Protein 4JOS (pdb70)

B-factor: mean 16.27, std 7.92, range [7.77, 54.72]

CATH classification: 3.40.50.1580

Solvent-accessible surface area: 17574 Å² total

InterPro domains:
  IPR000845 Nucleoside phosphorylase domain [PF01048] (3-225)
  IPR010049 MTA/SAH nucleosidase [TIGR01704] (3-228)
  IPR035994 Nucleoside phosphorylase superfamily [G3DSA:3.40.50.1580] (1-228)
  IPR035994 Nucleoside phosphorylase superfamily [SSF53167] (3-227)

Secondary structure (DSSP, 8-state):
-EEEEEE--TTTHHHHHHH---EEEEETTEEEEEEEETTEEEEEEE--SSHHHHHHHHH--TTT--SEEEEEEEEEE-TT--TT--EEEEEEETT-B-GGGTPPTTPPTTS-S-EE--HHHHHHHHHHHHHTT----EEEEEE-SB----HHHHHHHHHHH--SEE--HHHHHHHHH----EEEEEEEEE-SSTTHHHHHHHH---HHHHHHH--HHHH-/---EEEEEE--TTTHHHHHHH---EEEEETTEEEEEEEETTEEEEEEE--SSHHHHHHHHH--TTT--SEEEEEEEEEE-TT--TT--EEEEEEETT-B-GGGTPPTTPPTTS-SSEE--HHHHHHHHHHHHHTT----EEEEEE-SB----HHHHHHHHHHH--SEE--HHHHHHHHH----EEEEEEEEE-SSTTHHHHHHHH---HHHHHHH--TGGG-

Nearest PDB structures (foldseek):
  4jos-assembly1_A  TM=1.005E+00  e=2.261E-44  Francisella philomiragia subsp. philomiragia ATCC 25017
  6dyu-assembly1_A  TM=9.892E-01  e=9.411E-32  Helicobacter pylori
  4p54-assembly1_A  TM=9.881E-01  e=1.364E-31  Helicobacter pylori J99
  4bmy-assembly1_B  TM=9.182E-01  e=3.452E-27  Helicobacter pylori 26695
  4bmy-assembly1_A  TM=9.273E-01  e=1.345E-26  Helicobacter pylori 26695

Radius of gyration: 21.78 Å; Cα contacts (8 Å, |Δi|>4): 1142; chains: 2; bounding box: 43×50×65 Å

Foldseek 3Di:
DEEEEEELCLLCVLVCVVQVDWDWDDDPNFIWTWDQDVHYIYTYGNQHFDQPSLLVVLLVVVVVVGQAYEYFFAWAFADPADAVAEKEQWEFAQCADPCVVPDARRDDPPDDRTGGADPVLVVLLVVLCVVVVHDYYYYYEYEYRDQAAAPVSSVSCCVRPVHGTYGNPNSSRVSCVVPHHYIYDHHYQHNRHNCRVVSNVVRRNSSNVRSVSVNSVVPD/DQAEEEEEELCLLCVLVCVVQVDWDWDDDPNFTWTWDADLNYIYTYGNQHFDQVSLLVVLLVVVVVVHQAYEYFFAWAFADPADAFAEKEQWEFAQCADPCVVPDARRDDPPDDRTGGAAPVLVVLLVVLCVVVVHDYYYYYEYEYRDQAAAPVSSVSCCVRPVHGTYGNPNSSRVSCVVPHHYMYDHGYQHNRHNCRVVSNVVRRNSSNVRSVSVNSVNVD

Sequence (442 aa):
KKKIAIILGAEIEIQQPILQQKKLEKKYETVEYANNKYYVANYNNGIEELVVAYSKIGKVFSSLTATIIEHFGVDALLFTGVAGGLQDLQVGDIAATATVQHDVDITAFGYPYGKIPISEVEIATSARRILEEQQAKVIIAKELNLNLHTGVIATGDQFVHSAEERKKDDFVVKKEFDAKKAIEEGASVNLICNENNIPSFILRSISDTADGDAPDNFDEFAKKAANNRSADFVVKLVDRIQSKKKKIAIILGAEEIEIQQPILQKKLEEKKYEETVEYANNKYYVANYNGIELVVAYSKIGKVFSSLTATIIEHFGVDALLFTGVAGGLQDLQVGDIAATATVQHDVDITAFGYPYGKIPISEEVEIATSARRILEQQAKVIAKEELNLNLHTGVIATGDQFVHSAERKDDFVVKKEFDAKAIEEGASVNLICNENNIPSSFILRSISDTADGDAPDNFDEEFAKKAANRSADFVVKKLVDRI

Structure (mmCIF, N/CA/C/O backbone):
data_4JOS
#
_entry.id   4JOS
#
_cell.length_a   55.747
_cell.length_b   74.937
_cell.length_c   114.542
_cell.angle_alpha   90.000
_cell.angle_beta   90.000
_cell.angle_gamma   90.000
#
_symmetry.space_group_name_H-M   'P 21 21 21'
#
loop_
_entity.id
_entity.type
_entity.pdbx_description
1 polymer 'Adenosylhomocysteine nucleosidase'
2 non-polymer ADENINE
3 non-polymer 1,2-ETHANEDIOL
4 non-polymer 'SODIUM ION'
5 water water
#
loop_
_atom_site.group_PDB
_atom_site.id
_atom_site.type_symbol
_atom_site.label_atom_id
_atom_site.label_alt_id
_atom_site.label_comp_id
_atom_site.label_asym_id
_atom_site.label_entity_id
_atom_site.label_seq_id
_atom_site.pdbx_PDB_ins_code
_atom_site.Cartn_x
_atom_site.Cartn_y
_atom_site.Cartn_z
_atom_site.occupancy
_atom_site.B_iso_or_equiv
_atom_site.auth_seq_id
_atom_site.auth_comp_id
_atom_site.auth_asym_id
_atom_site.auth_atom_id
_atom_site.pdbx_PDB_model_num
ATOM 9 N N . LYS A 1 24 ? 40.782 12.048 119.905 1.00 27.70 2 LYS A N 1
ATOM 10 C CA . LYS A 1 24 ? 40.496 13.182 120.759 1.00 26.81 2 LYS A CA 1
ATOM 11 C C . LYS A 1 24 ? 39.096 13.746 120.498 1.00 22.05 2 LYS A C 1
ATOM 12 O O . LYS A 1 24 ? 38.665 14.675 121.193 1.00 24.37 2 LYS A O 1
ATOM 18 N N . LYS A 1 25 ? 38.432 13.264 119.445 1.00 17.22 3 LYS A N 1
ATOM 19 C CA A LYS A 1 25 ? 37.077 13.712 119.119 0.50 16.01 3 LYS A CA 1
ATOM 20 C CA B LYS A 1 25 ? 37.080 13.699 119.155 0.50 15.87 3 LYS A CA 1
ATOM 21 C C . LYS A 1 25 ? 36.268 12.450 118.889 1.00 13.78 3 LYS A C 1
ATOM 22 O O . LYS A 1 25 ? 36.619 11.668 118.024 1.00 12.62 3 LYS A O 1
ATOM 33 N N . ILE A 1 26 ? 35.191 12.265 119.656 1.00 12.19 4 ILE A N 1
ATOM 34 C CA . ILE A 1 26 ? 34.394 11.025 119.588 1.00 11.99 4 ILE A CA 1
ATOM 35 C C . ILE A 1 26 ? 32.928 11.411 119.399 1.00 11.18 4 ILE A C 1
ATOM 36 O O . ILE A 1 26 ? 32.390 12.269 120.098 1.00 11.52 4 ILE A O 1
ATOM 41 N N . ALA A 1 27 ? 32.280 10.754 118.432 1.00 10.41 5 ALA A N 1
ATOM 42 C CA . ALA A 1 27 ? 30.822 10.863 118.244 1.00 10.31 5 ALA A CA 1
ATOM 43 C C . ALA A 1 27 ? 30.090 9.863 119.131 1.00 10.11 5 ALA A C 1
ATOM 44 O O . ALA A 1 27 ? 30.518 8.716 119.237 1.00 10.23 5 ALA A O 1
ATOM 46 N N . ILE A 1 28 ? 29.042 10.327 119.806 1.00 9.74 6 ILE A N 1
ATOM 47 C CA A ILE A 1 28 ? 28.091 9.458 120.490 0.50 9.63 6 ILE A CA 1
ATOM 48 C CA B ILE A 1 28 ? 28.090 9.451 120.484 0.50 9.82 6 ILE A CA 1
ATOM 49 C C . ILE A 1 28 ? 26.761 9.642 119.780 1.00 9.52 6 ILE A C 1
ATOM 50 O O . ILE A 1 28 ? 26.189 10.757 119.773 1.00 9.33 6 ILE A O 1
ATOM 59 N N . LEU A 1 29 ? 26.298 8.564 119.151 1.00 9.32 7 LEU A N 1
ATOM 60 C CA . LEU A 1 29 ? 25.118 8.627 118.290 1.00 9.21 7 LEU A CA 1
ATOM 61 C C . LEU A 1 29 ? 24.025 7.696 118.778 1.00 9.15 7 LEU A C 1
ATOM 62 O O . LEU A 1 29 ? 24.287 6.526 119.031 1.00 9.06 7 LEU A O 1
ATOM 67 N N . GLY A 1 30 ? 22.816 8.244 118.889 1.00 9.01 8 GLY A N 1
ATOM 68 C CA . GLY A 1 30 ? 21.620 7.399 119.016 1.00 9.90 8 GLY A CA 1
ATOM 69 C C . GLY A 1 30 ? 20.653 7.680 117.879 1.00 9.64 8 GLY A C 1
ATOM 70 O O . GLY A 1 30 ? 20.946 8.501 117.005 1.00 10.06 8 GLY A O 1
ATOM 71 N N . ALA A 1 31 ? 19.528 6.975 117.848 1.00 9.52 9 ALA A N 1
ATOM 72 C CA . ALA A 1 31 ? 18.507 7.234 116.843 1.00 9.53 9 ALA A CA 1
ATOM 73 C C . ALA A 1 31 ? 17.359 8.090 117.358 1.00 9.83 9 ALA A C 1
ATOM 74 O O . ALA A 1 31 ? 16.796 8.869 116.607 1.00 10.30 9 ALA A O 1
ATOM 84 N N . GLU A 1 33 ? 15.560 10.485 120.701 1.00 11.48 11 GLU A N 1
ATOM 85 C CA . GLU A 1 33 ? 15.895 11.394 121.771 1.00 13.10 11 GLU A CA 1
ATOM 86 C C . GLU A 1 33 ? 16.109 10.636 123.090 1.00 12.45 11 GLU A C 1
ATOM 87 O O . GLU A 1 33 ? 17.042 10.932 123.834 1.00 11.66 11 GLU A O 1
ATOM 93 N N . ILE A 1 34 ? 15.291 9.625 123.375 1.00 11.86 12 ILE A N 1
ATOM 94 C CA . ILE A 1 34 ? 15.492 8.893 124.630 1.00 12.78 12 ILE A CA 1
ATOM 95 C C . ILE A 1 34 ? 16.854 8.194 124.731 1.00 11.32 12 ILE A C 1
ATOM 96 O O . ILE A 1 34 ? 17.363 7.918 125.831 1.00 12.18 12 ILE A O 1
ATOM 101 N N . GLU A 1 35 ? 17.486 7.930 123.590 1.00 10.54 13 GLU A N 1
ATOM 102 C CA . GLU A 1 35 ? 18.789 7.227 123.584 1.00 10.18 13 GLU A CA 1
ATOM 103 C C . GLU A 1 35 ? 19.950 8.167 123.892 1.00 10.59 13 GLU A C 1
ATOM 104 O O . GLU A 1 35 ? 20.971 7.716 124.383 1.00 10.50 13 GLU A O 1
A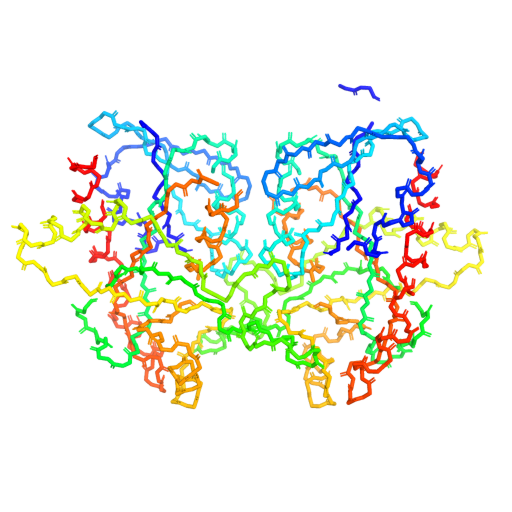TOM 110 N N . ILE A 1 36 ? 19.777 9.462 123.679 1.00 11.35 14 ILE A N 1
ATOM 111 C CA . ILE A 1 36 ? 20.861 10.401 124.017 1.00 12.47 14 ILE A CA 1
ATOM 112 C C . ILE A 1 36 ? 20.556 11.304 125.207 1.00 13.39 14 ILE A C 1
ATOM 113 O O . ILE A 1 36 ? 21.462 11.923 125.740 1.00 13.14 14 ILE A O 1
ATOM 118 N N . GLN A 1 37 ? 19.298 11.386 125.639 1.00 13.26 15 GLN A N 1
ATOM 119 C CA A GLN A 1 37 ? 18.976 12.204 126.810 0.50 13.97 15 GLN A CA 1
ATOM 120 C CA B GLN A 1 37 ? 18.988 12.211 126.806 0.50 14.87 15 GLN A CA 1
ATOM 121 C C . GLN A 1 37 ? 19.863 11.847 128.018 1.00 14.40 15 GLN A C 1
ATOM 122 O O . GLN A 1 37 ? 20.356 12.744 128.710 1.00 14.00 15 GLN A O 1
ATOM 133 N N . PRO A 1 38 ? 20.095 10.538 128.280 1.00 14.34 16 PRO A N 1
ATOM 134 C CA . PRO A 1 38 ? 20.963 10.258 129.435 1.00 14.78 16 PRO A CA 1
ATOM 135 C C . PRO A 1 38 ? 22.398 10.706 129.240 1.00 14.82 16 PRO A C 1
ATOM 136 O O . PRO A 1 38 ? 23.101 10.998 130.219 1.00 16.12 16 PRO A O 1
ATOM 140 N N . ILE A 1 39 ? 22.847 10.746 127.990 1.00 14.05 17 ILE A N 1
ATOM 141 C CA . ILE A 1 39 ? 24.189 11.231 127.719 1.00 13.89 17 ILE A CA 1
ATOM 142 C C . ILE A 1 39 ? 24.258 12.725 128.064 1.00 13.91 17 ILE A C 1
ATOM 143 O O . ILE A 1 39 ? 25.157 13.159 128.786 1.00 15.73 17 ILE A O 1
ATOM 148 N N . LEU A 1 40 ? 23.321 13.511 127.542 1.00 13.72 18 LEU A N 1
ATOM 149 C CA . LEU A 1 40 ? 23.305 14.941 127.803 1.00 14.01 18 LEU A CA 1
ATOM 150 C C . LEU A 1 40 ? 23.143 15.235 129.304 1.00 15.75 18 LEU A C 1
ATOM 151 O O . LEU A 1 40 ? 23.680 16.217 129.810 1.00 15.87 18 LEU A O 1
ATOM 156 N N . GLN A 1 41 ? 22.333 14.436 129.983 1.00 16.86 19 GLN A N 1
ATOM 157 C CA A GLN A 1 41 ? 22.131 14.616 131.426 0.50 18.71 19 GLN A CA 1
ATOM 158 C CA B GLN A 1 41 ? 22.134 14.621 131.422 0.50 18.40 19 GLN A CA 1
ATOM 159 C C . GLN A 1 41 ? 23.441 14.463 132.174 1.00 18.77 19 GLN A C 1
ATOM 160 O O . GLN A 1 41 ? 23.680 15.179 133.127 1.00 19.73 19 GLN A O 1
ATOM 171 N N . LYS A 1 42 ? 24.271 13.516 131.753 1.00 18.62 20 LYS A N 1
ATOM 172 C CA A LYS A 1 42 ? 25.564 13.304 132.385 0.50 19.32 20 LYS A CA 1
ATOM 173 C CA B LYS A 1 42 ? 25.576 13.285 132.369 0.50 19.68 20 LYS A CA 1
ATOM 174 C C . LYS A 1 42 ? 26.515 14.461 132.108 1.00 19.86 20 LYS A C 1
ATOM 175 O O . LYS A 1 42 ? 27.280 14.862 132.980 1.00 21.41 20 LYS A O 1
ATOM 186 N N . LEU A 1 43 ? 26.453 15.013 130.909 1.00 19.17 21 LEU A N 1
ATOM 187 C CA . LEU A 1 43 ? 27.318 16.133 130.552 1.00 20.23 21 LEU A CA 1
ATOM 188 C C . LEU A 1 43 ? 26.942 17.417 131.269 1.00 22.26 21 LEU A C 1
ATOM 189 O O . LEU A 1 43 ? 27.823 18.177 131.687 1.00 24.15 21 LEU A O 1
ATOM 194 N N . GLU A 1 44 ? 25.639 17.653 131.401 1.00 22.51 22 GLU A N 1
ATOM 195 C CA . GLU A 1 44 ? 25.056 18.776 132.119 1.00 24.43 22 GLU A CA 1
ATOM 196 C C . GLU A 1 44 ? 25.117 20.053 131.294 1.00 23.02 22 GLU A C 1
ATOM 197 O O . GLU A 1 44 ? 24.086 20.703 131.101 1.00 25.43 22 GLU A O 1
ATOM 203 N N . LYS A 1 45 ? 26.320 20.406 130.828 1.00 21.16 23 LYS A N 1
ATOM 204 C CA A LYS A 1 45 ? 26.478 21.587 129.989 0.50 20.99 23 LYS A CA 1
ATOM 205 C CA B LYS A 1 45 ? 26.590 21.606 130.036 0.50 20.83 23 LYS A CA 1
ATOM 206 C C . LYS A 1 45 ? 27.162 21.225 128.669 1.00 18.60 23 LYS A C 1
ATOM 207 O O . LYS A 1 45 ? 28.089 20.408 128.593 1.00 18.62 23 LYS A O 1
ATOM 218 N N . TYR A 1 46 ? 26.667 21.837 127.608 1.00 15.74 24 TYR A N 1
ATOM 219 C CA . TYR A 1 46 ? 27.153 21.538 126.270 1.00 14.39 24 TYR A CA 1
ATOM 220 C C . TYR A 1 46 ? 26.702 22.619 125.331 1.00 13.41 24 TYR A C 1
ATOM 221 O O . TYR A 1 46 ? 25.795 23.385 125.650 1.00 13.60 24 TYR A O 1
ATOM 230 N N . GLU A 1 47 ? 27.350 22.716 124.175 1.00 12.57 25 GLU A N 1
ATOM 231 C CA . GLU A 1 47 ? 26.948 23.669 123.150 1.00 12.66 25 GLU A CA 1
ATOM 232 C C . GLU A 1 47 ? 25.994 22.964 122.190 1.00 13.12 25 GLU A C 1
ATOM 233 O O . GLU A 1 47 ? 26.078 21.766 122.031 1.00 14.08 25 GLU A O 1
ATOM 239 N N . THR A 1 48 ? 25.081 23.701 121.567 1.00 12.98 26 THR A N 1
ATOM 240 C CA . THR A 1 48 ? 24.187 23.167 120.556 1.00 13.76 26 THR A CA 1
ATOM 241 C C . THR A 1 48 ? 24.476 23.799 119.196 1.00 14.14 26 THR A C 1
ATOM 242 O O . THR A 1 48 ? 24.508 25.042 119.057 1.00 14.66 26 THR A O 1
ATOM 246 N N . VAL A 1 49 ? 24.717 22.944 118.211 1.00 14.43 27 VAL A N 1
ATOM 247 C CA . VAL A 1 49 ? 25.022 23.327 116.822 1.00 15.63 27 VAL A CA 1
ATOM 248 C C . VAL A 1 49 ? 23.881 22.805 115.953 1.00 16.25 27 VAL A C 1
ATOM 249 O O . VAL A 1 49 ? 23.564 21.624 115.979 1.00 16.69 27 VAL A O 1
ATOM 253 N N . GLU A 1 50 ? 23.246 23.685 115.199 1.00 15.42 28 GLU A N 1
ATOM 254 C CA . GLU A 1 50 ? 22.207 23.288 114.254 1.00 16.97 28 GLU A CA 1
ATOM 255 C C . GLU A 1 50 ? 22.870 23.024 112.909 1.00 15.41 28 GLU A C 1
ATOM 256 O O . GLU A 1 50 ? 23.578 23.883 112.382 1.00 16.39 28 GLU A O 1
ATOM 262 N N . TYR A 1 51 ? 22.667 21.827 112.366 1.00 13.86 29 TYR A N 1
ATOM 263 C CA . TYR A 1 51 ? 23.204 21.473 111.071 1.00 13.04 29 TYR A CA 1
ATOM 264 C C . TYR A 1 51 ? 22.464 20.297 110.479 1.00 12.88 29 TYR A C 1
ATOM 265 O O . TYR A 1 51 ? 22.005 19.437 111.218 1.00 11.89 29 TYR A O 1
ATOM 274 N N . ALA A 1 52 ? 22.327 20.251 109.145 1.00 12.69 30 ALA A N 1
ATOM 275 C CA . ALA A 1 52 ? 21.727 19.087 108.479 1.00 12.64 30 ALA A CA 1
ATOM 276 C C . ALA A 1 52 ? 20.366 18.738 109.072 1.00 12.31 30 ALA A C 1
ATOM 277 O O . ALA A 1 52 ? 20.013 17.572 109.238 1.00 12.48 30 ALA A O 1
ATOM 279 N N . ASN A 1 53 ? 19.582 19.778 109.358 1.00 11.41 31 ASN A N 1
ATOM 280 C CA . ASN A 1 53 ? 18.229 19.674 109.897 1.00 11.65 31 ASN A CA 1
ATOM 281 C C . ASN A 1 53 ? 18.182 18.868 111.187 1.00 11.44 31 ASN A C 1
ATOM 282 O O . ASN A 1 53 ? 17.248 18.125 111.443 1.00 12.75 31 ASN A O 1
ATOM 287 N N . ASN A 1 54 ? 19.231 19.024 111.982 1.00 12.03 32 ASN A N 1
ATOM 288 C CA . ASN A 1 54 ? 19.368 18.291 113.240 1.00 11.94 32 ASN A CA 1
ATOM 289 C C . ASN A 1 54 ? 20.117 19.165 114.237 1.00 12.58 32 ASN A C 1
ATOM 290 O O . ASN A 1 54 ? 20.546 20.267 113.917 1.00 13.33 32 ASN A O 1
ATOM 295 N N . LYS A 1 55 ? 20.233 18.682 115.461 1.00 12.17 33 LYS A N 1
ATOM 296 C CA . LYS A 1 55 ? 21.064 19.336 116.476 1.00 12.62 33 LYS A CA 1
ATOM 297 C C . LYS A 1 55 ? 22.202 18.428 116.893 1.00 11.76 33 LYS A C 1
ATOM 298 O O . LYS A 1 55 ? 22.037 17.231 117.105 1.00 12.57 33 LYS A O 1
ATOM 304 N N . TYR A 1 56 ? 23.378 19.024 117.010 1.00 10.95 34 TYR A N 1
ATOM 305 C CA . TYR A 1 56 ? 24.574 18.314 117.430 1.00 11.27 34 TYR A CA 1
ATOM 306 C C . TYR A 1 56 ? 25.093 18.994 118.687 1.00 11.10 34 TYR A C 1
ATOM 307 O O . TYR A 1 56 ? 25.213 20.245 118.732 1.00 12.66 34 TYR A O 1
ATOM 316 N N . TYR A 1 57 ? 25.346 18.204 119.719 1.00 10.92 35 TYR A N 1
ATOM 317 C CA . TYR A 1 57 ? 25.709 18.746 121.012 1.00 10.72 35 TYR A CA 1
ATOM 318 C C . TYR A 1 57 ? 27.183 18.512 121.232 1.00 11.09 35 TYR A C 1
ATOM 319 O O . TYR A 1 57 ? 27.657 17.398 121.103 1.00 11.32 35 TYR A O 1
ATOM 328 N N . VAL A 1 58 ? 27.890 19.576 121.587 1.00 11.02 36 VAL A N 1
ATOM 329 C CA . VAL A 1 58 ? 29.337 19.529 121.683 1.00 12.15 36 VAL A CA 1
ATOM 330 C C . VAL A 1 58 ? 29.815 19.874 123.079 1.00 11.49 36 VAL A C 1
ATOM 331 O O . VAL A 1 58 ? 29.350 20.822 123.684 1.00 12.00 36 VAL A O 1
ATOM 335 N N . ALA A 1 59 ? 30.728 19.064 123.600 1.00 11.38 37 ALA A N 1
ATOM 336 C CA . ALA A 1 59 ? 31.272 19.294 124.933 1.00 11.39 37 ALA A CA 1
ATOM 337 C C . ALA A 1 59 ? 32.667 18.723 125.065 1.00 11.92 37 ALA A C 1
ATOM 338 O O . ALA A 1 59 ? 33.022 17.709 124.461 1.00 12.55 37 ALA A O 1
ATOM 340 N N . ASN A 1 60 ? 33.476 19.412 125.866 1.00 12.29 38 ASN A N 1
ATOM 341 C CA . ASN A 1 60 ? 34.724 18.878 126.330 1.00 11.77 38 ASN A CA 1
ATOM 342 C C . ASN A 1 60 ? 34.434 18.104 127.590 1.00 13.28 38 ASN A C 1
ATOM 343 O O . ASN A 1 60 ? 33.965 18.649 128.592 1.00 14.46 38 ASN A O 1
ATOM 348 N N . TYR A 1 61 ? 34.667 16.799 127.521 1.00 15.48 39 TYR A N 1
ATOM 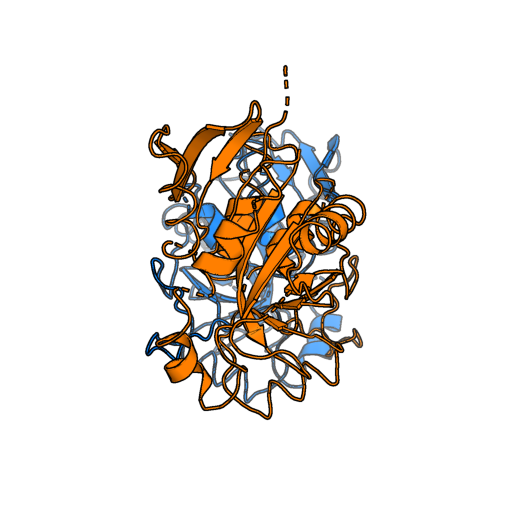349 C CA . TYR A 1 61 ? 34.269 15.909 128.597 1.00 17.89 39 TYR A CA 1
ATOM 350 C C . TYR A 1 61 ? 35.517 15.291 129.080 1.00 20.50 39 TYR A C 1
ATOM 351 O O . TYR A 1 61 ? 36.102 14.434 128.414 1.00 20.76 39 TYR A O 1
ATOM 360 N N . ASN A 1 62 ? 35.932 15.791 130.255 1.00 24.48 40 ASN A N 1
ATOM 361 C CA A ASN A 1 62 ? 37.158 15.336 130.876 0.50 26.54 40 ASN A CA 1
ATOM 362 C CA B ASN A 1 62 ? 37.170 15.376 130.895 0.50 23.40 40 ASN A CA 1
ATOM 363 C C . ASN A 1 62 ? 38.248 15.074 129.842 1.00 26.09 40 ASN A C 1
ATOM 364 O O . ASN A 1 62 ? 38.859 14.017 129.852 1.00 28.96 40 ASN A O 1
ATOM 373 N N . GLY A 1 63 ? 38.474 16.004 128.904 1.00 25.99 41 GLY A N 1
ATOM 374 C CA . GLY A 1 63 ? 39.582 15.818 127.913 1.00 25.39 41 GLY A CA 1
ATOM 375 C C . GLY A 1 63 ? 39.326 15.387 126.458 1.00 25.89 41 GLY A C 1
ATOM 376 O O . GLY A 1 63 ? 40.179 15.533 125.579 1.00 26.39 41 GLY A O 1
ATOM 377 N N . ILE A 1 64 ? 38.181 14.799 126.163 1.00 25.13 42 ILE A N 1
ATOM 378 C CA . ILE A 1 64 ? 37.925 14.539 124.750 1.00 24.73 42 ILE A CA 1
ATOM 379 C C . ILE A 1 64 ? 36.746 15.398 124.325 1.00 19.71 42 ILE A C 1
ATOM 380 O O . ILE A 1 64 ? 35.885 15.743 125.162 1.00 18.78 42 ILE A O 1
ATOM 385 N N . GLU A 1 65 ? 36.706 15.726 123.052 1.00 17.10 43 GLU A N 1
ATOM 386 C CA A GLU A 1 65 ? 35.563 16.491 122.530 0.50 16.10 43 GLU A CA 1
ATOM 387 C CA B GLU A 1 65 ? 35.632 16.481 122.496 0.50 17.00 43 GLU A CA 1
ATOM 388 C C . GLU A 1 65 ? 34.563 15.469 122.092 1.00 15.11 43 GLU A C 1
ATOM 389 O O . GLU A 1 65 ? 34.807 14.683 121.204 1.00 16.46 43 GLU A O 1
ATOM 400 N N . LEU A 1 66 ? 33.413 15.529 122.725 1.00 12.37 44 LEU A N 1
ATOM 401 C CA . LEU A 1 66 ? 32.271 14.699 122.353 1.00 12.13 44 LEU A CA 1
ATOM 402 C C . LEU A 1 66 ? 31.367 15.485 121.439 1.00 11.41 44 LEU A C 1
ATOM 403 O O . LEU A 1 66 ? 31.112 16.674 121.657 1.00 12.01 44 LEU A O 1
ATOM 408 N N . VAL A 1 67 ? 30.872 14.803 120.411 1.00 10.52 45 VAL A N 1
ATOM 409 C CA . VAL A 1 67 ? 29.818 15.302 119.518 1.00 10.07 45 VAL A CA 1
ATOM 410 C C . VAL A 1 67 ? 28.676 14.307 119.644 1.00 9.63 45 VAL A C 1
ATOM 411 O O . VAL A 1 67 ? 28.858 13.145 119.324 1.00 9.72 45 VAL A O 1
ATOM 415 N N . VAL A 1 68 ? 27.526 14.780 120.133 1.00 9.44 46 VAL A N 1
ATOM 416 C CA . VAL A 1 68 ? 26.387 13.914 120.486 1.00 9.22 46 VAL A CA 1
ATOM 417 C C . VAL A 1 68 ? 25.180 14.310 119.656 1.00 9.38 46 VAL A C 1
ATOM 418 O O . VAL A 1 68 ? 24.897 15.482 119.487 1.00 10.03 46 VAL A O 1
ATOM 422 N N . ALA A 1 69 ? 24.432 13.323 119.154 1.00 9.10 47 ALA A N 1
ATOM 423 C CA . ALA A 1 69 ? 23.217 13.623 118.403 1.00 8.97 47 ALA A CA 1
ATOM 424 C C . ALA A 1 69 ? 22.344 12.378 118.387 1.00 8.62 47 ALA A C 1
ATOM 425 O O . ALA A 1 69 ? 22.834 11.272 118.557 1.00 8.45 47 ALA A O 1
ATOM 427 N N . TYR A 1 70 ? 21.044 12.563 118.169 1.00 8.97 48 TYR A N 1
ATOM 428 C CA . TYR A 1 70 ? 20.209 11.463 117.699 1.00 9.54 48 TYR A CA 1
ATOM 429 C C . TYR A 1 70 ? 19.864 11.720 116.245 1.00 9.08 48 TYR A C 1
ATOM 430 O O . TYR A 1 70 ? 19.647 12.837 115.837 1.00 10.29 48 TYR A O 1
ATOM 439 N N . SER A 1 71 ? 19.904 10.671 115.444 1.00 9.39 49 SER A N 1
ATOM 440 C CA . SER A 1 71 ? 19.809 10.792 113.991 1.00 9.32 49 SER A CA 1
ATOM 441 C C . SER A 1 71 ? 18.401 11.006 113.446 1.00 9.29 49 SER A C 1
ATOM 442 O O . SER A 1 71 ? 18.249 11.549 112.348 1.00 9.66 49 SER A O 1
ATOM 445 N N . LYS A 1 72 ? 17.403 10.524 114.204 1.00 9.08 50 LYS A N 1
ATOM 446 C CA . LYS A 1 72 ? 16.053 10.136 113.724 1.00 9.81 50 LYS A CA 1
ATOM 447 C C . LYS A 1 72 ? 16.126 8.704 113.217 1.00 9.23 50 LYS A C 1
ATOM 448 O O . LYS A 1 72 ? 17.186 8.161 112.930 1.00 9.19 50 LYS A O 1
ATOM 454 N N . ILE A 1 73 ? 14.980 8.046 113.167 1.00 8.57 51 ILE A N 1
ATOM 455 C CA . ILE A 1 73 ? 14.931 6.615 112.979 1.00 8.74 51 ILE A CA 1
ATOM 456 C C . ILE A 1 73 ? 15.287 6.182 111.555 1.00 8.26 51 ILE A C 1
ATOM 457 O O . ILE A 1 73 ? 14.960 6.874 110.592 1.00 8.54 51 ILE A O 1
ATOM 462 N N . GLY A 1 74 ? 15.974 5.061 111.436 1.00 8.08 52 GLY A N 1
ATOM 463 C CA . GLY A 1 74 ? 16.106 4.365 110.155 1.00 7.79 52 GLY A CA 1
ATOM 464 C C . GLY A 1 74 ? 17.446 4.544 109.462 1.00 7.94 52 GLY A C 1
ATOM 465 O O . GLY A 1 74 ? 18.329 5.310 109.929 1.00 8.07 52 GLY A O 1
ATOM 466 N N . LYS A 1 75 ? 17.566 3.867 108.339 1.00 8.21 53 LYS A N 1
ATOM 467 C CA . LYS A 1 75 ? 18.853 3.739 107.645 1.00 8.80 53 LYS A CA 1
ATOM 468 C C . LYS A 1 75 ? 19.290 5.049 107.036 1.00 8.97 53 LYS A C 1
ATOM 469 O O . LYS A 1 75 ? 20.481 5.407 107.144 1.00 8.81 53 LYS A O 1
ATOM 475 N N . VAL A 1 76 ? 18.418 5.802 106.395 1.00 8.63 54 VAL A N 1
ATOM 476 C CA . VAL A 1 76 ? 18.815 7.040 105.725 1.00 8.26 54 VAL A CA 1
ATOM 477 C C . VAL A 1 76 ? 19.228 8.099 106.720 1.00 8.56 54 VAL A C 1
ATOM 478 O O . VAL A 1 76 ? 20.279 8.717 106.588 1.00 8.02 54 VAL A O 1
ATOM 482 N N . PHE A 1 77 ? 18.424 8.355 107.731 1.00 8.07 55 PHE A N 1
ATOM 483 C CA . PHE A 1 77 ? 18.767 9.393 108.703 1.00 8.56 55 PHE A CA 1
ATOM 484 C C . PHE A 1 77 ? 20.026 9.047 109.464 1.00 8.59 55 PHE A C 1
ATOM 485 O O . PHE A 1 77 ? 20.846 9.935 109.724 1.00 8.26 55 PHE A O 1
ATOM 493 N N . SER A 1 78 ? 20.191 7.784 109.845 1.00 7.92 56 SER A N 1
ATOM 494 C CA . SER A 1 78 ? 21.395 7.401 110.584 1.00 7.98 56 SER A CA 1
ATOM 495 C C . SER A 1 78 ? 22.628 7.472 109.681 1.00 8.40 56 SER A C 1
ATOM 496 O O . SER A 1 78 ? 23.707 7.851 110.165 1.00 9.00 56 SER A O 1
ATOM 499 N N . SER A 1 79 ? 22.476 7.171 108.397 1.00 8.32 57 SER A N 1
ATOM 500 C CA . SER A 1 79 ? 23.569 7.325 107.426 1.00 8.15 57 SER A CA 1
ATOM 501 C C . SER A 1 79 ? 23.991 8.766 107.326 1.00 8.60 57 SER A C 1
ATOM 502 O O . SER A 1 79 ? 25.177 9.106 107.395 1.00 8.04 57 SER A O 1
ATOM 505 N N . LEU A 1 80 ? 23.047 9.659 107.162 1.00 8.35 58 LEU A N 1
ATOM 506 C CA . LEU A 1 80 ? 23.295 11.104 107.102 1.00 8.67 58 LEU A CA 1
ATOM 507 C C . LEU A 1 80 ? 24.029 11.564 108.339 1.00 8.89 58 LEU A C 1
ATOM 508 O O . LEU A 1 80 ? 25.055 12.254 108.252 1.00 9.22 58 LEU A O 1
ATOM 513 N N . THR A 1 81 ? 23.473 11.260 109.501 1.00 8.44 59 THR A N 1
ATOM 514 C CA . THR A 1 81 ? 24.029 11.790 110.745 1.00 8.61 59 THR A CA 1
ATOM 515 C C . THR A 1 81 ? 25.432 11.274 110.993 1.00 8.68 59 THR A C 1
ATOM 516 O O . THR A 1 81 ? 26.337 12.067 111.341 1.00 8.81 59 THR A O 1
ATOM 520 N N . ALA A 1 82 ? 25.677 9.997 110.778 1.00 8.51 60 ALA A N 1
ATOM 521 C CA . ALA A 1 82 ? 27.024 9.465 110.920 1.00 8.71 60 ALA A CA 1
ATOM 522 C C . ALA A 1 82 ? 27.983 10.127 109.937 1.00 8.90 60 ALA A C 1
ATOM 523 O O . ALA A 1 82 ? 29.117 10.478 110.310 1.00 9.32 60 ALA A O 1
ATOM 525 N N . THR A 1 83 ? 27.555 10.327 108.706 1.00 8.65 61 THR A N 1
ATOM 526 C CA . THR A 1 83 ? 28.424 10.972 107.715 1.00 8.91 61 THR A CA 1
ATOM 527 C C . THR A 1 83 ? 28.774 12.394 108.121 1.00 9.61 61 THR A C 1
ATOM 528 O O . THR A 1 83 ? 29.923 12.830 107.996 1.00 9.72 61 THR A O 1
ATOM 532 N N . ILE A 1 84 ? 27.795 13.132 108.604 1.00 9.32 62 ILE A N 1
ATOM 533 C CA . ILE A 1 84 ? 28.025 14.493 109.060 1.00 9.61 62 ILE A CA 1
ATOM 534 C C . ILE A 1 84 ? 28.964 14.515 110.260 1.00 9.70 62 ILE A C 1
ATOM 535 O O . ILE A 1 84 ? 29.878 15.360 110.310 1.00 10.19 62 ILE A O 1
ATOM 553 N N . ILE A 1 86 ? 31.356 12.472 110.938 1.00 10.11 64 ILE A N 1
ATOM 554 C CA . ILE A 1 86 ? 32.706 12.208 110.438 1.00 10.25 64 ILE A CA 1
ATOM 555 C C . ILE A 1 86 ? 33.221 13.346 109.547 1.00 11.21 64 ILE A C 1
ATOM 556 O O . ILE A 1 86 ? 34.335 13.860 109.787 1.00 11.78 64 ILE A O 1
ATOM 561 N N . GLU A 1 87 ? 32.435 13.765 108.555 1.00 11.13 65 GLU A N 1
ATOM 562 C CA . GLU A 1 87 ? 32.949 14.727 107.545 1.00 11.53 65 GLU A CA 1
ATOM 563 C C . GLU A 1 87 ? 32.912 16.147 108.012 1.00 12.51 65 GLU A C 1
ATOM 564 O O . GLU A 1 87 ? 33.882 16.893 107.763 1.00 13.55 65 GLU A O 1
ATOM 570 N N . HIS A 1 88 ? 31.809 16.577 108.627 1.00 11.12 66 HIS A N 1
ATOM 571 C CA . HIS A 1 88 ? 31.673 17.958 109.080 1.00 11.50 66 HIS A CA 1
ATOM 572 C C . HIS A 1 88 ? 32.344 18.203 110.432 1.00 11.99 66 HIS A C 1
ATOM 573 O O . HIS A 1 88 ? 33.065 19.203 110.615 1.00 13.74 66 HIS A O 1
ATOM 580 N N . PHE A 1 89 ? 32.109 17.313 111.393 1.00 11.17 67 PHE A N 1
ATOM 581 C CA . PHE A 1 89 ? 32.629 17.486 112.749 1.00 11.79 67 PHE A CA 1
ATOM 582 C C . PHE A 1 89 ? 34.004 16.849 112.968 1.00 12.53 67 PHE A C 1
ATOM 583 O O . PHE A 1 89 ? 34.646 17.119 113.991 1.00 15.45 67 PHE A O 1
ATOM 591 N N . GLY A 1 90 ? 34.453 16.044 112.032 1.00 11.89 68 GLY A N 1
ATOM 592 C CA . GLY A 1 90 ? 35.804 15.466 112.123 1.00 12.12 68 GLY A CA 1
ATOM 593 C C . GLY A 1 90 ? 36.072 14.500 113.245 1.00 12.48 68 GLY A C 1
ATOM 594 O O . GLY A 1 90 ? 37.197 14.415 113.744 1.00 13.35 68 GLY A O 1
ATOM 595 N N . VAL A 1 91 ? 35.070 13.717 113.659 1.00 11.06 69 VAL A N 1
ATOM 596 C CA . VAL A 1 91 ? 35.285 12.762 114.729 1.00 11.15 69 VAL A CA 1
ATOM 597 C C . VAL A 1 91 ? 36.284 11.652 114.328 1.00 10.94 69 VAL A C 1
ATOM 598 O O . VAL A 1 91 ? 36.394 11.265 113.157 1.00 12.22 69 VAL A O 1
ATOM 602 N N . ASP A 1 92 ? 36.983 11.153 115.327 1.00 11.80 70 ASP A N 1
ATOM 603 C CA . ASP A 1 92 ? 37.964 10.098 115.169 1.00 12.63 70 ASP A CA 1
ATOM 604 C C . ASP A 1 92 ? 37.393 8.716 115.352 1.00 11.76 70 ASP A C 1
ATOM 605 O O . ASP A 1 92 ? 38.022 7.725 114.950 1.00 12.21 70 ASP A O 1
ATOM 610 N N . ALA A 1 93 ? 36.245 8.619 116.023 1.00 11.57 71 ALA A N 1
ATOM 611 C CA . ALA A 1 93 ? 35.605 7.318 116.285 1.00 11.01 71 ALA A CA 1
ATOM 612 C C . ALA A 1 93 ? 34.140 7.630 116.507 1.00 10.66 71 ALA A C 1
ATOM 613 O O . ALA A 1 93 ? 33.779 8.766 116.827 1.00 10.82 71 ALA A O 1
ATOM 615 N N . LEU A 1 94 ? 33.314 6.597 116.406 1.00 10.11 72 LEU A N 1
ATOM 616 C CA . LEU A 1 94 ? 31.853 6.739 116.611 1.00 9.56 72 LEU A CA 1
ATOM 617 C C . LEU A 1 94 ? 31.331 5.585 117.425 1.00 10.01 72 LEU A C 1
ATOM 618 O O . LEU A 1 94 ? 31.569 4.403 117.087 1.00 9.82 72 LEU A O 1
ATOM 623 N N . LEU A 1 95 ? 30.664 5.952 118.513 1.00 9.84 73 LEU A N 1
ATOM 624 C CA . LEU A 1 95 ? 30.038 5.023 119.427 1.00 9.57 73 LEU A CA 1
ATOM 625 C C . LEU A 1 95 ? 28.526 5.213 119.313 1.00 9.52 73 LEU A C 1
ATOM 626 O O . LEU A 1 95 ? 27.977 6.284 119.615 1.00 9.63 73 LEU A O 1
ATOM 631 N N . PHE A 1 96 ? 27.867 4.165 118.846 1.00 9.13 74 PHE A N 1
ATOM 632 C CA . PHE A 1 96 ? 26.410 4.159 118.738 1.00 9.48 74 PHE A CA 1
ATOM 633 C C . PHE A 1 96 ? 25.814 3.544 120.001 1.00 9.59 74 PHE A C 1
ATOM 634 O O . PHE A 1 96 ? 26.242 2.480 120.432 1.00 10.38 74 PHE A O 1
ATOM 642 N N . THR A 1 97 ? 24.834 4.234 120.575 1.00 9.08 75 THR A N 1
ATOM 643 C CA . THR A 1 97 ? 24.154 3.796 121.813 1.00 10.01 75 THR A CA 1
ATOM 644 C C . THR A 1 97 ? 22.641 3.773 121.624 1.00 9.87 75 THR A C 1
ATOM 645 O O . THR A 1 97 ? 22.056 4.756 121.196 1.00 11.01 75 THR A O 1
ATOM 649 N N . GLY A 1 98 ? 22.002 2.637 121.877 1.00 9.81 76 GLY A N 1
ATOM 650 C CA . GLY A 1 98 ? 20.555 2.566 121.725 1.00 9.59 76 GLY A CA 1
ATOM 651 C C . GLY A 1 98 ? 19.946 1.250 122.140 1.00 9.13 76 GLY A C 1
ATOM 652 O O . GLY A 1 98 ? 20.534 0.466 122.899 1.00 9.49 76 GLY A O 1
ATOM 653 N N . VAL A 1 99 ? 18.734 1.037 121.631 1.00 9.26 77 VAL A N 1
ATOM 654 C CA . VAL A 1 99 ? 17.913 -0.098 122.020 1.00 9.30 77 VAL A CA 1
ATOM 655 C C . VAL A 1 99 ? 17.651 -0.990 120.824 1.00 8.86 77 VAL A C 1
ATOM 656 O O . VAL A 1 99 ? 17.679 -0.538 119.673 1.00 9.23 77 VAL A O 1
ATOM 660 N N . ALA A 1 100 ? 17.338 -2.260 121.071 1.00 9.35 78 ALA A N 1
ATOM 661 C CA . ALA A 1 100 ? 17.084 -3.193 119.992 1.00 9.20 78 ALA A CA 1
ATOM 662 C C . ALA A 1 100 ? 16.200 -4.330 120.476 1.00 9.45 78 ALA A C 1
ATOM 663 O O . ALA A 1 100 ? 16.069 -4.574 121.674 1.00 9.86 78 ALA A O 1
ATOM 665 N N . GLY A 1 101 ? 15.691 -5.061 119.514 1.00 9.35 79 GLY A N 1
ATOM 666 C CA . GLY A 1 101 ? 14.982 -6.307 119.786 1.00 9.88 79 GLY A CA 1
ATOM 667 C C . GLY A 1 101 ? 15.977 -7.429 119.894 1.00 10.21 79 GLY A C 1
ATOM 668 O O . GLY A 1 101 ? 16.948 -7.518 119.123 1.00 10.33 79 GLY A O 1
ATOM 669 N N . GLY A 1 102 ? 15.766 -8.317 120.858 1.00 10.36 80 GLY A N 1
ATOM 670 C CA . GLY A 1 102 ? 16.617 -9.471 121.033 1.00 10.74 80 GLY A CA 1
ATOM 671 C C . GLY A 1 102 ? 16.207 -10.649 120.174 1.00 11.34 80 GLY A C 1
ATOM 672 O O . GLY A 1 102 ? 14.999 -10.919 120.021 1.00 12.24 80 GLY A O 1
ATOM 673 N N . LEU A 1 103 ? 17.222 -11.342 119.642 1.00 12.09 81 LEU A N 1
ATOM 674 C CA . LEU A 1 103 ? 17.081 -12.583 118.926 1.00 12.77 81 LEU A CA 1
ATOM 675 C C . LEU A 1 103 ? 17.817 -13.682 119.679 1.00 12.06 81 LEU A C 1
ATOM 676 O O . LEU A 1 103 ? 18.768 -13.442 120.410 1.00 11.83 81 LEU A O 1
ATOM 681 N N . GLN A 1 104 ? 17.423 -14.922 119.403 1.00 13.12 82 GLN A N 1
ATOM 682 C CA . GLN A 1 104 ? 18.067 -16.096 119.978 1.00 13.42 82 GLN A CA 1
ATOM 683 C C . GLN A 1 104 ? 18.088 -15.981 121.514 1.00 13.47 82 GLN A C 1
ATOM 684 O O . GLN A 1 104 ? 17.017 -15.843 122.090 1.00 15.15 82 GLN A O 1
ATOM 690 N N . ASP A 1 105 ? 19.243 -15.955 122.138 1.00 13.37 83 ASP A N 1
ATOM 691 C CA . ASP A 1 105 ? 19.308 -15.903 123.625 1.00 14.59 83 ASP A CA 1
ATOM 692 C C . ASP A 1 105 ? 19.294 -14.481 124.218 1.00 14.51 83 ASP A C 1
ATOM 693 O O . ASP A 1 105 ? 19.388 -14.292 125.444 1.00 14.51 83 ASP A O 1
ATOM 698 N N . LEU A 1 106 ? 19.156 -13.466 123.383 1.00 12.53 84 LEU A N 1
ATOM 699 C CA . LEU A 1 106 ? 19.095 -12.105 123.886 1.00 12.19 84 LEU A CA 1
ATOM 700 C C . LEU A 1 106 ? 17.685 -11.737 124.351 1.00 11.77 84 LEU A C 1
ATOM 701 O O . LEU A 1 106 ? 16.703 -11.811 123.607 1.00 13.04 84 LEU A O 1
ATOM 706 N N . GLN A 1 107 ? 17.631 -11.259 125.596 1.00 12.12 85 GLN A N 1
ATOM 707 C CA . GLN A 1 107 ? 16.361 -10.989 126.289 1.00 12.32 85 GLN A CA 1
ATOM 708 C C . GLN A 1 107 ? 16.397 -9.614 126.956 1.00 11.92 85 GLN A C 1
ATOM 709 O O . GLN A 1 107 ? 17.470 -9.055 127.183 1.00 11.68 85 GLN A O 1
ATOM 715 N N . VAL A 1 108 ? 15.230 -9.093 127.327 1.00 12.62 86 VAL A N 1
ATOM 716 C CA . VAL A 1 108 ? 15.163 -7.864 128.124 1.00 12.34 86 VAL A CA 1
ATOM 717 C C . VAL A 1 108 ? 16.081 -8.012 129.360 1.00 12.52 86 VAL A C 1
ATOM 718 O O . VAL A 1 108 ? 16.088 -9.060 130.007 1.00 12.30 86 VAL A O 1
ATOM 722 N N . GLY A 1 109 ? 16.878 -6.973 129.658 1.00 13.60 87 GLY A N 1
ATOM 723 C CA . GLY A 1 109 ? 17.891 -7.026 130.692 1.00 14.00 87 GLY A CA 1
ATOM 724 C C . GLY A 1 109 ? 19.293 -7.212 130.151 1.00 14.05 87 GLY A C 1
ATOM 725 O O . GLY A 1 109 ? 20.273 -7.004 130.884 1.00 15.56 87 GLY A O 1
ATOM 726 N N . ASP A 1 110 ? 19.406 -7.633 128.884 1.00 12.18 88 ASP A N 1
ATOM 727 C CA . ASP A 1 110 ? 20.718 -7.896 128.292 1.00 11.74 88 ASP A CA 1
ATOM 728 C C . ASP A 1 110 ? 21.193 -6.681 127.492 1.00 11.74 88 ASP A C 1
ATOM 729 O O . ASP A 1 110 ? 20.405 -5.801 127.155 1.00 11.28 88 ASP A O 1
ATOM 742 N N . ILE A 1 112 ? 24.214 -5.913 124.244 1.00 10.80 90 ILE A N 1
ATOM 743 C CA . ILE A 1 112 ? 25.042 -6.537 123.205 1.00 11.27 90 ILE A CA 1
ATOM 744 C C . ILE A 1 112 ? 25.827 -5.485 122.425 1.00 10.83 90 ILE A C 1
ATOM 745 O O . ILE A 1 112 ? 25.299 -4.433 122.071 1.00 10.79 90 ILE A O 1
ATOM 750 N N . ALA A 1 113 ? 27.109 -5.767 122.1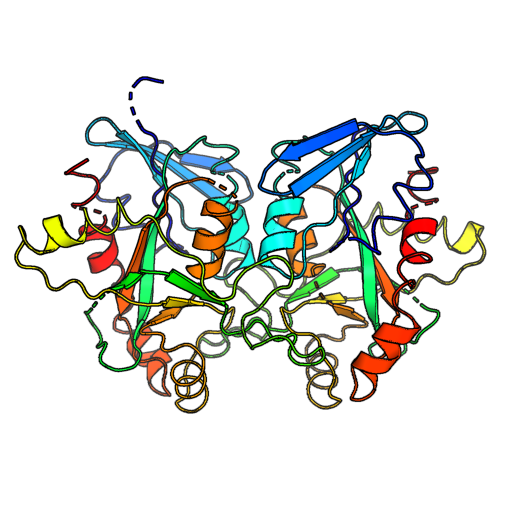84 1.00 10.42 91 ALA A N 1
ATOM 751 C CA . ALA A 1 113 ? 27.890 -4.989 121.230 1.00 10.77 91 ALA A CA 1
ATOM 752 C C . ALA A 1 113 ? 28.138 -5.806 119.978 1.00 10.86 91 ALA A C 1
ATOM 753 O O . ALA A 1 113 ? 28.465 -7.008 120.051 1.00 10.76 91 ALA A O 1
ATOM 755 N N . ALA A 1 114 ? 27.969 -5.195 118.810 1.00 10.22 92 ALA A N 1
ATOM 756 C CA . ALA A 1 114 ? 28.089 -5.920 117.573 1.00 10.21 92 ALA A CA 1
ATOM 757 C C . ALA A 1 114 ? 29.541 -6.295 117.257 1.00 10.59 92 ALA A C 1
ATOM 758 O O . ALA A 1 114 ? 30.429 -5.464 117.381 1.00 10.93 92 ALA A O 1
ATOM 760 N N . THR A 1 115 ? 29.733 -7.543 116.814 1.00 11.06 93 THR A N 1
ATOM 761 C CA . THR A 1 115 ? 30.990 -7.936 116.156 1.00 11.73 93 THR A CA 1
ATOM 762 C C . THR A 1 115 ? 30.966 -7.514 114.681 1.00 11.58 93 THR A C 1
ATOM 763 O O . THR A 1 115 ? 32.037 -7.286 114.078 1.00 11.96 93 THR A O 1
ATOM 767 N N . ALA A 1 116 ? 29.746 -7.432 114.128 1.00 11.18 94 ALA A N 1
ATOM 768 C CA . ALA A 1 116 ? 29.519 -7.120 112.727 1.00 10.70 94 ALA A CA 1
ATOM 769 C C . ALA A 1 116 ? 28.065 -6.811 112.574 1.00 10.16 94 ALA A C 1
ATOM 770 O O . ALA A 1 116 ? 27.278 -7.185 113.427 1.00 10.50 94 ALA A O 1
ATOM 772 N N . THR A 1 117 ? 27.736 -6.139 111.482 1.00 9.75 95 THR A N 1
ATOM 773 C CA . THR A 1 117 ? 26.373 -5.785 111.160 1.00 9.52 95 THR A CA 1
ATOM 774 C C . THR A 1 117 ? 25.953 -6.302 109.804 1.00 9.22 95 THR A C 1
ATOM 775 O O . THR A 1 117 ? 26.779 -6.462 108.914 1.00 9.86 95 THR A O 1
ATOM 779 N N . VAL A 1 118 ? 24.656 -6.539 109.641 1.00 8.73 96 VAL A N 1
ATOM 780 C CA . VAL A 1 118 ? 24.064 -6.886 108.368 1.00 9.11 96 VAL A CA 1
ATOM 781 C C . VAL A 1 118 ? 22.779 -6.085 108.175 1.00 8.62 96 VAL A C 1
ATOM 782 O O . VAL A 1 118 ? 22.155 -5.680 109.150 1.00 8.53 96 VAL A O 1
ATOM 786 N N . GLN A 1 119 ? 22.418 -5.854 106.918 1.00 8.70 97 GLN A N 1
ATOM 787 C CA . GLN A 1 119 ? 21.128 -5.277 106.560 1.00 8.64 97 GLN A CA 1
ATOM 788 C C . GLN A 1 119 ? 20.157 -6.365 106.151 1.00 9.27 97 GLN A C 1
ATOM 789 O O . GLN A 1 119 ? 20.233 -6.941 105.050 1.00 9.76 97 GLN A O 1
ATOM 795 N N . HIS A 1 120 ? 19.290 -6.717 107.085 1.00 9.56 98 HIS A N 1
ATOM 796 C CA . HIS A 1 120 ? 18.411 -7.868 106.878 1.00 9.85 98 HIS A CA 1
ATOM 797 C C . HIS A 1 120 ? 17.346 -7.681 105.831 1.00 10.03 98 HIS A C 1
ATOM 798 O O . HIS A 1 120 ? 16.794 -8.688 105.374 1.00 10.53 98 HIS A O 1
ATOM 805 N N . ASP A 1 121 ? 17.054 -6.429 105.442 1.00 9.04 99 ASP A N 1
ATOM 806 C CA . ASP A 1 121 ? 16.029 -6.148 104.466 1.00 9.17 99 ASP A CA 1
ATOM 807 C C . ASP A 1 121 ? 16.531 -5.936 103.036 1.00 9.45 99 ASP A C 1
ATOM 808 O O . ASP A 1 121 ? 15.739 -5.656 102.142 1.00 10.32 99 ASP A O 1
ATOM 813 N N . VAL A 1 122 ? 17.839 -6.063 102.841 1.00 9.35 100 VAL A N 1
ATOM 814 C CA . VAL A 1 122 ? 18.430 -5.936 101.485 1.00 9.40 100 VAL A CA 1
ATOM 815 C C . VAL A 1 122 ? 18.134 -7.212 100.694 1.00 9.60 100 VAL A C 1
ATOM 816 O O . VAL A 1 122 ? 18.472 -8.313 101.155 1.00 9.77 100 VAL A O 1
ATOM 820 N N . ASP A 1 123 ? 17.525 -7.069 99.524 1.00 9.77 101 ASP A N 1
ATOM 821 C CA . ASP A 1 123 ? 17.146 -8.230 98.722 1.00 10.39 101 ASP A CA 1
ATOM 822 C C . ASP A 1 123 ? 17.357 -7.949 97.225 1.00 10.18 101 ASP A C 1
ATOM 823 O O . ASP A 1 123 ? 16.521 -7.360 96.560 1.00 10.32 101 ASP A O 1
ATOM 828 N N . ILE A 1 124 ? 18.487 -8.434 96.716 1.00 10.66 102 ILE A N 1
ATOM 829 C CA . ILE A 1 124 ? 18.751 -8.460 95.275 1.00 11.43 102 ILE A CA 1
ATOM 830 C C . ILE A 1 124 ? 18.925 -9.928 94.878 1.00 11.52 102 ILE A C 1
ATOM 831 O O . ILE A 1 124 ? 19.718 -10.282 93.985 1.00 11.12 102 ILE A O 1
ATOM 836 N N . THR A 1 125 ? 18.165 -10.791 95.542 1.00 11.27 103 THR A N 1
ATOM 837 C CA . THR A 1 125 ? 18.245 -12.221 95.212 1.00 11.48 103 THR A CA 1
ATOM 838 C C . THR A 1 125 ? 17.769 -12.512 93.792 1.00 12.13 103 THR A C 1
ATOM 839 O O . THR A 1 125 ? 18.119 -13.560 93.228 1.00 12.23 103 THR A O 1
ATOM 843 N N . ALA A 1 126 ? 17.025 -11.607 93.179 1.00 11.68 104 ALA A N 1
ATOM 844 C CA . ALA A 1 126 ? 16.593 -11.806 91.785 1.00 12.05 104 ALA A CA 1
ATOM 845 C C . ALA A 1 126 ? 17.766 -11.988 90.849 1.00 12.58 104 ALA A C 1
ATOM 846 O O . ALA A 1 126 ? 17.623 -12.606 89.761 1.00 13.02 104 ALA A O 1
ATOM 848 N N . PHE A 1 127 ? 18.910 -11.415 91.207 1.00 11.34 105 PHE A N 1
ATOM 849 C CA . PHE A 1 127 ? 20.134 -11.514 90.388 1.00 11.47 105 PHE A CA 1
ATOM 850 C C . PHE A 1 127 ? 21.154 -12.461 90.999 1.00 11.77 105 PHE A C 1
ATOM 851 O O . PHE A 1 127 ? 22.323 -12.451 90.614 1.00 12.56 105 PHE A O 1
ATOM 859 N N . GLY A 1 128 ? 20.723 -13.291 91.933 1.00 12.15 106 GLY A N 1
ATOM 860 C CA . GLY A 1 128 ? 21.581 -14.345 92.477 1.00 12.93 106 GLY A CA 1
ATOM 861 C C . GLY A 1 128 ? 22.528 -13.888 93.548 1.00 13.53 106 GLY A C 1
ATOM 862 O O . GLY A 1 128 ? 23.502 -14.582 93.845 1.00 14.39 106 GLY A O 1
ATOM 863 N N . TYR A 1 129 ? 22.284 -12.721 94.145 1.00 12.76 107 TYR A N 1
ATOM 864 C CA . TYR A 1 129 ? 23.031 -12.322 95.321 1.00 12.70 107 TYR A CA 1
ATOM 865 C C . TYR A 1 129 ? 22.355 -12.898 96.561 1.00 12.35 107 TYR A C 1
ATOM 866 O O . TYR A 1 129 ? 21.151 -13.032 96.587 1.00 13.85 107 TYR A O 1
ATOM 875 N N . PRO A 1 130 ? 23.135 -13.219 97.596 1.00 12.56 108 PRO A N 1
ATOM 876 C CA . PRO A 1 130 ? 22.492 -13.642 98.842 1.00 12.53 108 PRO A CA 1
ATOM 877 C C . PRO A 1 130 ? 21.670 -12.511 99.477 1.00 12.51 108 PRO A C 1
ATOM 878 O O . PRO A 1 130 ? 21.970 -11.337 99.269 1.00 12.16 108 PRO A O 1
ATOM 882 N N . TYR A 1 131 ? 20.706 -12.863 100.309 1.00 12.14 109 TYR A N 1
ATOM 883 C CA . TYR A 1 131 ? 20.042 -11.866 101.142 1.00 12.22 109 TYR A CA 1
ATOM 884 C C . TYR A 1 131 ? 21.077 -11.059 101.905 1.00 11.51 109 TYR A C 1
ATOM 885 O O . TYR A 1 131 ? 22.090 -11.567 102.402 1.00 11.10 109 TYR A O 1
ATOM 894 N N . GLY A 1 132 ? 20.846 -9.756 101.984 1.00 10.79 110 GLY A N 1
ATOM 895 C CA . GLY A 1 132 ? 21.747 -8.853 102.646 1.00 10.63 110 GLY A CA 1
ATOM 896 C C . GLY A 1 132 ? 22.907 -8.280 101.866 1.00 10.65 110 GLY A C 1
ATOM 897 O O . GLY A 1 132 ? 23.592 -7.374 102.351 1.00 10.82 110 GLY A O 1
ATOM 898 N N . LYS A 1 133 ? 23.136 -8.795 100.666 1.00 11.21 111 LYS A N 1
ATOM 899 C CA . LYS A 1 133 ? 24.308 -8.421 99.890 1.00 12.30 111 LYS A CA 1
ATOM 900 C C . LYS A 1 133 ? 24.009 -7.323 98.882 1.00 11.57 111 LYS A C 1
ATOM 901 O O . LYS A 1 133 ? 23.099 -7.466 98.062 1.00 10.96 111 LYS A O 1
ATOM 907 N N . ILE A 1 134 ? 24.783 -6.241 98.974 1.00 11.86 112 ILE A N 1
ATOM 908 C CA . ILE A 1 134 ? 24.853 -5.222 97.943 1.00 11.62 112 ILE A CA 1
ATOM 909 C C . ILE A 1 134 ? 26.099 -5.504 97.111 1.00 11.88 112 ILE A C 1
ATOM 910 O O . ILE A 1 134 ? 27.192 -5.708 97.664 1.00 11.83 112 ILE A O 1
ATOM 915 N N . PRO A 1 135 ? 25.953 -5.505 95.769 1.00 12.19 113 PRO A N 1
ATOM 916 C CA . PRO A 1 135 ? 27.151 -5.731 94.952 1.00 12.66 113 PRO A CA 1
ATOM 917 C C . PRO A 1 135 ? 28.276 -4.735 95.282 1.00 13.25 113 PRO A C 1
ATOM 918 O O . PRO A 1 135 ? 27.996 -3.546 95.535 1.00 13.35 113 PRO A O 1
ATOM 922 N N . ILE A 1 136 ? 29.521 -5.192 95.275 1.00 13.52 114 ILE A N 1
ATOM 923 C CA . ILE A 1 136 ? 30.714 -4.395 95.593 1.00 13.98 114 ILE A CA 1
ATOM 924 C C . ILE A 1 136 ? 30.921 -4.235 97.117 1.00 13.36 114 ILE A C 1
ATOM 925 O O . ILE A 1 136 ? 31.920 -3.677 97.556 1.00 17.09 114 ILE A O 1
ATOM 930 N N . SER A 1 137 ? 30.007 -4.775 97.922 1.00 12.43 115 SER A N 1
ATOM 931 C CA . SER A 1 137 ? 30.147 -4.757 99.353 1.00 12.90 115 SER A CA 1
ATOM 932 C C . SER A 1 137 ? 30.051 -6.189 99.862 1.00 13.70 115 SER A C 1
ATOM 933 O O . SER A 1 137 ? 30.241 -7.130 99.079 1.00 15.05 115 SER A O 1
ATOM 936 N N . GLU A 1 138 ? 29.775 -6.366 101.147 1.00 14.99 116 GLU A N 1
ATOM 937 C CA . GLU A 1 138 ? 29.694 -7.690 101.762 1.00 16.04 116 GLU A CA 1
ATOM 938 C C . GLU A 1 138 ? 28.471 -7.769 102.651 1.00 14.78 116 GLU A C 1
ATOM 939 O O . GLU A 1 138 ? 27.934 -6.745 103.083 1.00 14.38 116 GLU A O 1
ATOM 945 N N . VAL A 1 139 ? 28.018 -8.979 102.928 1.00 13.22 117 VAL A N 1
ATOM 946 C CA . VAL A 1 139 ? 26.854 -9.159 103.772 1.00 12.79 117 VAL A CA 1
ATOM 947 C C . VAL A 1 139 ? 27.158 -8.662 105.195 1.00 12.66 117 VAL A C 1
ATOM 948 O O . VAL A 1 139 ? 26.400 -7.860 105.764 1.00 12.05 117 VAL A O 1
ATOM 952 N N . GLU A 1 140 ? 28.272 -9.096 105.769 1.00 12.44 118 GLU A N 1
ATOM 953 C CA . GLU A 1 140 ? 28.660 -8.686 107.117 1.00 12.85 118 GLU A CA 1
ATOM 954 C C . GLU A 1 140 ? 29.718 -7.615 107.058 1.00 12.88 118 GLU A C 1
ATOM 955 O O . GLU A 1 140 ? 30.711 -7.763 106.335 1.00 14.17 118 GLU A O 1
ATOM 961 N N . ILE A 1 141 ? 29.545 -6.540 107.831 1.00 11.23 119 ILE A N 1
ATOM 962 C CA . ILE A 1 141 ? 30.546 -5.486 107.936 1.00 10.78 119 ILE A CA 1
ATOM 963 C C . ILE A 1 141 ? 31.042 -5.439 109.376 1.00 11.10 119 ILE A C 1
ATOM 964 O O . ILE A 1 141 ? 30.255 -5.251 110.300 1.00 10.54 119 ILE A O 1
ATOM 969 N N . ALA A 1 142 ? 32.332 -5.672 109.598 1.00 11.32 120 ALA A N 1
ATOM 970 C CA . ALA A 1 142 ? 32.856 -5.697 110.945 1.00 11.16 120 ALA A CA 1
ATOM 971 C C . ALA A 1 142 ? 32.835 -4.342 111.633 1.00 11.16 120 ALA A C 1
ATOM 972 O O . ALA A 1 142 ? 32.952 -3.319 110.993 1.00 11.53 120 ALA A O 1
ATOM 974 N N . THR A 1 143 ? 32.649 -4.362 112.948 1.00 11.09 121 THR A N 1
ATOM 975 C CA . THR A 1 143 ? 32.901 -3.216 113.771 1.00 11.55 121 THR A CA 1
ATOM 976 C C . THR A 1 143 ? 34.396 -3.188 114.178 1.00 12.01 121 THR A C 1
ATOM 977 O O . THR A 1 143 ? 35.171 -4.119 113.832 1.00 13.51 121 THR A O 1
ATOM 981 N N . SER A 1 144 ? 34.817 -2.187 114.944 1.00 12.41 122 SER A N 1
ATOM 982 C CA . SER A 1 144 ? 36.214 -2.110 115.447 1.00 13.15 122 SER A CA 1
ATOM 983 C C . SER A 1 144 ? 36.503 -3.215 116.457 1.00 14.12 122 SER A C 1
ATOM 984 O O . SER A 1 144 ? 35.938 -3.240 117.532 1.00 13.89 122 SER A O 1
ATOM 987 N N . ALA A 1 145 ? 37.458 -4.093 116.129 1.00 14.40 123 ALA A N 1
ATOM 988 C CA . ALA A 1 145 ? 37.873 -5.134 117.048 1.00 15.88 123 ALA A CA 1
ATOM 989 C C . ALA A 1 145 ? 38.524 -4.557 118.297 1.00 16.23 123 ALA A C 1
ATOM 990 O O . ALA A 1 145 ? 38.318 -5.050 119.409 1.00 17.59 123 ALA A O 1
ATOM 992 N N . ARG A 1 146 ? 39.299 -3.503 118.096 1.00 17.15 124 ARG A N 1
ATOM 993 C CA A ARG A 1 146 ? 40.034 -2.869 119.181 0.50 18.50 124 ARG A CA 1
ATOM 994 C CA B ARG A 1 146 ? 40.038 -2.832 119.157 0.50 18.21 124 ARG A CA 1
ATOM 995 C C . ARG A 1 146 ? 39.082 -2.242 120.200 1.00 18.00 124 ARG A C 1
ATOM 996 O O . ARG A 1 146 ? 39.246 -2.452 121.403 1.00 18.13 124 ARG A O 1
ATOM 1011 N N . ILE A 1 147 ? 38.076 -1.492 119.741 1.00 16.02 125 ILE A N 1
ATOM 1012 C CA . ILE A 1 147 ? 37.129 -0.919 120.682 1.00 15.20 125 ILE A CA 1
ATOM 1013 C C . ILE A 1 147 ? 36.309 -2.013 121.369 1.00 13.93 125 ILE A C 1
ATOM 1014 O O . ILE A 1 147 ? 36.073 -1.955 122.573 1.00 13.70 125 ILE A O 1
ATOM 1019 N N . LEU A 1 148 ? 35.906 -3.012 120.592 1.00 13.87 126 LEU A N 1
ATOM 1020 C CA . LEU A 1 148 ? 35.111 -4.090 121.151 1.00 14.24 126 LEU A CA 1
ATOM 1021 C C . LEU A 1 148 ? 35.881 -4.806 122.261 1.00 15.26 126 LEU A C 1
ATOM 1022 O O . LEU A 1 148 ? 35.318 -5.098 123.307 1.00 14.93 126 LEU A O 1
ATOM 1027 N N . GLU A 1 149 ? 37.171 -5.082 122.030 1.00 17.04 127 GLU A N 1
ATOM 1028 C CA A GLU A 1 149 ? 37.929 -5.779 123.064 0.50 17.94 127 GLU A CA 1
ATOM 1029 C CA B GLU A 1 149 ? 38.010 -5.740 123.045 0.50 18.34 127 GLU A CA 1
ATOM 1030 C C . GLU A 1 149 ? 38.064 -4.929 124.328 1.00 18.65 127 GLU A C 1
ATOM 1031 O O . GLU A 1 149 ? 38.007 -5.472 125.437 1.00 18.45 127 GLU A O 1
ATOM 1042 N N . GLN A 1 150 ? 38.206 -3.612 124.192 1.00 18.56 128 GLN A N 1
ATOM 1043 C CA A GLN A 1 150 ? 38.264 -2.719 125.353 0.50 18.43 128 GLN A CA 1
ATOM 1044 C CA B GLN A 1 150 ? 38.271 -2.760 125.377 0.50 19.68 128 GLN A CA 1
ATOM 1045 C C . GLN A 1 150 ? 36.937 -2.755 126.107 1.00 18.40 128 GLN A C 1
ATOM 1046 O O . GLN A 1 150 ? 36.890 -2.738 127.339 1.00 19.14 128 GLN A O 1
ATOM 1057 N N . ALA A 1 151 ? 35.835 -2.779 125.358 1.00 16.21 129 ALA A N 1
ATOM 1058 C CA . ALA A 1 151 ? 34.527 -2.805 125.975 1.00 16.39 129 ALA A CA 1
ATOM 1059 C C . ALA A 1 151 ? 34.350 -4.100 126.771 1.00 15.94 129 ALA A C 1
ATOM 1060 O O . ALA A 1 151 ? 33.773 -4.090 127.850 1.00 15.19 129 ALA A O 1
ATOM 1062 N N . LYS A 1 152 ? 34.861 -5.213 126.249 1.00 16.16 130 LYS A N 1
ATOM 1063 C CA . LYS A 1 152 ? 34.761 -6.475 126.974 1.00 17.68 130 LYS A CA 1
ATOM 1064 C C . LYS A 1 152 ? 35.549 -6.426 128.284 1.00 18.40 130 LYS A C 1
ATOM 1065 O O . LYS A 1 152 ? 35.070 -6.922 129.319 1.00 17.90 130 LYS A O 1
ATOM 1071 N N . VAL A 1 153 ? 36.736 -5.813 128.257 1.00 19.40 131 VAL A N 1
ATOM 1072 C CA . VAL A 1 153 ? 37.542 -5.681 129.485 1.00 20.75 131 VAL A CA 1
ATOM 1073 C C . VAL A 1 153 ? 36.814 -4.864 130.540 1.00 20.67 131 VAL A C 1
ATOM 1074 O O . VAL A 1 153 ? 36.745 -5.235 131.716 1.00 21.71 131 VAL A O 1
ATOM 1078 N N . ILE A 1 154 ? 36.262 -3.736 130.114 1.00 19.43 132 ILE A N 1
ATOM 1079 C CA A ILE A 1 154 ? 35.524 -2.844 131.002 0.50 20.25 132 ILE A CA 1
ATOM 1080 C CA B ILE A 1 154 ? 35.529 -2.844 130.993 0.50 19.30 132 ILE A CA 1
ATOM 1081 C C . ILE A 1 154 ? 34.283 -3.531 131.572 1.00 19.51 132 ILE A C 1
ATOM 1082 O O . ILE A 1 154 ? 33.997 -3.420 132.770 1.00 18.89 132 ILE A O 1
ATOM 1091 N N . ALA A 1 155 ? 33.543 -4.246 130.729 1.00 18.42 133 ALA A N 1
ATOM 1092 C CA . ALA A 1 155 ? 32.369 -4.973 131.205 1.00 18.23 133 ALA A CA 1
ATOM 1093 C C . ALA A 1 155 ? 32.702 -5.959 132.343 1.00 19.65 133 ALA A C 1
ATOM 1094 O O . ALA A 1 155 ? 31.979 -6.062 133.339 1.00 19.38 133 ALA A O 1
ATOM 1096 N N . LYS A 1 156 ? 33.789 -6.686 132.161 1.00 22.19 134 LYS A N 1
ATOM 1097 C CA . LYS A 1 156 ? 34.253 -7.643 133.185 1.00 25.06 134 LYS A CA 1
ATOM 1098 C C . LYS A 1 156 ? 34.650 -6.899 134.474 1.00 25.49 134 LYS A C 1
ATOM 1099 O O . LYS A 1 156 ? 34.327 -7.340 135.584 1.00 24.62 134 LYS A O 1
ATOM 1105 N N . GLU A 1 157 ? 35.318 -5.760 134.330 1.00 24.98 135 GLU A N 1
ATOM 1106 C CA . GLU A 1 157 ? 35.679 -4.892 135.462 1.00 27.16 135 GLU A CA 1
ATOM 1107 C C . GLU A 1 157 ? 34.453 -4.431 136.263 1.00 27.11 135 GLU A C 1
ATOM 1108 O O . GLU A 1 157 ? 34.498 -4.340 137.505 1.00 26.64 135 GLU A O 1
ATOM 1114 N N . LEU A 1 158 ? 33.357 -4.158 135.555 1.00 23.37 136 LEU A N 1
ATOM 1115 C CA . LEU A 1 158 ? 32.128 -3.616 136.144 1.00 23.04 136 LEU A CA 1
ATOM 1116 C C . LEU A 1 158 ? 31.176 -4.722 136.570 1.00 21.87 136 LEU A C 1
ATOM 1117 O O . LEU A 1 158 ? 30.072 -4.453 137.052 1.00 21.98 136 LEU A O 1
ATOM 1122 N N . ASN A 1 159 ? 31.597 -5.963 136.368 1.00 21.77 137 ASN A N 1
ATOM 1123 C CA . ASN A 1 159 ? 30.783 -7.124 136.682 1.00 22.35 137 ASN A CA 1
ATOM 1124 C C . ASN A 1 159 ? 29.467 -7.134 135.911 1.00 22.31 137 ASN A C 1
ATOM 1125 O O . ASN A 1 159 ? 28.399 -7.471 136.430 1.00 23.13 137 ASN A O 1
ATOM 1130 N N . LEU A 1 160 ? 29.536 -6.751 134.644 1.00 21.56 138 LEU A N 1
ATOM 1131 C CA . LEU A 1 160 ? 28.347 -6.850 133.821 1.00 22.95 138 LEU A CA 1
ATOM 1132 C C . LEU A 1 160 ? 28.588 -7.758 132.640 1.00 21.41 138 LEU A C 1
ATOM 1133 O O . LEU A 1 160 ? 29.715 -7.943 132.173 1.00 22.18 138 LEU A O 1
ATOM 1138 N N . ASN A 1 161 ? 27.512 -8.375 132.198 1.00 19.83 139 ASN A N 1
ATOM 1139 C CA . ASN A 1 161 ? 27.551 -9.297 131.111 1.00 20.46 139 ASN A CA 1
ATOM 1140 C C . ASN A 1 161 ? 27.376 -8.465 129.836 1.00 18.10 139 ASN A C 1
ATOM 1141 O O . ASN A 1 161 ? 26.399 -7.725 129.698 1.00 17.99 139 ASN A O 1
ATOM 1146 N N . LEU A 1 162 ? 28.346 -8.560 128.945 1.00 15.83 140 LEU A N 1
ATOM 1147 C CA . LEU A 1 162 ? 28.276 -7.922 127.620 1.00 14.57 140 LEU A CA 1
ATOM 1148 C C . LEU A 1 162 ? 28.233 -9.023 126.609 1.00 14.66 140 LEU A C 1
ATOM 1149 O O . LEU A 1 162 ? 29.230 -9.739 126.408 1.00 16.15 140 LEU A O 1
ATOM 1154 N N . HIS A 1 163 ? 27.080 -9.209 125.982 1.00 13.80 141 HIS A N 1
ATOM 1155 C CA . HIS A 1 163 ? 26.969 -10.128 124.853 1.00 12.83 141 HIS A CA 1
ATOM 1156 C C . HIS A 1 163 ? 27.651 -9.514 123.634 1.00 12.40 141 HIS A C 1
ATOM 1157 O O . HIS A 1 163 ? 27.769 -8.290 123.520 1.00 12.15 141 HIS A O 1
ATOM 1164 N N . THR A 1 164 ? 28.064 -10.363 122.708 1.00 12.76 142 THR A N 1
ATOM 1165 C CA . THR A 1 164 ? 28.572 -9.876 121.418 1.00 12.67 142 THR A CA 1
ATOM 1166 C C . THR A 1 164 ? 28.079 -10.778 120.330 1.00 13.25 142 THR A C 1
ATOM 1167 O O . THR A 1 164 ? 27.813 -11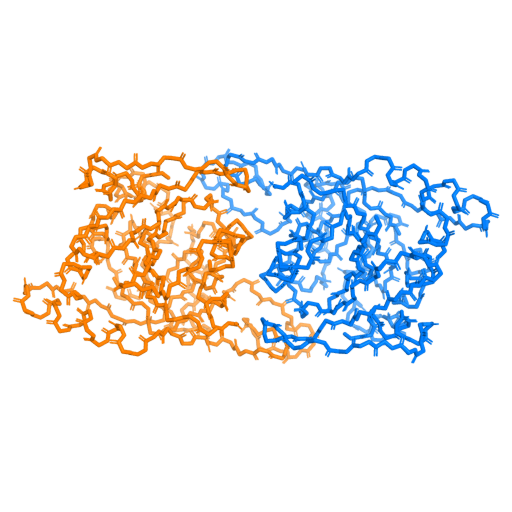.965 120.564 1.00 14.36 142 THR A O 1
ATOM 1171 N N . GLY A 1 165 ? 27.903 -10.226 119.138 1.00 12.01 143 GLY A N 1
ATOM 1172 C CA . GLY A 1 165 ? 27.402 -11.000 118.016 1.00 12.16 143 GLY A CA 1
ATOM 1173 C C . GLY A 1 165 ? 26.985 -10.098 116.886 1.00 11.36 143 GLY A C 1
ATOM 1174 O O . GLY A 1 165 ? 27.217 -8.888 116.926 1.00 11.88 143 GLY A O 1
ATOM 1175 N N . VAL A 1 166 ? 26.406 -10.708 115.869 1.00 11.12 144 VAL A N 1
ATOM 1176 C CA . VAL A 1 166 ? 25.921 -9.979 114.688 1.00 11.35 144 VAL A CA 1
ATOM 1177 C C . VAL A 1 166 ? 24.618 -9.249 115.038 1.00 10.88 144 VAL A C 1
ATOM 1178 O O . VAL A 1 166 ? 23.688 -9.824 115.620 1.00 10.63 144 VAL A O 1
ATOM 1182 N N . ILE A 1 167 ? 24.561 -7.960 114.705 1.00 9.91 145 ILE A N 1
ATOM 1183 C CA . ILE A 1 167 ? 23.324 -7.190 114.807 1.00 9.32 145 ILE A CA 1
ATOM 1184 C C . ILE A 1 167 ? 22.785 -6.926 113.413 1.00 9.36 145 ILE A C 1
ATOM 1185 O O . ILE A 1 167 ? 23.512 -6.526 112.510 1.00 9.60 145 ILE A O 1
ATOM 1190 N N . ALA A 1 168 ? 21.492 -7.170 113.253 1.00 8.82 146 ALA A N 1
ATOM 1191 C CA . ALA A 1 168 ? 20.817 -6.992 112.006 1.00 9.03 146 ALA A CA 1
ATOM 1192 C C . ALA A 1 168 ? 19.999 -5.732 112.009 1.00 9.17 146 ALA A C 1
ATOM 1193 O O . ALA A 1 168 ? 19.365 -5.421 113.003 1.00 9.58 146 ALA A O 1
ATOM 1195 N N . THR A 1 169 ? 19.938 -5.076 110.863 1.00 8.65 147 THR A N 1
ATOM 1196 C CA . THR A 1 169 ? 19.264 -3.789 110.705 1.00 8.54 147 THR A CA 1
ATOM 1197 C C . THR A 1 169 ? 18.364 -3.794 109.490 1.00 8.01 147 THR A C 1
ATOM 1198 O O . THR A 1 169 ? 18.734 -4.286 108.437 1.00 8.14 147 THR A O 1
ATOM 1202 N N . GLY A 1 170 ? 17.178 -3.209 109.637 1.00 8.46 148 GLY A N 1
ATOM 1203 C CA . GLY A 1 170 ? 16.274 -2.948 108.550 1.00 8.32 148 GLY A CA 1
ATOM 1204 C C . GLY A 1 170 ? 15.391 -1.771 108.879 1.00 8.35 148 GLY A C 1
ATOM 1205 O O . GLY A 1 170 ? 15.311 -1.360 110.039 1.00 8.61 148 GLY A O 1
ATOM 1206 N N . ASP A 1 171 ? 14.695 -1.253 107.866 1.00 8.48 149 ASP A N 1
ATOM 1207 C CA . ASP A 1 171 ? 13.813 -0.102 108.037 1.00 8.61 149 ASP A CA 1
ATOM 1208 C C . ASP A 1 171 ? 12.386 -0.490 108.455 1.00 8.95 149 ASP A C 1
ATOM 1209 O O . ASP A 1 171 ? 11.412 0.162 108.066 1.00 9.57 149 ASP A O 1
ATOM 1214 N N . GLN A 1 172 ? 12.291 -1.555 109.237 1.00 9.15 150 GLN A N 1
ATOM 1215 C CA . GLN A 1 172 ? 11.015 -2.021 109.807 1.00 9.42 150 GLN A CA 1
ATOM 1216 C C . GLN A 1 172 ? 11.201 -2.276 111.290 1.00 9.53 150 GLN A C 1
ATOM 1217 O O . GLN A 1 172 ? 12.226 -2.766 111.728 1.00 9.89 150 GLN A O 1
ATOM 1223 N N . PHE A 1 173 ? 10.161 -1.949 112.056 1.00 10.05 151 PHE A N 1
ATOM 1224 C CA . PHE A 1 173 ? 10.065 -2.399 113.426 1.00 10.56 151 PHE A CA 1
ATOM 1225 C C . PHE A 1 173 ? 9.512 -3.814 113.406 1.00 10.79 151 PHE A C 1
ATOM 1226 O O . PHE A 1 173 ? 8.387 -4.016 112.969 1.00 12.09 151 PHE A O 1
ATOM 1234 N N . VAL A 1 174 ? 10.316 -4.789 113.800 1.00 11.11 152 VAL A N 1
ATOM 1235 C CA . VAL A 1 174 ? 9.984 -6.222 113.651 1.00 11.78 152 VAL A CA 1
ATOM 1236 C C . VAL A 1 174 ? 9.211 -6.716 114.863 1.00 12.91 152 VAL A C 1
ATOM 1237 O O . VAL A 1 174 ? 9.620 -6.514 116.015 1.00 12.46 152 VAL A O 1
ATOM 1241 N N . HIS A 1 175 ? 8.070 -7.344 114.570 1.00 13.42 153 HIS A N 1
ATOM 1242 C CA . HIS A 1 175 ? 7.144 -7.808 115.604 1.00 14.38 153 HIS A CA 1
ATOM 1243 C C . HIS A 1 175 ? 6.415 -9.044 115.151 1.00 15.21 153 HIS A C 1
ATOM 1244 O O . HIS A 1 175 ? 5.196 -9.112 115.272 1.00 16.21 153 HIS A O 1
ATOM 1251 N N . SER A 1 176 ? 7.150 -10.029 114.676 1.00 14.78 154 SER A N 1
ATOM 1252 C CA . SER A 1 176 ? 6.521 -11.274 114.242 1.00 16.20 154 SER A CA 1
ATOM 1253 C C . SER A 1 176 ? 7.543 -12.375 114.328 1.00 15.28 154 SER A C 1
ATOM 1254 O O . SER A 1 176 ? 8.729 -12.203 114.018 1.00 15.38 154 SER A O 1
ATOM 1257 N N . ALA A 1 177 ? 7.122 -13.557 114.765 1.00 16.60 155 ALA A N 1
ATOM 1258 C CA . ALA A 1 177 ? 8.002 -14.695 114.837 1.00 16.67 155 ALA A CA 1
ATOM 1259 C C . ALA A 1 177 ? 8.549 -15.098 113.471 1.00 15.66 155 ALA A C 1
ATOM 1260 O O . ALA A 1 177 ? 9.688 -15.552 113.367 1.00 15.79 155 ALA A O 1
ATOM 1262 N N . GLU A 1 178 ? 7.712 -14.973 112.453 1.00 16.46 156 GLU A N 1
ATOM 1263 C CA A GLU A 1 178 ? 8.095 -15.332 111.090 0.50 17.46 156 GLU A CA 1
ATOM 1264 C CA B GLU A 1 178 ? 8.080 -15.329 111.093 0.50 17.21 156 GLU A CA 1
ATOM 1265 C C . GLU A 1 178 ? 9.295 -14.509 110.609 1.00 16.32 156 GLU A C 1
ATOM 1266 O O . GLU A 1 178 ? 10.288 -15.053 110.131 1.00 15.02 156 GLU A O 1
ATOM 1277 N N . ARG A 1 179 ? 9.214 -13.198 110.774 1.00 15.62 157 ARG A N 1
ATOM 1278 C CA . ARG A 1 179 ? 10.329 -12.356 110.349 1.00 14.42 157 ARG A CA 1
ATOM 1279 C C . ARG A 1 179 ? 11.560 -12.619 111.219 1.00 13.73 157 ARG A C 1
ATOM 1280 O O . ARG A 1 179 ? 12.688 -12.723 110.743 1.00 13.39 157 ARG A O 1
ATOM 1288 N N . LYS A 1 180 ? 11.372 -12.756 112.529 1.00 14.34 158 LYS A N 1
ATOM 1289 C CA A LYS A 1 180 ? 12.498 -13.063 113.430 0.50 14.74 158 LYS A CA 1
ATOM 1290 C CA B LYS A 1 180 ? 12.462 -13.024 113.422 0.50 14.55 158 LYS A CA 1
ATOM 1291 C C . LYS A 1 180 ? 13.197 -14.316 113.008 1.00 15.43 158 LYS A C 1
ATOM 1292 O O . LYS A 1 180 ? 14.434 -14.372 112.949 1.00 15.94 158 LYS A O 1
ATOM 1303 N N . ASP A 1 181 ? 12.415 -15.360 112.720 1.00 16.00 159 ASP A N 1
ATOM 1304 C CA A ASP A 1 181 ? 13.022 -16.622 112.359 0.50 16.10 159 ASP A CA 1
ATOM 1305 C CA B ASP A 1 181 ? 12.938 -16.653 112.305 0.50 16.69 159 ASP A CA 1
ATOM 1306 C C . ASP A 1 181 ? 13.818 -16.539 111.058 1.00 15.12 159 ASP A C 1
ATOM 1307 O O . ASP A 1 181 ? 14.865 -17.164 110.971 1.00 15.23 159 ASP A O 1
ATOM 1316 N N . PHE A 1 182 ? 13.335 -15.752 110.094 1.00 15.17 160 PHE A N 1
ATOM 1317 C CA . PHE A 1 182 ? 14.071 -15.525 108.854 1.00 15.01 160 PHE A CA 1
ATOM 1318 C C . PHE A 1 182 ? 15.452 -14.901 109.156 1.00 13.53 160 PHE A C 1
ATOM 1319 O O . PHE A 1 182 ? 16.502 -15.334 108.654 1.00 13.43 160 PHE A O 1
ATOM 1327 N N . VAL A 1 183 ? 15.446 -13.864 109.991 1.00 13.75 161 VAL A N 1
ATOM 1328 C CA . VAL A 1 183 ? 16.677 -13.136 110.250 1.00 13.08 161 VAL A CA 1
ATOM 1329 C C . VAL A 1 183 ? 17.659 -14.005 110.997 1.00 13.43 161 VAL A C 1
ATOM 1330 O O . VAL A 1 183 ? 18.830 -14.023 110.687 1.00 13.55 161 VAL A O 1
ATOM 1334 N N . VAL A 1 184 ? 17.171 -14.761 111.982 1.00 14.04 162 VAL A N 1
ATOM 1335 C CA . VAL A 1 184 ? 18.049 -15.683 112.676 1.00 15.15 162 VAL A CA 1
ATOM 1336 C C . VAL A 1 184 ? 18.616 -16.765 111.769 1.00 15.35 162 VAL A C 1
ATOM 1337 O O . VAL A 1 184 ? 19.824 -17.039 111.805 1.00 15.30 162 VAL A O 1
ATOM 1341 N N . LYS A 1 185 ? 17.755 -17.373 110.956 1.00 16.11 163 LYS A N 1
ATOM 1342 C CA A LYS A 1 185 ? 18.197 -18.453 110.085 0.50 17.38 163 LYS A CA 1
ATOM 1343 C CA B LYS A 1 185 ? 18.192 -18.458 110.080 0.50 17.78 163 LYS A CA 1
ATOM 1344 C C . LYS A 1 185 ? 19.162 -17.964 109.002 1.00 17.16 163 LYS A C 1
ATOM 1345 O O . LYS A 1 185 ? 20.177 -18.604 108.730 1.00 17.30 163 LYS A O 1
ATOM 1356 N N . GLU A 1 186 ? 18.873 -16.801 108.416 1.00 16.26 164 GLU A N 1
ATOM 1357 C CA . GLU A 1 186 ? 19.698 -16.284 107.333 1.00 15.21 164 GLU A CA 1
ATOM 1358 C C . GLU A 1 186 ? 21.018 -15.688 107.773 1.00 14.01 164 GLU A C 1
ATOM 1359 O O . GLU A 1 186 ? 22.048 -15.840 107.100 1.00 15.92 164 GLU A O 1
ATOM 1365 N N . PHE A 1 187 ? 20.994 -14.995 108.920 1.00 12.58 165 PHE A N 1
ATOM 1366 C CA . PHE A 1 187 ? 22.126 -14.183 109.333 1.00 12.31 165 PHE A CA 1
ATOM 1367 C C . PHE A 1 187 ? 22.774 -14.560 110.666 1.00 12.82 165 PHE A C 1
ATOM 1368 O O . PHE A 1 187 ? 23.817 -14.027 111.027 1.00 13.13 165 PHE A O 1
ATOM 1376 N N . ASP A 1 188 ? 22.132 -15.431 111.439 1.00 13.12 166 ASP A N 1
ATOM 1377 C CA . ASP A 1 188 ? 22.635 -15.798 112.779 1.00 14.19 166 ASP A CA 1
ATOM 1378 C C . ASP A 1 188 ? 22.776 -14.565 113.686 1.00 13.33 166 ASP A C 1
ATOM 1379 O O . ASP A 1 188 ? 23.665 -14.495 114.537 1.00 14.06 166 ASP A O 1
ATOM 1384 N N . ALA A 1 189 ? 21.873 -13.610 113.499 1.00 13.00 167 ALA A N 1
ATOM 1385 C CA . ALA A 1 189 ? 21.909 -12.376 114.247 1.00 11.76 167 ALA A CA 1
ATOM 1386 C C . ALA A 1 189 ? 21.403 -12.595 115.671 1.00 11.63 167 ALA A C 1
ATOM 1387 O O . ALA A 1 189 ? 20.563 -13.494 115.913 1.00 11.53 167 ALA A O 1
ATOM 1389 N N . LYS A 1 190 ? 21.884 -11.740 116.572 1.00 11.17 168 LYS A N 1
ATOM 1390 C CA A LYS A 1 190 ? 21.511 -11.773 117.982 0.50 11.16 168 LYS A CA 1
ATOM 1391 C CA B LYS A 1 190 ? 21.543 -11.764 117.992 0.50 11.70 168 LYS A CA 1
ATOM 1392 C C . LYS A 1 190 ? 20.660 -10.574 118.403 1.00 11.24 168 LYS A C 1
ATOM 1393 O O . LYS A 1 190 ? 20.120 -10.532 119.516 1.00 11.07 168 LYS A O 1
ATOM 1404 N N . ALA A 1 191 ? 20.539 -9.578 117.544 1.00 10.31 169 ALA A N 1
ATOM 1405 C CA . ALA A 1 191 ? 19.656 -8.449 117.813 1.00 10.37 169 ALA A CA 1
ATOM 1406 C C . ALA A 1 191 ? 19.183 -7.839 116.515 1.00 10.00 169 ALA A C 1
ATOM 1407 O O . ALA A 1 191 ? 19.801 -8.054 115.483 1.00 9.96 169 ALA A O 1
ATOM 1409 N N . ILE A 1 192 ? 18.110 -7.065 116.589 1.00 9.57 170 ILE A N 1
ATOM 1410 C CA . ILE A 1 192 ? 17.450 -6.499 115.422 1.00 10.13 170 ILE A CA 1
ATOM 1411 C C . ILE A 1 192 ? 17.045 -5.043 115.715 1.00 9.51 170 ILE A C 1
ATOM 1412 O O . ILE A 1 192 ? 16.519 -4.721 116.773 1.00 9.37 170 ILE A O 1
ATOM 1417 N N . GLU A 1 193 ? 17.354 -4.166 114.788 1.00 8.56 171 GLU A N 1
ATOM 1418 C CA . GLU A 1 193 ? 17.169 -2.737 114.998 1.00 8.43 171 GLU A CA 1
ATOM 1419 C C . GLU A 1 193 ? 17.163 -2.003 113.659 1.00 8.18 171 GLU A C 1
ATOM 1420 O O . GLU A 1 193 ? 17.077 -2.647 112.601 1.00 8.45 171 GLU A O 1
ATOM 1434 N N . GLU A 1 195 ? 19.174 1.021 112.716 1.00 8.12 173 GLU A N 1
ATOM 1435 C CA . GLU A 1 195 ? 20.300 1.950 112.406 1.00 8.32 173 GLU A CA 1
ATOM 1436 C C . GLU A 1 195 ? 21.703 1.365 112.471 1.00 8.72 173 GLU A C 1
ATOM 1437 O O . GLU A 1 195 ? 22.620 1.995 111.987 1.00 9.11 173 GLU A O 1
ATOM 1443 N N . GLY A 1 196 ? 21.942 0.255 113.143 1.00 8.78 174 GLY A N 1
ATOM 1444 C CA . GLY A 1 196 ? 23.332 -0.181 113.383 1.00 8.73 174 GLY A CA 1
ATOM 1445 C C . GLY A 1 196 ? 24.148 -0.422 112.145 1.00 9.10 174 GLY A C 1
ATOM 1446 O O . GLY A 1 196 ? 25.288 0.017 112.030 1.00 8.95 174 GLY A O 1
ATOM 1447 N N . ALA A 1 197 ? 23.576 -1.163 111.211 1.00 9.01 175 ALA A N 1
ATOM 1448 C CA . ALA A 1 197 ? 24.305 -1.528 109.992 1.00 8.94 175 ALA A CA 1
ATOM 1449 C C . ALA A 1 197 ? 24.582 -0.359 109.098 1.00 9.17 175 ALA A C 1
ATOM 1450 O O . ALA A 1 197 ? 25.588 -0.361 108.363 1.00 9.12 175 ALA A O 1
ATOM 1452 N N . SER A 1 198 ? 23.654 0.600 109.057 1.00 8.92 176 SER A N 1
ATOM 1453 C CA . SER A 1 198 ? 23.856 1.798 108.237 1.00 8.44 176 SER A CA 1
ATOM 1454 C C . SER A 1 198 ? 24.987 2.626 108.838 1.00 8.66 176 SER A C 1
ATOM 1455 O O . SER A 1 198 ? 25.930 3.007 108.144 1.00 8.96 176 SER A O 1
ATOM 1458 N N . VAL A 1 199 ? 24.918 2.875 110.135 1.00 8.43 177 VAL A N 1
ATOM 1459 C CA . VAL A 1 199 ? 25.968 3.626 110.815 1.00 8.78 177 VAL A CA 1
ATOM 1460 C C . VAL A 1 199 ? 27.303 2.921 110.663 1.00 8.69 177 VAL A C 1
ATOM 1461 O O . VAL A 1 199 ? 28.325 3.553 110.343 1.00 8.29 177 VAL A O 1
ATOM 1465 N N . ASN A 1 200 ? 27.322 1.624 110.888 1.00 8.63 178 ASN A N 1
ATOM 1466 C CA . ASN A 1 200 ? 28.591 0.895 110.838 1.00 8.81 178 ASN A CA 1
ATOM 1467 C C . ASN A 1 200 ? 29.171 0.883 109.438 1.00 9.27 178 ASN A C 1
ATOM 1468 O O . ASN A 1 200 ? 30.383 0.952 109.251 1.00 9.50 178 ASN A O 1
ATOM 1473 N N . LEU A 1 201 ? 28.332 0.799 108.432 1.00 8.91 179 LEU A N 1
ATOM 1474 C CA . LEU A 1 201 ? 28.819 0.811 107.044 1.00 9.06 179 LEU A CA 1
ATOM 1475 C C . LEU A 1 201 ? 29.413 2.180 106.691 1.00 9.36 179 LEU A C 1
ATOM 1476 O O . LEU A 1 201 ? 30.488 2.249 106.079 1.00 9.06 179 LEU A O 1
ATOM 1481 N N . ILE A 1 202 ? 28.756 3.272 107.089 1.00 8.93 180 ILE A N 1
ATOM 1482 C CA . ILE A 1 202 ? 29.343 4.605 106.885 1.00 9.15 180 ILE A CA 1
ATOM 1483 C C . ILE A 1 202 ? 30.736 4.634 107.518 1.00 8.92 180 ILE A C 1
ATOM 1484 O O . ILE A 1 202 ? 31.711 5.089 106.887 1.00 10.05 180 ILE A O 1
ATOM 1489 N N . CYS A 1 203 ? 30.858 4.156 108.745 1.00 9.30 181 CYS A N 1
ATOM 1490 C CA . CYS A 1 203 ? 32.163 4.182 109.399 1.00 9.66 181 CYS A CA 1
ATOM 1491 C C . CYS A 1 203 ? 33.184 3.349 108.621 1.00 9.90 181 CYS A C 1
ATOM 1492 O O . CYS A 1 203 ? 34.336 3.784 108.443 1.00 10.33 181 CYS A O 1
ATOM 1495 N N . ASN A 1 204 ? 32.781 2.203 108.119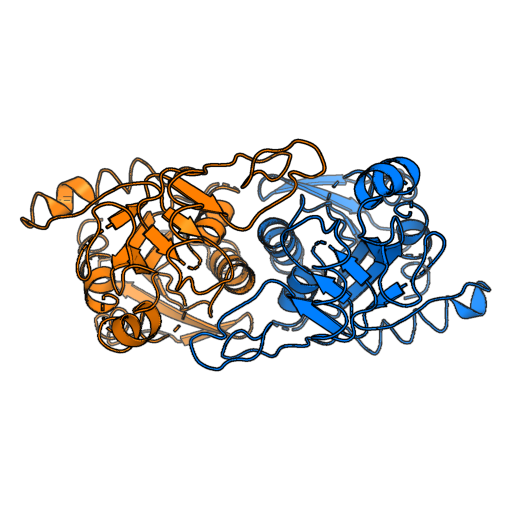 1.00 9.87 182 ASN A N 1
ATOM 1496 C CA . ASN A 1 204 ? 33.676 1.346 107.364 1.00 10.82 182 ASN A CA 1
ATOM 1497 C C . ASN A 1 204 ? 34.168 2.082 106.127 1.00 10.64 182 ASN A C 1
ATOM 1498 O O . ASN A 1 204 ? 35.381 2.074 105.829 1.00 11.62 182 ASN A O 1
ATOM 1503 N N . GLU A 1 205 ? 33.263 2.724 105.397 1.00 10.60 183 GLU A N 1
ATOM 1504 C CA . GLU A 1 205 ? 33.632 3.342 104.132 1.00 10.50 183 GLU A CA 1
ATOM 1505 C C . GLU A 1 205 ? 34.541 4.551 104.361 1.00 10.63 183 GLU A C 1
ATOM 1506 O O . GLU A 1 205 ? 35.354 4.897 103.472 1.00 11.40 183 GLU A O 1
ATOM 1525 N N . ASN A 1 207 ? 36.686 4.740 106.962 1.00 11.96 185 ASN A N 1
ATOM 1526 C CA A ASN A 1 207 ? 37.798 4.257 107.761 0.50 12.76 185 ASN A CA 1
ATOM 1527 C CA B ASN A 1 207 ? 37.823 4.277 107.768 0.50 13.15 185 ASN A CA 1
ATOM 1528 C C . ASN A 1 207 ? 37.829 4.874 109.167 1.00 13.02 185 ASN A C 1
ATOM 1529 O O . ASN A 1 207 ? 38.863 5.310 109.681 1.00 14.91 185 ASN A O 1
ATOM 1538 N N . ILE A 1 208 ? 36.671 4.894 109.807 1.00 11.94 186 ILE A N 1
ATOM 1539 C CA . ILE A 1 208 ? 36.484 5.386 111.164 1.00 11.62 186 ILE A CA 1
ATOM 1540 C C . ILE A 1 208 ? 36.117 4.232 112.097 1.00 11.46 186 ILE A C 1
ATOM 1541 O O . ILE A 1 208 ? 35.138 3.497 111.850 1.00 12.00 186 ILE A O 1
ATOM 1546 N N . PRO A 1 209 ? 36.872 4.039 113.178 1.00 11.03 187 PRO A N 1
ATOM 1547 C CA . PRO A 1 209 ? 36.505 2.975 114.126 1.00 11.14 187 PRO A CA 1
ATOM 1548 C C . PRO A 1 209 ? 35.092 3.148 114.709 1.00 10.87 187 PRO A C 1
ATOM 1549 O O . PRO A 1 209 ? 34.724 4.259 115.148 1.00 11.45 187 PRO A O 1
ATOM 1553 N N . SER A 1 210 ? 34.346 2.056 114.718 1.00 10.97 188 SER A N 1
ATOM 1554 C CA . SER A 1 210 ? 32.941 2.054 115.164 1.00 11.34 188 SER A CA 1
ATOM 1555 C C . SER A 1 210 ? 32.711 1.093 116.324 1.00 11.12 188 SER A C 1
ATOM 1556 O O . SER A 1 210 ? 33.395 0.098 116.478 1.00 11.13 188 SER A O 1
ATOM 1559 N N . PHE A 1 211 ? 31.700 1.400 117.118 1.00 10.51 189 PHE A N 1
ATOM 1560 C CA . PHE A 1 211 ? 31.207 0.569 118.227 1.00 9.99 189 PHE A CA 1
ATOM 1561 C C . PHE A 1 211 ? 29.709 0.707 118.203 1.00 9.82 189 PHE A C 1
ATOM 1562 O O . PHE A 1 211 ? 29.203 1.806 118.219 1.00 9.94 189 PHE A O 1
ATOM 1570 N N . ILE A 1 212 ? 29.025 -0.430 118.129 1.00 9.54 190 ILE A N 1
ATOM 1571 C CA . ILE A 1 212 ? 27.570 -0.462 118.035 1.00 9.90 190 ILE A CA 1
ATOM 1572 C C . ILE A 1 212 ? 27.007 -1.191 119.248 1.00 9.57 190 ILE A C 1
ATOM 1573 O O . ILE A 1 212 ? 27.112 -2.426 119.350 1.00 9.73 190 ILE A O 1
ATOM 1578 N N . LEU A 1 213 ? 26.402 -0.423 120.153 1.00 9.61 191 LEU A N 1
ATOM 1579 C CA . LEU A 1 213 ? 25.915 -0.967 121.413 1.00 9.92 191 LEU A CA 1
ATOM 1580 C C . LEU A 1 213 ? 24.393 -0.885 121.458 1.00 10.18 191 LEU A C 1
ATOM 1581 O O . LEU A 1 213 ? 23.789 0.184 121.245 1.00 10.62 191 LEU A O 1
ATOM 1586 N N . ARG A 1 214 ? 23.780 -2.016 121.796 1.00 9.90 192 ARG A N 1
ATOM 1587 C CA . ARG A 1 214 ? 22.332 -2.065 121.922 1.00 9.68 192 ARG A CA 1
ATOM 1588 C C . ARG A 1 214 ? 21.922 -2.783 123.214 1.00 9.60 192 ARG A C 1
ATOM 1589 O O . ARG A 1 214 ? 22.472 -3.826 123.540 1.00 10.39 192 ARG A O 1
ATOM 1597 N N . SER A 1 215 ? 20.958 -2.227 123.923 1.00 9.46 193 SER A N 1
ATOM 1598 C CA . SER A 1 215 ? 20.339 -2.890 125.068 1.00 9.18 193 SER A CA 1
ATOM 1599 C C . SER A 1 215 ? 18.952 -3.334 124.641 1.00 8.91 193 SER A C 1
ATOM 1600 O O . SER A 1 215 ? 18.263 -2.671 123.859 1.00 9.19 193 SER A O 1
ATOM 1603 N N . ILE A 1 216 ? 18.570 -4.510 125.134 1.00 8.89 194 ILE A N 1
ATOM 1604 C CA . ILE A 1 216 ? 17.388 -5.182 124.643 1.00 9.51 194 ILE A CA 1
ATOM 1605 C C . ILE A 1 216 ? 16.115 -4.659 125.313 1.00 9.56 194 ILE A C 1
ATOM 1606 O O . ILE A 1 216 ? 16.006 -4.621 126.538 1.00 10.12 194 ILE A O 1
ATOM 1611 N N . SER A 1 217 ? 15.171 -4.228 124.487 1.00 9.65 195 SER A N 1
ATOM 1612 C CA . SER A 1 217 ? 13.878 -3.673 124.899 1.00 9.91 195 SER A CA 1
ATOM 1613 C C . SER A 1 217 ? 12.664 -4.582 124.678 1.00 10.37 195 SER A C 1
ATOM 1614 O O . SER A 1 217 ? 11.597 -4.244 125.164 1.00 10.21 195 SER A O 1
ATOM 1617 N N . ASP A 1 218 ? 12.832 -5.659 123.926 1.00 10.25 196 ASP A N 1
ATOM 1618 C CA . ASP A 1 218 ? 11.760 -6.557 123.467 1.00 10.17 196 ASP A CA 1
ATOM 1619 C C . ASP A 1 218 ? 12.408 -7.701 122.737 1.00 10.88 196 ASP A C 1
ATOM 1620 O O . ASP A 1 218 ? 13.632 -7.707 122.539 1.00 11.02 196 ASP A O 1
ATOM 1625 N N . THR A 1 219 ? 11.621 -8.694 122.315 1.00 11.76 197 THR A N 1
ATOM 1626 C CA . THR A 1 219 ? 12.176 -9.846 121.615 1.00 11.89 197 THR A CA 1
ATOM 1627 C C . THR A 1 219 ? 11.554 -9.971 120.222 1.00 11.53 197 THR A C 1
ATOM 1628 O O . THR A 1 219 ? 11.537 -11.072 119.661 1.00 12.31 197 THR A O 1
ATOM 1632 N N . ALA A 1 220 ? 11.143 -8.834 119.642 1.00 11.36 198 ALA A N 1
ATOM 1633 C CA . ALA A 1 220 ? 10.844 -8.718 118.203 1.00 11.65 198 ALA A CA 1
ATOM 1634 C C . ALA A 1 220 ? 9.764 -9.668 117.710 1.00 13.59 198 ALA A C 1
ATOM 1635 O O . ALA A 1 220 ? 9.734 -10.046 116.535 1.00 14.21 198 ALA A O 1
ATOM 1637 N N . ASP A 1 221 ? 8.884 -10.042 118.623 1.00 13.98 199 ASP A N 1
ATOM 1638 C CA . ASP A 1 221 ? 7.730 -10.913 118.328 1.00 15.83 199 ASP A CA 1
ATOM 1639 C C . ASP A 1 221 ? 6.435 -10.113 118.428 1.00 16.28 199 ASP A C 1
ATOM 1640 O O . ASP A 1 221 ? 6.417 -8.891 118.398 1.00 16.47 199 ASP A O 1
ATOM 1645 N N . GLY A 1 222 ? 5.288 -10.785 118.556 1.00 16.73 200 GLY A N 1
ATOM 1646 C CA . GLY A 1 222 ? 4.028 -10.060 118.556 1.00 16.86 200 GLY A CA 1
ATOM 1647 C C . GLY A 1 222 ? 3.817 -9.147 119.763 1.00 16.48 200 GLY A C 1
ATOM 1648 O O . GLY A 1 222 ? 2.997 -8.215 119.697 1.00 18.57 200 GLY A O 1
ATOM 1649 N N . ASP A 1 223 ? 4.568 -9.409 120.840 1.00 17.05 201 ASP A N 1
ATOM 1650 C CA . ASP A 1 223 ? 4.561 -8.577 122.034 1.00 17.87 201 ASP A CA 1
ATOM 1651 C C . ASP A 1 223 ? 5.556 -7.402 121.975 1.00 16.27 201 ASP A C 1
ATOM 1652 O O . ASP A 1 223 ? 5.636 -6.592 122.905 1.00 16.19 201 ASP A O 1
ATOM 1657 N N . ALA A 1 224 ? 6.308 -7.305 120.884 1.00 14.54 202 ALA A N 1
ATOM 1658 C CA . ALA A 1 224 ? 7.383 -6.312 120.849 1.00 13.95 202 ALA A CA 1
ATOM 1659 C C . ALA A 1 224 ? 6.912 -4.848 121.011 1.00 14.20 202 ALA A C 1
ATOM 1660 O O . ALA A 1 224 ? 7.560 -4.058 121.699 1.00 12.82 202 ALA A O 1
ATOM 1662 N N . PRO A 1 225 ? 5.782 -4.462 120.420 1.00 14.01 203 PRO A N 1
ATOM 1663 C CA . PRO A 1 225 ? 5.427 -3.055 120.592 1.00 14.75 203 PRO A CA 1
ATOM 1664 C C . PRO A 1 225 ? 5.137 -2.695 122.055 1.00 15.39 203 PRO A C 1
ATOM 1665 O O . PRO A 1 225 ? 5.611 -1.665 122.565 1.00 14.80 203 PRO A O 1
ATOM 1669 N N . ASP A 1 226 ? 4.373 -3.530 122.747 1.00 16.63 204 ASP A N 1
ATOM 1670 C CA . ASP A 1 226 ? 4.112 -3.267 124.173 1.00 16.97 204 ASP A CA 1
ATOM 1671 C C . ASP A 1 226 ? 5.380 -3.380 125.021 1.00 14.99 204 ASP A C 1
ATOM 1672 O O . ASP A 1 226 ? 5.577 -2.575 125.945 1.00 14.22 204 ASP A O 1
ATOM 1677 N N . ASN A 1 227 ? 6.224 -4.372 124.736 1.00 14.15 205 ASN A N 1
ATOM 1678 C CA . ASN A 1 227 ? 7.438 -4.541 125.500 1.00 13.69 205 ASN A CA 1
ATOM 1679 C C . ASN A 1 227 ? 8.345 -3.324 125.271 1.00 13.21 205 ASN A C 1
ATOM 1680 O O . ASN A 1 227 ? 8.928 -2.798 126.211 1.00 11.68 205 ASN A O 1
ATOM 1685 N N . PHE A 1 228 ? 8.432 -2.853 124.026 1.00 12.38 206 PHE A N 1
ATOM 1686 C CA . PHE A 1 228 ? 9.201 -1.651 123.740 1.00 11.85 206 PHE A CA 1
ATOM 1687 C C . PHE A 1 228 ? 8.705 -0.473 124.559 1.00 12.87 206 PHE A C 1
ATOM 1688 O O . PHE A 1 228 ? 9.462 0.277 125.148 1.00 12.02 206 PHE A O 1
ATOM 1696 N N . ASP A 1 229 ? 7.395 -0.282 124.617 1.00 13.56 207 ASP A N 1
ATOM 1697 C CA . ASP A 1 229 ? 6.871 0.818 125.373 1.00 15.70 207 ASP A CA 1
ATOM 1698 C C . ASP A 1 229 ? 7.259 0.706 126.845 1.00 15.97 207 ASP A C 1
ATOM 1699 O O . ASP A 1 229 ? 7.530 1.722 127.488 1.00 16.41 207 ASP A O 1
ATOM 1704 N N . GLU A 1 230 ? 7.284 -0.514 127.363 1.00 14.64 208 GLU A N 1
ATOM 1705 C CA . GLU A 1 230 ? 7.608 -0.741 128.776 1.00 16.03 208 GLU A CA 1
ATOM 1706 C C . GLU A 1 230 ? 9.116 -0.551 129.061 1.00 14.19 208 GLU A C 1
ATOM 1707 O O . GLU A 1 230 ? 9.493 -0.008 130.098 1.00 13.50 208 GLU A O 1
ATOM 1713 N N . PHE A 1 231 ? 9.965 -1.025 128.152 1.00 12.73 209 PHE A N 1
ATOM 1714 C CA . PHE A 1 231 ? 11.379 -1.237 128.454 1.00 11.79 209 PHE A CA 1
ATOM 1715 C C . PHE A 1 231 ? 12.340 -0.315 127.697 1.00 11.44 209 PHE A C 1
ATOM 1716 O O . PHE A 1 231 ? 13.518 -0.320 128.006 1.00 10.82 209 PHE A O 1
ATOM 1724 N N . ALA A 1 232 ? 11.876 0.432 126.712 1.00 11.13 210 ALA A N 1
ATOM 1725 C CA . ALA A 1 232 ? 12.827 1.195 125.884 1.00 11.53 210 ALA A CA 1
ATOM 1726 C C . ALA A 1 232 ? 13.627 2.209 126.677 1.00 11.25 210 ALA A C 1
ATOM 1727 O O . ALA A 1 232 ? 14.826 2.372 126.440 1.00 10.29 210 ALA A O 1
ATOM 1729 N N . LYS A 1 233 ? 13.019 2.944 127.606 1.00 11.10 211 LYS A N 1
ATOM 1730 C CA A LYS A 1 233 ? 13.795 3.931 128.358 0.50 11.54 211 LYS A CA 1
ATOM 1731 C CA B LYS A 1 233 ? 13.775 3.931 128.382 0.50 11.32 211 LYS A CA 1
ATOM 1732 C C . LYS A 1 233 ? 14.816 3.261 129.267 1.00 10.74 211 LYS A C 1
ATOM 1733 O O . LYS A 1 233 ? 15.959 3.723 129.372 1.00 10.50 211 LYS A O 1
ATOM 1752 N N . ALA A 1 235 ? 16.287 0.450 128.655 1.00 9.52 213 ALA A N 1
ATOM 1753 C CA . ALA A 1 235 ? 17.328 -0.047 127.780 1.00 9.61 213 ALA A CA 1
ATOM 1754 C C . ALA A 1 235 ? 18.205 1.115 127.288 1.00 9.22 213 ALA A C 1
ATOM 1755 O O . ALA A 1 235 ? 19.440 0.969 127.189 1.00 9.44 213 ALA A O 1
ATOM 1757 N N . ALA A 1 236 ? 17.595 2.252 126.958 1.00 8.95 214 ALA A N 1
ATOM 1758 C CA . ALA A 1 236 ? 18.335 3.438 126.521 1.00 9.49 214 ALA A CA 1
ATOM 1759 C C . ALA A 1 236 ? 19.312 3.862 127.621 1.00 10.15 214 ALA A C 1
ATOM 1760 O O . ALA A 1 236 ? 20.469 4.216 127.343 1.00 10.35 214 ALA A O 1
ATOM 1762 N N . ASN A 1 237 ? 18.859 3.858 128.869 1.00 10.73 215 ASN A N 1
ATOM 1763 C CA A ASN A 1 237 ? 19.719 4.298 129.948 0.50 11.27 215 ASN A CA 1
ATOM 1764 C CA B ASN A 1 237 ? 19.670 4.226 130.037 0.50 11.71 215 ASN A CA 1
ATOM 1765 C C . ASN A 1 237 ? 20.854 3.282 130.178 1.00 10.96 215 ASN A C 1
ATOM 1766 O O . ASN A 1 237 ? 21.984 3.680 130.481 1.00 10.95 215 ASN A O 1
ATOM 1775 N N . ARG A 1 238 ? 20.569 1.993 130.022 1.00 10.37 216 ARG A N 1
ATOM 1776 C CA . ARG A 1 238 ? 21.580 0.945 130.180 1.00 10.43 216 ARG A CA 1
ATOM 1777 C C . ARG A 1 238 ? 22.713 1.141 129.174 1.00 10.49 216 ARG A C 1
ATOM 1778 O O . ARG A 1 238 ? 23.899 1.110 129.513 1.00 10.87 216 ARG A O 1
ATOM 1786 N N . SER A 1 239 ? 22.354 1.346 127.912 1.00 9.99 217 SER A N 1
ATOM 1787 C CA . SER A 1 239 ? 23.370 1.568 126.912 1.00 10.18 217 SER A CA 1
ATOM 1788 C C . SER A 1 239 ? 24.170 2.845 127.143 1.00 10.39 217 SER A C 1
ATOM 1789 O O . SER A 1 239 ? 25.409 2.850 127.049 1.00 10.10 217 SER A O 1
ATOM 1792 N N . ALA A 1 240 ? 23.481 3.914 127.460 1.00 10.40 218 ALA A N 1
ATOM 1793 C CA . ALA A 1 240 ? 24.132 5.221 127.629 1.00 10.99 218 ALA A CA 1
ATOM 1794 C C . ALA A 1 240 ? 25.086 5.152 128.801 1.00 12.19 218 ALA A C 1
ATOM 1795 O O . ALA A 1 240 ? 26.159 5.773 128.767 1.00 11.86 218 ALA A O 1
ATOM 1797 N N . ASP A 1 241 ? 24.701 4.463 129.858 1.00 12.13 219 ASP A N 1
ATOM 1798 C CA . ASP A 1 241 ? 25.572 4.325 131.033 1.00 13.23 219 ASP A CA 1
ATOM 1799 C C . ASP A 1 241 ? 26.870 3.623 130.649 1.00 13.13 219 ASP A C 1
ATOM 1800 O O . ASP A 1 241 ? 27.961 4.097 130.971 1.00 12.93 219 ASP A O 1
ATOM 1805 N N . PHE A 1 242 ? 26.779 2.518 129.928 1.00 11.99 220 PHE A N 1
ATOM 1806 C CA . PHE A 1 242 ? 27.974 1.785 129.553 1.00 11.96 220 PHE A CA 1
ATOM 1807 C C . PHE A 1 242 ? 28.829 2.575 128.570 1.00 12.53 220 PHE A C 1
ATOM 1808 O O . PHE A 1 242 ? 30.053 2.585 128.685 1.00 12.18 220 PHE A O 1
ATOM 1816 N N . VAL A 1 243 ? 28.221 3.277 127.621 1.00 12.02 221 VAL A N 1
ATOM 1817 C CA A VAL A 1 243 ? 29.011 4.017 126.633 0.50 12.57 221 VAL A CA 1
ATOM 1818 C CA B VAL A 1 243 ? 29.018 3.977 126.625 0.50 12.60 221 VAL A CA 1
ATOM 1819 C C . VAL A 1 243 ? 29.831 5.075 127.326 1.00 12.98 221 VAL A C 1
ATOM 1820 O O . VAL A 1 243 ? 30.975 5.340 126.948 1.00 13.49 221 VAL A O 1
ATOM 1835 N N . LYS A 1 245 ? 30.923 4.920 130.460 1.00 14.72 223 LYS A N 1
ATOM 1836 C CA . LYS A 1 245 ? 32.029 4.192 131.141 1.00 16.49 223 LYS A CA 1
ATOM 1837 C C . LYS A 1 245 ? 33.146 3.904 130.147 1.00 16.91 223 LYS A C 1
ATOM 1838 O O . LYS A 1 245 ? 34.327 3.942 130.503 1.00 17.42 223 LYS A O 1
ATOM 1844 N N . LEU A 1 246 ? 32.800 3.593 128.901 1.00 15.15 224 LEU A N 1
ATOM 1845 C CA . LEU A 1 246 ? 33.784 3.312 127.853 1.00 16.12 224 LEU A CA 1
ATOM 1846 C C . LEU A 1 246 ? 34.561 4.579 127.485 1.00 17.52 224 LEU A C 1
ATOM 1847 O O . LEU A 1 246 ? 35.788 4.552 127.397 1.00 19.14 224 LEU A O 1
ATOM 1852 N N . VAL A 1 247 ? 33.874 5.693 127.310 1.00 17.17 225 VAL A N 1
ATOM 1853 C CA . VAL A 1 247 ? 34.508 7.011 127.106 1.00 17.91 225 VAL A CA 1
ATOM 1854 C C . VAL A 1 247 ? 35.466 7.373 128.256 1.00 19.11 225 VAL A C 1
ATOM 1855 O O . VAL A 1 247 ? 36.558 7.925 128.003 1.00 20.93 225 VAL A O 1
ATOM 1859 N N . ASP A 1 248 ? 35.063 7.107 129.502 1.00 19.37 226 ASP A N 1
ATOM 1860 C CA . ASP A 1 248 ? 35.894 7.384 130.686 1.00 21.94 226 ASP A CA 1
ATOM 1861 C C . ASP A 1 248 ? 37.224 6.607 130.635 1.00 25.43 226 ASP A C 1
ATOM 1862 O O . ASP A 1 248 ? 38.198 7.020 131.273 1.00 26.27 226 ASP A O 1
ATOM 1867 N N . ARG A 1 249 ? 37.278 5.507 129.890 1.00 27.76 227 ARG A N 1
ATOM 1868 C CA . ARG A 1 249 ? 38.489 4.671 129.840 1.00 32.39 227 ARG A CA 1
ATOM 1869 C C . ARG A 1 249 ? 39.144 4.526 128.454 1.00 33.75 227 ARG A C 1
ATOM 1870 O O . ARG A 1 249 ? 40.251 3.999 128.353 1.00 34.35 227 ARG A O 1
ATOM 1878 N N . ILE A 1 250 ? 38.486 4.995 127.397 1.00 36.03 228 ILE A N 1
ATOM 1879 C CA . ILE A 1 250 ? 38.906 4.690 126.022 1.00 38.09 228 ILE A CA 1
ATOM 1880 C C . ILE A 1 250 ? 40.218 5.392 125.647 1.00 42.67 228 ILE A C 1
ATOM 1881 O O . ILE A 1 250 ? 41.047 4.825 124.920 1.00 49.92 228 ILE A O 1
ATOM 1886 N N . GLN B 1 21 ? 32.471 31.743 94.797 1.00 44.86 -1 GLN B N 1
ATOM 1887 C CA . GLN B 1 21 ? 32.818 30.784 93.690 1.00 43.69 -1 GLN B CA 1
ATOM 1888 C C . GLN B 1 21 ? 32.089 31.190 92.399 1.00 39.11 -1 GLN B C 1
ATOM 1889 O O . GLN B 1 21 ? 30.905 31.544 92.448 1.00 38.57 -1 GLN B O 1
ATOM 1895 N N . SER B 1 22 ? 32.784 31.149 91.258 1.00 32.67 0 SER B N 1
ATOM 1896 C CA . SER B 1 22 ? 32.244 31.698 89.998 1.00 32.23 0 SER B CA 1
ATOM 1897 C C . SER B 1 22 ? 31.329 30.718 89.254 1.00 29.98 0 SER B C 1
ATOM 1898 O O . SER B 1 22 ? 30.382 31.135 88.572 1.00 32.32 0 SER B O 1
ATOM 1909 N N . LYS B 1 24 ? 28.719 27.423 89.201 1.00 22.04 2 LYS B N 1
ATOM 1910 C CA A LYS B 1 24 ? 27.865 26.502 89.915 0.50 21.35 2 LYS B CA 1
ATOM 1911 C CA B LYS B 1 24 ? 27.839 26.489 89.861 0.50 21.09 2 LYS B CA 1
ATOM 1912 C C . LYS B 1 24 ? 28.582 25.154 89.912 1.00 19.02 2 LYS B C 1
ATOM 1913 O O . LYS B 1 24 ? 29.315 24.819 88.982 1.00 18.80 2 LYS B O 1
ATOM 1924 N N . LYS B 1 25 ? 28.400 24.419 90.995 1.00 15.95 3 LYS B N 1
ATOM 1925 C CA A LYS B 1 25 ? 28.877 23.046 91.116 0.50 14.97 3 LYS B CA 1
ATOM 1926 C CA B LYS B 1 25 ? 28.881 23.049 91.111 0.50 14.63 3 LYS B CA 1
ATOM 1927 C C . LYS B 1 25 ? 27.644 22.169 91.166 1.00 13.45 3 LYS B C 1
ATOM 1928 O O . LYS B 1 25 ? 26.752 22.412 91.983 1.00 12.25 3 LYS B O 1
ATOM 1939 N N . ILE B 1 26 ? 27.572 21.184 90.284 1.00 11.35 4 ILE B N 1
ATOM 1940 C CA . ILE B 1 26 ? 26.408 20.284 90.221 1.00 11.75 4 ILE B CA 1
ATOM 1941 C C . ILE B 1 26 ? 26.896 18.855 90.305 1.00 11.14 4 ILE B C 1
ATOM 1942 O O . ILE B 1 26 ? 27.807 18.426 89.581 1.00 11.34 4 ILE B O 1
ATOM 1947 N N . ALA B 1 27 ? 26.263 18.101 91.213 1.00 9.81 5 ALA B N 1
ATOM 1948 C CA . ALA B 1 27 ? 26.475 16.662 91.277 1.00 9.68 5 ALA B CA 1
ATOM 1949 C C . ALA B 1 27 ? 25.615 15.920 90.243 1.00 9.62 5 ALA B C 1
ATOM 1950 O O . ALA B 1 27 ? 24.433 16.232 90.076 1.00 10.13 5 ALA B O 1
ATOM 1952 N N . ILE B 1 28 ? 26.226 14.939 89.566 1.00 9.71 6 ILE B N 1
ATOM 1953 C CA A ILE B 1 28 ? 25.498 14.002 88.741 0.50 9.77 6 ILE B CA 1
ATOM 1954 C CA B ILE B 1 28 ? 25.499 13.999 88.731 0.50 9.70 6 ILE B CA 1
ATOM 1955 C C . ILE B 1 28 ? 25.740 12.630 89.348 1.00 9.52 6 ILE B C 1
ATOM 1956 O O . ILE B 1 28 ? 26.865 12.150 89.401 1.00 10.05 6 ILE B O 1
ATOM 1965 N N . LEU B 1 29 ? 24.676 12.014 89.839 1.00 9.44 7 LEU B N 1
ATOM 1966 C CA . LEU B 1 29 ? 24.778 10.797 90.630 1.00 9.20 7 LEU B CA 1
ATOM 1967 C C . LEU B 1 29 ? 23.980 9.672 90.013 1.00 8.74 7 LEU B C 1
ATOM 1968 O O . LEU B 1 29 ? 22.785 9.846 89.697 1.00 9.24 7 LEU B O 1
ATOM 1973 N N . GLY B 1 30 ? 24.623 8.517 89.830 1.00 8.70 8 GLY B N 1
ATOM 1974 C CA . GLY B 1 30 ? 23.904 7.271 89.582 1.00 8.92 8 GLY B CA 1
ATOM 1975 C C . GLY B 1 30 ? 24.221 6.281 90.681 1.00 8.97 8 GLY B C 1
ATOM 1976 O O . GLY B 1 30 ? 24.945 6.589 91.635 1.00 8.89 8 GLY B O 1
ATOM 1977 N N . ALA B 1 31 ? 23.629 5.092 90.557 1.00 9.61 9 ALA B N 1
ATOM 1978 C CA . ALA B 1 31 ? 23.846 4.030 91.530 1.00 9.81 9 ALA B CA 1
ATOM 1979 C C . ALA B 1 31 ? 24.872 3.027 91.028 1.00 10.18 9 ALA B C 1
ATOM 1980 O O . ALA B 1 31 ? 25.635 2.472 91.819 1.00 10.53 9 ALA B O 1
ATOM 1990 N N . GLU B 1 33 ? 27.705 1.742 87.764 1.00 11.83 11 GLU B N 1
ATOM 1991 C CA A GLU B 1 33 ? 28.656 2.211 86.757 0.50 13.12 11 GLU B CA 1
ATOM 1992 C CA B GLU B 1 33 ? 28.647 2.263 86.763 0.50 12.68 11 GLU B CA 1
ATOM 1993 C C . GLU B 1 33 ? 27.976 2.487 85.411 1.00 13.07 11 GLU B C 1
ATOM 1994 O O . GLU B 1 33 ? 28.243 3.499 84.770 1.00 13.13 11 GLU B O 1
ATOM 2005 N N . ILE B 1 34 ? 27.080 1.599 84.983 1.00 12.89 12 ILE B N 1
ATOM 2006 C CA . ILE B 1 34 ? 26.423 1.814 83.685 1.00 13.55 12 ILE B CA 1
ATOM 2007 C C . ILE B 1 34 ? 25.616 3.114 83.645 1.00 12.42 12 ILE B C 1
ATOM 2008 O O . ILE B 1 34 ? 25.329 3.657 82.564 1.00 13.38 12 ILE B O 1
ATOM 2013 N N . GLU B 1 35 ? 25.187 3.601 84.812 1.00 11.43 13 GLU B N 1
ATOM 2014 C CA . GLU B 1 35 ? 24.362 4.800 84.828 1.00 11.53 13 GLU B CA 1
ATOM 2015 C C . GLU B 1 35 ? 25.189 6.060 84.633 1.00 12.00 13 GLU B C 1
ATOM 2016 O O . GLU B 1 35 ? 24.665 7.104 84.209 1.00 11.66 13 GLU B O 1
ATOM 2022 N N . ILE B 1 36 ? 26.482 6.007 84.942 1.00 12.50 14 ILE B N 1
ATOM 2023 C CA . ILE B 1 36 ? 27.320 7.203 84.776 1.00 13.79 14 ILE B CA 1
ATOM 2024 C C . ILE B 1 36 ? 28.346 7.097 83.656 1.00 14.49 14 ILE B C 1
ATOM 2025 O O . ILE B 1 36 ? 28.885 8.110 83.248 1.00 13.95 14 ILE B O 1
ATOM 2030 N N . GLN B 1 37 ? 28.582 5.909 83.137 1.00 14.83 15 GLN B N 1
ATOM 2031 C CA A GLN B 1 37 ? 29.464 5.712 81.975 0.50 15.70 15 GLN B CA 1
ATOM 2032 C CA B GLN B 1 37 ? 29.537 5.792 82.038 0.50 16.85 15 GLN B CA 1
ATOM 2033 C C . GLN B 1 37 ? 29.156 6.700 80.845 1.00 16.20 15 GLN B C 1
ATOM 2034 O O . GLN B 1 37 ? 30.053 7.319 80.281 1.00 16.06 15 GLN B O 1
ATOM 2045 N N . PRO B 1 38 ? 27.865 6.851 80.492 1.00 15.19 16 PRO B N 1
ATOM 2046 C CA . PRO B 1 38 ? 27.567 7.789 79.394 1.00 16.60 16 PRO B CA 1
ATOM 2047 C C . PRO B 1 38 ? 27.878 9.234 79.737 1.00 17.23 16 PRO B C 1
ATOM 2048 O O . PRO B 1 38 ? 28.194 10.020 78.843 1.00 18.04 16 PRO B O 1
ATOM 2052 N N . ILE B 1 39 ? 27.768 9.598 81.016 1.00 15.42 17 ILE B N 1
ATOM 2053 C CA . ILE B 1 39 ? 28.131 10.938 81.459 1.00 14.92 17 ILE B CA 1
ATOM 2054 C C . ILE B 1 39 ? 29.632 11.154 81.248 1.00 15.77 17 ILE B C 1
ATOM 2055 O O . ILE B 1 39 ? 30.061 12.146 80.648 1.00 16.35 17 ILE B O 1
ATOM 2060 N N . LEU B 1 40 ? 30.456 10.219 81.709 1.00 16.11 18 LEU B N 1
ATOM 2061 C CA . LEU B 1 40 ? 31.902 10.326 81.590 1.00 17.16 18 LEU B CA 1
ATOM 2062 C C . LEU B 1 40 ? 32.341 10.336 80.124 1.00 19.06 18 LEU B C 1
ATOM 2063 O O . LEU B 1 40 ? 33.301 11.023 79.774 1.00 19.93 18 LEU B O 1
ATOM 2068 N N . GLN B 1 41 ? 31.627 9.597 79.293 1.00 20.93 19 GLN B N 1
ATOM 2069 C CA . GLN B 1 41 ? 31.930 9.531 77.863 1.00 24.98 19 GLN B CA 1
ATOM 2070 C C . GLN B 1 41 ? 31.740 10.894 77.202 1.00 26.40 19 GLN B C 1
ATOM 2071 O O . GLN B 1 41 ? 32.494 11.248 76.278 1.00 26.66 19 GLN B O 1
ATOM 2077 N N . LYS B 1 42 ? 30.773 11.668 77.691 1.00 24.47 20 LYS B N 1
ATOM 2078 C CA A LYS B 1 42 ? 30.505 13.010 77.152 0.50 25.29 20 LYS B CA 1
ATOM 2079 C CA B LYS B 1 42 ? 30.487 13.011 77.177 0.50 25.75 20 LYS B CA 1
ATOM 2080 C C . LYS B 1 42 ? 31.534 14.034 77.633 1.00 26.36 20 LYS B C 1
ATOM 2081 O O . LYS B 1 42 ? 31.753 15.065 76.997 1.00 27.75 20 LYS B O 1
ATOM 2092 N N . LEU B 1 43 ? 32.191 13.766 78.746 1.00 24.59 21 LEU B N 1
ATOM 2093 C CA . LEU B 1 43 ? 33.202 14.686 79.235 1.00 25.27 21 LEU B CA 1
ATOM 2094 C C . LEU B 1 43 ? 34.538 14.421 78.574 1.00 28.77 21 LEU B C 1
ATOM 2095 O O . LEU B 1 43 ? 35.276 15.359 78.272 1.00 31.78 21 LEU B O 1
ATOM 2100 N N . GLU B 1 44 ? 34.821 13.130 78.377 1.00 32.17 22 GLU B N 1
ATOM 2101 C CA A GLU B 1 44 ? 36.099 12.651 77.837 0.50 33.88 22 GLU B CA 1
ATOM 2102 C CA B GLU B 1 44 ? 36.086 12.611 77.864 0.50 34.25 22 GLU B CA 1
ATOM 2103 C C . GLU B 1 44 ? 37.246 12.887 78.819 1.00 34.20 22 GLU B C 1
ATOM 2104 O O . GLU B 1 44 ? 38.031 11.969 79.105 1.00 34.87 22 GLU B O 1
ATOM 2115 N N . LYS B 1 45 ? 37.328 14.125 79.322 1.00 32.61 23 LYS B N 1
ATOM 2116 C CA A LYS B 1 45 ? 38.408 14.560 80.205 0.50 30.89 23 LYS B CA 1
ATOM 2117 C CA B LYS B 1 45 ? 38.405 14.555 80.213 0.50 30.51 23 LYS B CA 1
ATOM 2118 C C . LYS B 1 45 ? 37.909 14.979 81.607 1.00 27.04 23 LYS B C 1
ATOM 2119 O O . LYS B 1 45 ? 37.053 15.847 81.744 1.00 25.94 23 LYS B O 1
ATOM 2130 N N . TYR B 1 46 ? 38.487 14.389 82.647 1.00 21.80 24 TYR B N 1
ATOM 2131 C CA . TYR B 1 46 ? 38.087 14.674 84.018 1.00 20.32 24 TYR B CA 1
ATOM 2132 C C . TYR B 1 46 ? 39.144 14.204 85.016 1.00 18.87 24 TYR B C 1
ATOM 2133 O O . TYR B 1 46 ? 39.982 13.356 84.667 1.00 20.17 24 TYR B O 1
ATOM 2142 N N . GLU B 1 47 ? 39.112 14.782 86.223 1.00 19.53 25 GLU B N 1
ATOM 2143 C CA A GLU B 1 47 ? 39.973 14.362 87.315 0.50 20.16 25 GLU B CA 1
ATOM 2144 C CA B GLU B 1 47 ? 39.967 14.382 87.345 0.50 19.85 25 GLU B CA 1
ATOM 2145 C C . GLU B 1 47 ? 39.253 13.280 88.125 1.00 19.19 25 GLU B C 1
ATOM 2146 O O . GLU B 1 47 ? 38.043 13.345 88.308 1.00 18.14 25 GLU B O 1
ATOM 2157 N N . THR B 1 48 ? 40.004 12.287 88.587 1.00 17.64 26 THR B N 1
ATOM 2158 C CA . THR B 1 48 ? 39.458 11.230 89.454 1.00 17.25 26 THR B CA 1
ATOM 2159 C C . THR B 1 48 ? 39.929 11.482 90.890 1.00 16.85 26 THR B C 1
ATOM 2160 O O . THR B 1 48 ? 41.144 11.553 91.177 1.00 18.60 26 THR B O 1
ATOM 2164 N N . VAL B 1 49 ? 38.965 11.657 91.796 1.00 15.72 27 VAL B N 1
ATOM 2165 C CA . VAL B 1 49 ? 39.227 11.878 93.209 1.00 15.48 27 VAL B CA 1
ATOM 2166 C C . VAL B 1 49 ? 38.770 10.638 94.015 1.00 16.03 27 VAL B C 1
ATOM 2167 O O . VAL B 1 49 ? 37.592 10.260 93.971 1.00 15.63 27 VAL B O 1
ATOM 2171 N N . GLU B 1 50 ? 39.700 10.005 94.734 1.00 16.15 28 GLU B N 1
ATOM 2172 C CA . GLU B 1 50 ? 39.365 8.863 95.605 1.00 16.49 28 GLU B CA 1
ATOM 2173 C C . GLU B 1 50 ? 38.951 9.403 96.966 1.00 15.16 28 GLU B C 1
ATOM 2174 O O . GLU B 1 50 ? 39.695 10.118 97.631 1.00 15.87 28 GLU B O 1
ATOM 2180 N N . TYR B 1 51 ? 37.741 9.050 97.395 1.00 14.21 29 TYR B N 1
ATOM 2181 C CA . TYR B 1 51 ? 37.229 9.507 98.692 1.00 13.41 29 TYR B CA 1
ATOM 2182 C C . TYR B 1 51 ? 36.075 8.618 99.123 1.00 12.93 29 TYR B C 1
ATOM 2183 O O . TYR B 1 51 ? 35.333 8.141 98.280 1.00 12.76 29 TYR B O 1
ATOM 2192 N N . ALA B 1 52 ? 35.957 8.367 100.430 1.00 12.67 30 ALA B N 1
ATOM 2193 C CA . ALA B 1 52 ? 34.803 7.635 100.963 1.00 12.82 30 ALA B CA 1
ATOM 2194 C C . ALA B 1 52 ? 34.623 6.297 100.266 1.00 12.27 30 ALA B C 1
ATOM 2195 O O . ALA B 1 52 ? 33.487 5.854 99.996 1.00 12.17 30 ALA B O 1
ATOM 2197 N N . ASN B 1 53 ? 35.750 5.620 100.013 1.00 11.82 31 ASN B N 1
ATOM 2198 C CA . ASN B 1 53 ? 35.776 4.313 99.376 1.00 11.84 31 ASN B CA 1
ATOM 2199 C C . ASN B 1 53 ? 35.074 4.275 98.023 1.00 11.18 31 ASN B C 1
ATOM 2200 O O . ASN B 1 53 ? 34.471 3.276 97.632 1.00 12.58 31 ASN B O 1
ATOM 2205 N N . ASN B 1 54 ? 35.179 5.386 97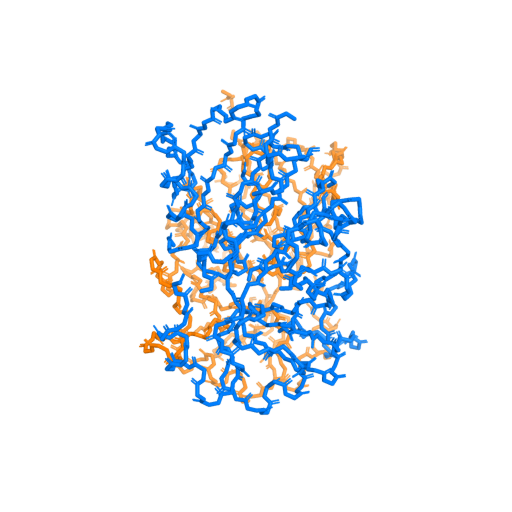.311 1.00 11.66 32 ASN B N 1
ATOM 2206 C CA . ASN B 1 54 ? 34.566 5.535 96.004 1.00 10.75 32 ASN B CA 1
ATOM 2207 C C . ASN B 1 54 ? 35.431 6.466 95.149 1.00 11.47 32 ASN B C 1
ATOM 2208 O O . ASN B 1 54 ? 36.487 6.906 95.587 1.00 12.18 32 ASN B O 1
ATOM 2213 N N . LYS B 1 55 ? 34.980 6.723 93.940 1.00 11.60 33 LYS B N 1
ATOM 2214 C CA . LYS B 1 55 ? 35.656 7.614 92.996 1.00 12.52 33 LYS B CA 1
ATOM 2215 C C . LYS B 1 55 ? 34.681 8.693 92.590 1.00 11.84 33 LYS B C 1
ATOM 2216 O O . LYS B 1 55 ? 33.552 8.411 92.232 1.00 11.91 33 LYS B O 1
ATOM 2222 N N . TYR B 1 56 ? 35.143 9.917 92.637 1.00 11.15 34 TYR B N 1
ATOM 2223 C CA . TYR B 1 56 ? 34.370 11.070 92.240 1.00 11.35 34 TYR B CA 1
ATOM 2224 C C . TYR B 1 56 ? 35.105 11.744 91.075 1.00 12.33 34 TYR B C 1
ATOM 2225 O O . TYR B 1 56 ? 36.302 12.035 91.171 1.00 13.66 34 TYR B O 1
ATOM 2234 N N . TYR B 1 57 ? 34.386 11.950 89.993 1.00 12.05 35 TYR B N 1
ATOM 2235 C CA . TYR B 1 57 ? 34.950 12.480 88.755 1.00 12.57 35 TYR B CA 1
ATOM 2236 C C . TYR B 1 57 ? 34.573 13.942 88.601 1.00 12.99 35 TYR B C 1
ATOM 2237 O O . TYR B 1 57 ? 33.410 14.304 88.599 1.00 13.60 35 TYR B O 1
ATOM 2246 N N . VAL B 1 58 ? 35.575 14.789 88.421 1.00 13.56 36 VAL B N 1
ATOM 2247 C CA . VAL B 1 58 ? 35.363 16.226 88.455 1.00 13.60 36 VAL B CA 1
ATOM 2248 C C . VAL B 1 58 ? 35.833 16.855 87.146 1.00 13.59 36 VAL B C 1
ATOM 2249 O O . VAL B 1 58 ? 36.967 16.596 86.712 1.00 15.40 36 VAL B O 1
ATOM 2253 N N . ALA B 1 59 ? 34.950 17.649 86.532 1.00 13.71 37 ALA B N 1
ATOM 2254 C CA . ALA B 1 59 ? 35.242 18.269 85.242 1.00 13.68 37 ALA B CA 1
ATOM 2255 C C . ALA B 1 59 ? 34.464 19.525 85.090 1.00 13.51 37 ALA B C 1
ATOM 2256 O O . ALA B 1 59 ? 33.403 19.656 85.669 1.00 13.45 37 ALA B O 1
ATOM 2258 N N . ASN B 1 60 ? 34.966 20.447 84.268 1.00 12.50 38 ASN B N 1
ATOM 2259 C CA . ASN B 1 60 ? 34.186 21.590 83.867 1.00 13.05 38 ASN B CA 1
ATOM 2260 C C . ASN B 1 60 ? 33.425 21.258 82.614 1.00 12.70 38 ASN B C 1
ATOM 2261 O O . ASN B 1 60 ? 33.975 20.660 81.688 1.00 13.94 38 ASN B O 1
ATOM 2266 N N . TYR B 1 61 ? 32.169 21.657 82.563 1.00 12.40 39 TYR B N 1
ATOM 2267 C CA . TYR B 1 61 ? 31.311 21.358 81.429 1.00 12.64 39 TYR B CA 1
ATOM 2268 C C . TYR B 1 61 ? 30.313 22.483 81.294 1.00 13.10 39 TYR B C 1
ATOM 2269 O O . TYR B 1 61 ? 29.586 22.747 82.231 1.00 13.60 39 TYR B O 1
ATOM 2278 N N . ASN B 1 62 ? 30.247 23.149 80.130 1.00 13.15 40 ASN B N 1
ATOM 2279 C CA . ASN B 1 62 ? 29.280 24.261 79.934 1.00 14.78 40 ASN B CA 1
ATOM 2280 C C . ASN B 1 62 ? 29.375 25.337 81.033 1.00 13.74 40 ASN B C 1
ATOM 2281 O O . ASN B 1 62 ? 28.383 25.896 81.452 1.00 14.54 40 ASN B O 1
ATOM 2286 N N . GLY B 1 63 ? 30.592 25.615 81.498 1.00 12.26 41 GLY B N 1
ATOM 2287 C CA . GLY B 1 63 ? 30.817 26.609 82.539 1.00 13.37 41 GLY B CA 1
ATOM 2288 C C . GLY B 1 63 ? 30.379 26.230 83.936 1.00 14.56 41 GLY B C 1
ATOM 2289 O O . GLY B 1 63 ? 30.251 27.097 84.784 1.00 16.49 41 GLY B O 1
ATOM 2290 N N . ILE B 1 64 ? 30.119 24.938 84.150 1.00 14.24 42 ILE B N 1
ATOM 2291 C CA . ILE B 1 64 ? 29.654 24.409 85.446 1.00 14.28 42 ILE B CA 1
ATOM 2292 C C . ILE B 1 64 ? 30.703 23.379 85.888 1.00 12.86 42 ILE B C 1
ATOM 2293 O O . ILE B 1 64 ? 31.200 22.631 85.061 1.00 12.87 42 ILE B O 1
ATOM 2298 N N . GLU B 1 65 ? 31.035 23.310 87.168 1.00 13.14 43 GLU B N 1
ATOM 2299 C CA . GLU B 1 65 ? 31.865 22.214 87.650 1.00 13.73 43 GLU B CA 1
ATOM 2300 C C . GLU B 1 65 ? 30.948 21.026 87.987 1.00 12.95 43 GLU B C 1
ATOM 2301 O O . GLU B 1 65 ? 30.060 21.167 88.839 1.00 13.47 43 GLU B O 1
ATOM 2307 N N . LEU B 1 66 ? 31.138 19.926 87.281 1.00 12.07 44 LEU B N 1
ATOM 2308 C CA . LEU B 1 66 ? 30.383 18.685 87.539 1.00 11.69 44 LEU B CA 1
ATOM 2309 C C . LEU B 1 66 ? 31.195 17.772 88.429 1.00 11.68 44 LEU B C 1
ATOM 2310 O O . LEU B 1 66 ? 32.415 17.644 88.299 1.00 12.53 44 LEU B O 1
ATOM 2315 N N . VAL B 1 67 ? 30.504 17.149 89.393 1.00 11.37 45 VAL B N 1
ATOM 2316 C CA . VAL B 1 67 ? 31.061 16.104 90.261 1.00 10.76 45 VAL B CA 1
ATOM 2317 C C . VAL B 1 67 ? 30.204 14.887 90.015 1.00 10.33 45 VAL B C 1
ATOM 2318 O O . VAL B 1 67 ? 29.006 14.919 90.273 1.00 10.22 45 VAL B O 1
ATOM 2322 N N . VAL B 1 68 ? 30.805 13.831 89.474 1.00 10.33 46 VAL B N 1
ATOM 2323 C CA . VAL B 1 68 ? 30.059 12.683 88.968 1.00 10.59 46 VAL B CA 1
ATOM 2324 C C . VAL B 1 68 ? 30.497 11.463 89.752 1.00 9.74 46 VAL B C 1
ATOM 2325 O O . VAL B 1 68 ? 31.729 11.264 89.990 1.00 9.96 46 VAL B O 1
ATOM 2329 N N . ALA B 1 69 ? 29.546 10.612 90.143 1.00 9.51 47 ALA B N 1
ATOM 2330 C CA . ALA B 1 69 ? 29.890 9.365 90.815 1.00 9.56 47 ALA B CA 1
ATOM 2331 C C . ALA B 1 69 ? 28.763 8.381 90.641 1.00 9.34 47 ALA B C 1
ATOM 2332 O O . ALA B 1 69 ? 27.616 8.783 90.416 1.00 9.02 47 ALA B O 1
ATOM 2334 N N . TYR B 1 70 ? 29.078 7.106 90.814 1.00 9.40 48 TYR B N 1
ATOM 2335 C CA . TYR B 1 70 ? 28.031 6.124 91.136 1.00 9.52 48 TYR B CA 1
ATOM 2336 C C . TYR B 1 70 ? 28.185 5.706 92.580 1.00 9.39 48 TYR B C 1
ATOM 2337 O O . TYR B 1 70 ? 29.288 5.551 93.091 1.00 10.15 48 TYR B O 1
ATOM 2346 N N . SER B 1 71 ? 27.061 5.581 93.281 1.00 9.21 49 SER B N 1
ATOM 2347 C CA . SER B 1 71 ? 27.099 5.415 94.731 1.00 8.79 49 SER B CA 1
ATOM 2348 C C . SER B 1 71 ? 27.391 4.003 95.214 1.00 9.37 49 SER B C 1
ATOM 2349 O O . SER B 1 71 ? 27.902 3.812 96.327 1.00 9.56 49 SER B O 1
ATOM 2352 N N . LYS B 1 72 ? 27.043 3.044 94.359 1.00 8.94 50 LYS B N 1
ATOM 2353 C CA . LYS B 1 72 ? 26.740 1.629 94.699 1.00 9.83 50 LYS B CA 1
ATOM 2354 C C . LYS B 1 72 ? 25.271 1.554 95.081 1.00 9.22 50 LYS B C 1
ATOM 2355 O O . LYS B 1 72 ? 24.638 2.556 95.425 1.00 9.07 50 LYS B O 1
ATOM 2361 N N . ILE B 1 73 ? 24.687 0.372 94.980 1.00 8.91 51 ILE B N 1
ATOM 2362 C CA . ILE B 1 73 ? 23.251 0.232 95.050 1.00 9.27 51 ILE B CA 1
ATOM 2363 C C . ILE B 1 73 ? 22.710 0.419 96.477 1.00 8.63 51 ILE B C 1
ATOM 2364 O O . ILE B 1 73 ? 23.332 0.050 97.460 1.00 8.76 51 ILE B O 1
ATOM 2369 N N . GLY B 1 74 ? 21.525 1.008 96.549 1.00 8.45 52 GLY B N 1
ATOM 2370 C CA . GLY B 1 74 ? 20.719 1.017 97.756 1.00 8.34 52 GLY B CA 1
ATOM 2371 C C . GLY B 1 74 ? 20.758 2.276 98.560 1.00 8.43 52 GLY B C 1
ATOM 2372 O O . GLY B 1 74 ? 21.469 3.247 98.238 1.00 8.40 52 GLY B O 1
ATOM 2373 N N . LYS B 1 75 ? 19.994 2.248 99.637 1.00 8.61 53 LYS B N 1
ATOM 2374 C CA . LYS B 1 75 ? 19.716 3.463 100.391 1.00 8.49 53 LYS B CA 1
ATOM 2375 C C . LYS B 1 75 ? 20.904 3.965 101.159 1.00 8.42 53 LYS B C 1
ATOM 2376 O O . LYS B 1 75 ? 21.141 5.168 101.192 1.00 8.54 53 LYS B O 1
ATOM 2382 N N . VAL B 1 76 ? 21.677 3.087 101.772 1.00 8.15 54 VAL B N 1
ATOM 2383 C CA . VAL B 1 76 ? 22.822 3.536 102.573 1.00 8.14 54 VAL B CA 1
ATOM 2384 C C . VAL B 1 76 ? 23.946 4.098 101.714 1.00 8.30 54 VAL B C 1
ATOM 2385 O O . VAL B 1 76 ? 24.439 5.198 101.985 1.00 8.44 54 VAL B O 1
ATOM 2389 N N . PHE B 1 77 ? 24.323 3.382 100.664 1.00 8.02 55 PHE B N 1
ATOM 2390 C CA . PHE B 1 77 ? 25.432 3.889 99.830 1.00 8.01 55 PHE B CA 1
ATOM 2391 C C . PHE B 1 77 ? 25.038 5.174 99.131 1.00 8.38 55 PHE B C 1
ATOM 2392 O O . PHE B 1 77 ? 25.855 6.085 98.993 1.00 8.67 55 PHE B O 1
ATOM 2400 N N . SER B 1 78 ? 23.779 5.264 98.667 1.00 7.93 56 SER B N 1
ATOM 2401 C CA . SER B 1 78 ? 23.326 6.484 97.983 1.00 7.90 56 SER B CA 1
ATOM 2402 C C . SER B 1 78 ? 23.236 7.662 98.938 1.00 7.97 56 SER B C 1
ATOM 2403 O O . SER B 1 78 ? 23.581 8.795 98.564 1.00 7.97 56 SER B O 1
ATOM 2406 N N . SER B 1 79 ? 22.839 7.397 100.189 1.00 7.77 57 SER B N 1
ATOM 2407 C CA . SER B 1 79 ? 22.828 8.427 101.225 1.00 7.93 57 SER B CA 1
ATOM 2408 C C . SER B 1 79 ? 24.253 8.925 101.495 1.00 7.83 57 SER B C 1
ATOM 2409 O O . SER B 1 79 ? 24.476 10.139 101.569 1.00 8.50 57 SER B O 1
ATOM 2412 N N . LEU B 1 80 ? 25.222 8.025 101.663 1.00 7.97 58 LEU B N 1
ATOM 2413 C CA . LEU B 1 80 ? 26.625 8.399 101.859 1.00 8.28 58 LEU B CA 1
ATOM 2414 C C . LEU B 1 80 ? 27.123 9.243 100.714 1.00 8.34 58 LEU B C 1
ATOM 2415 O O . LEU B 1 80 ? 27.690 10.315 100.935 1.00 8.62 58 LEU B O 1
ATOM 2420 N N . THR B 1 81 ? 26.910 8.795 99.494 1.00 8.04 59 THR B N 1
ATOM 2421 C CA . THR B 1 81 ? 27.496 9.468 98.332 1.00 8.53 59 THR B CA 1
ATOM 2422 C C . THR B 1 81 ? 26.888 10.850 98.157 1.00 8.66 59 THR B C 1
ATOM 2423 O O . THR B 1 81 ? 27.590 11.819 97.931 1.00 8.91 59 THR B O 1
ATOM 2427 N N . ALA B 1 82 ? 25.575 10.969 98.271 1.00 8.68 60 ALA B N 1
ATOM 2428 C CA . ALA B 1 82 ? 24.933 12.295 98.196 1.00 8.63 60 ALA B CA 1
ATOM 2429 C C . ALA B 1 82 ? 25.440 13.212 99.284 1.00 8.26 60 ALA B C 1
ATOM 2430 O O . ALA B 1 82 ? 25.747 14.396 99.019 1.00 9.04 60 ALA B O 1
ATOM 2432 N N . THR B 1 83 ? 25.588 12.706 100.501 1.00 7.93 61 THR B N 1
ATOM 2433 C CA . THR B 1 83 ? 26.044 13.555 101.597 1.00 8.05 61 THR B CA 1
ATOM 2434 C C . THR B 1 83 ? 27.473 14.052 101.327 1.00 8.92 61 THR B C 1
ATOM 2435 O O . THR B 1 83 ? 27.796 15.216 101.571 1.00 8.97 61 THR B O 1
ATOM 2439 N N . ILE B 1 84 ? 28.327 13.153 100.832 1.00 9.15 62 ILE B N 1
ATOM 2440 C CA . ILE B 1 84 ? 29.721 13.502 100.482 1.00 9.36 62 ILE B CA 1
ATOM 2441 C C . ILE B 1 84 ? 29.745 14.528 99.366 1.00 9.37 62 ILE B C 1
ATOM 2442 O O . ILE B 1 84 ? 30.515 15.502 99.429 1.00 10.05 62 ILE B O 1
ATOM 2460 N N . ILE B 1 86 ? 27.530 16.819 98.733 1.00 9.56 64 ILE B N 1
ATOM 2461 C CA . ILE B 1 86 ? 27.105 18.083 99.335 1.00 9.84 64 ILE B CA 1
ATOM 2462 C C . ILE B 1 86 ? 28.127 18.633 100.318 1.00 10.77 64 ILE B C 1
ATOM 2463 O O . ILE B 1 86 ? 28.594 19.788 100.203 1.00 11.37 64 ILE B O 1
ATOM 2468 N N . GLU B 1 87 ? 28.506 17.822 101.291 1.00 10.69 65 GLU B N 1
ATOM 2469 C CA . GLU B 1 87 ? 29.372 18.284 102.380 1.00 11.14 65 GLU B CA 1
ATOM 2470 C C . GLU B 1 87 ? 30.851 18.407 102.015 1.00 11.99 65 GLU B C 1
ATOM 2471 O O . GLU B 1 87 ? 31.511 19.393 102.401 1.00 13.65 65 GLU B O 1
ATOM 2477 N N . HIS B 1 88 ? 31.401 17.414 101.334 1.00 11.66 66 HIS B N 1
ATOM 2478 C CA . HIS B 1 88 ? 32.819 17.411 100.983 1.00 12.31 66 HIS B CA 1
ATOM 2479 C C . HIS B 1 88 ? 33.078 18.176 99.718 1.00 12.73 66 HIS B C 1
ATOM 2480 O O . HIS B 1 88 ? 33.994 19.016 99.675 1.00 14.21 66 HIS B O 1
ATOM 2487 N N . PHE B 1 89 ? 32.308 17.920 98.673 1.00 11.43 67 PHE B N 1
ATOM 2488 C CA . PHE B 1 89 ? 32.552 18.561 97.36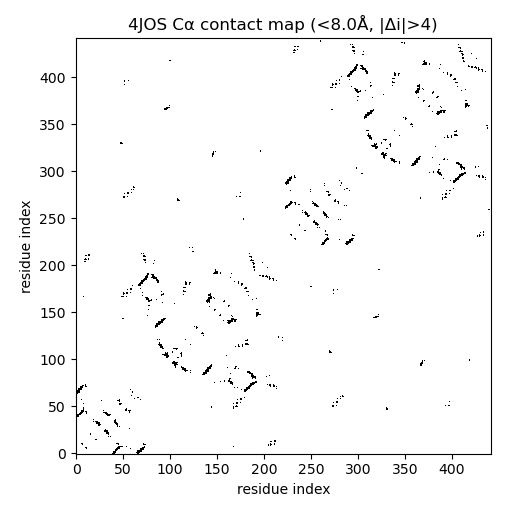5 1.00 11.98 67 PHE B CA 1
ATOM 2489 C C . PHE B 1 89 ? 31.823 19.896 97.174 1.00 12.72 67 PHE B C 1
ATOM 2490 O O . PHE B 1 89 ? 32.093 20.626 96.196 1.00 15.40 67 PHE B O 1
ATOM 2498 N N . GLY B 1 90 ? 30.871 20.223 98.044 1.00 11.99 68 GLY B N 1
ATOM 2499 C CA . GLY B 1 90 ? 30.248 21.540 98.008 1.00 12.49 68 GLY B CA 1
ATOM 2500 C C . GLY B 1 90 ? 29.275 21.780 96.880 1.00 12.44 68 GLY B C 1
ATOM 2501 O O . GLY B 1 90 ? 29.107 22.923 96.440 1.00 13.78 68 GLY B O 1
ATOM 2502 N N . VAL B 1 91 ? 28.555 20.750 96.401 1.00 11.68 69 VAL B N 1
ATOM 2503 C CA . VAL B 1 91 ? 27.670 20.962 95.254 1.00 11.65 69 VAL B CA 1
ATOM 2504 C C . VAL B 1 91 ? 26.463 21.829 95.614 1.00 12.10 69 VAL B C 1
ATOM 2505 O O . VAL B 1 91 ? 26.023 21.876 96.781 1.00 12.94 69 VAL B O 1
ATOM 2509 N N . ASP B 1 92 ? 25.988 22.549 94.619 1.00 11.92 70 ASP B N 1
ATOM 2510 C CA . ASP B 1 92 ? 24.861 23.476 94.765 1.00 12.99 70 ASP B CA 1
ATOM 2511 C C . ASP B 1 92 ? 23.547 22.814 94.428 1.00 12.20 70 ASP B C 1
ATOM 2512 O O . ASP B 1 92 ? 22.469 23.345 94.720 1.00 13.09 70 ASP B O 1
ATOM 2517 N N . ALA B 1 93 ? 23.618 21.711 93.678 1.00 11.70 71 ALA B N 1
ATOM 2518 C CA . ALA B 1 93 ? 22.401 21.005 93.250 1.00 11.07 71 ALA B CA 1
ATOM 2519 C C . ALA B 1 93 ? 22.799 19.604 92.935 1.00 10.54 71 ALA B C 1
ATOM 2520 O O . ALA B 1 93 ? 23.977 19.338 92.702 1.00 10.75 71 ALA B O 1
ATOM 2522 N N . LEU B 1 94 ? 21.834 18.691 92.910 1.00 10.11 72 LEU B N 1
ATOM 2523 C CA . LEU B 1 94 ? 22.144 17.286 92.639 1.00 9.92 72 LEU B CA 1
ATOM 2524 C C . LEU B 1 94 ? 21.127 16.711 91.659 1.00 9.65 72 LEU B C 1
ATOM 2525 O O . LEU B 1 94 ? 19.895 16.852 91.852 1.00 10.02 72 LEU B O 1
ATOM 2530 N N . LEU B 1 95 ? 21.647 16.149 90.563 1.00 9.15 73 LEU B N 1
ATOM 2531 C CA . LEU B 1 95 ? 20.830 15.529 89.530 1.00 9.56 73 LEU B CA 1
ATOM 2532 C C . LEU B 1 95 ? 21.137 14.022 89.579 1.00 9.35 73 LEU B C 1
ATOM 2533 O O . LEU B 1 95 ? 22.262 13.610 89.352 1.00 10.11 73 LEU B O 1
ATOM 2538 N N . PHE B 1 96 ? 20.119 13.212 89.849 1.00 9.37 74 PHE B N 1
ATOM 2539 C CA . PHE B 1 96 ? 20.246 11.764 89.879 1.00 9.63 74 PHE B CA 1
ATOM 2540 C C . PHE B 1 96 ? 19.776 11.217 88.547 1.00 9.25 74 PHE B C 1
ATOM 2541 O O . PHE B 1 96 ? 18.715 11.617 88.045 1.00 9.77 74 PHE B O 1
ATOM 2549 N N . THR B 1 97 ? 20.576 10.309 87.983 1.00 9.57 75 THR B N 1
ATOM 2550 C CA . THR B 1 97 ? 20.306 9.697 86.680 1.00 10.50 75 THR B CA 1
ATOM 2551 C C . THR B 1 97 ? 20.377 8.186 86.798 1.00 9.99 75 THR B C 1
ATOM 2552 O O . THR B 1 97 ? 21.388 7.649 87.261 1.00 10.99 75 THR B O 1
ATOM 2556 N N . GLY B 1 98 ? 19.311 7.476 86.422 1.00 10.17 76 GLY B N 1
ATOM 2557 C CA . GLY B 1 98 ? 19.347 6.036 86.512 1.00 9.80 76 GLY B CA 1
ATOM 2558 C C . GLY B 1 98 ? 18.142 5.328 85.974 1.00 9.03 76 GLY B C 1
ATOM 2559 O O . GLY B 1 98 ? 17.334 5.891 85.211 1.00 9.31 76 GLY B O 1
ATOM 2560 N N . VAL B 1 99 ? 18.015 4.062 86.364 1.00 9.55 77 VAL B N 1
ATOM 2561 C CA . VAL B 1 99 ? 16.987 3.172 85.830 1.00 9.88 77 VAL B CA 1
ATOM 2562 C C . VAL B 1 99 ? 16.046 2.740 86.937 1.00 9.87 77 VAL B C 1
ATOM 2563 O O . VAL B 1 99 ? 16.385 2.726 88.125 1.00 10.08 77 VAL B O 1
ATOM 2567 N N . ALA B 1 100 ? 14.848 2.364 86.544 1.00 9.96 78 ALA B N 1
ATOM 2568 C CA . ALA B 1 100 ? 13.812 1.988 87.509 1.00 10.00 78 ALA B CA 1
ATOM 2569 C C . ALA B 1 100 ? 12.804 1.014 86.895 1.00 9.82 78 ALA B C 1
ATOM 2570 O O . ALA B 1 100 ? 12.690 0.901 85.669 1.00 9.95 78 ALA B O 1
ATOM 2572 N N . GLY B 1 101 ? 12.040 0.386 87.765 1.00 9.79 79 GLY B N 1
ATOM 2573 C CA . GLY B 1 101 ? 10.882 -0.378 87.354 1.00 9.55 79 GLY B CA 1
ATOM 2574 C C . GLY B 1 101 ? 9.674 0.515 87.203 1.00 10.25 79 GLY B C 1
ATOM 2575 O O . GLY B 1 101 ? 9.456 1.430 88.021 1.00 10.36 79 GLY B O 1
ATOM 2576 N N . GLY B 1 102 ? 8.894 0.311 86.137 1.00 10.52 80 GLY B N 1
ATOM 2577 C CA . GLY B 1 102 ? 7.694 1.103 85.906 1.00 10.71 80 GLY B CA 1
ATOM 2578 C C . GLY B 1 102 ? 6.465 0.526 86.543 1.00 11.45 80 GLY B C 1
ATOM 2579 O O . GLY B 1 102 ? 6.240 -0.702 86.520 1.00 13.49 80 GLY B O 1
ATOM 2580 N N . LEU B 1 103 ? 5.664 1.412 87.121 1.00 12.15 81 LEU B N 1
ATOM 2581 C CA . LEU B 1 103 ? 4.394 1.050 87.710 1.00 12.77 81 LEU B CA 1
ATOM 2582 C C . LEU B 1 103 ? 3.268 1.761 86.971 1.00 12.88 81 LEU B C 1
ATOM 2583 O O . LEU B 1 103 ? 3.484 2.728 86.239 1.00 13.22 81 LEU B O 1
ATOM 2588 N N . GLN B 1 104 ? 2.047 1.265 87.168 1.00 14.37 82 GLN B N 1
ATOM 2589 C CA . GLN B 1 104 ? 0.873 1.849 86.565 1.00 14.88 82 GLN B CA 1
ATOM 2590 C C . GLN B 1 104 ? 1.010 1.911 85.021 1.00 15.60 82 GLN B C 1
ATOM 2591 O O . GLN B 1 104 ? 1.178 0.859 84.373 1.00 16.89 82 GLN B O 1
ATOM 2597 N N . ASP B 1 105 ? 0.984 3.106 84.471 1.00 15.92 83 ASP B N 1
ATOM 2598 C CA . ASP B 1 105 ? 1.024 3.280 83.009 1.00 17.37 83 ASP B CA 1
ATOM 2599 C C . ASP B 1 105 ? 2.444 3.324 82.413 1.00 17.28 83 ASP B C 1
ATOM 2600 O O . ASP B 1 105 ? 2.611 3.385 81.181 1.00 17.19 83 ASP B O 1
ATOM 2605 N N . LEU B 1 106 ? 3.474 3.324 83.248 1.00 15.57 84 LEU B N 1
ATOM 2606 C CA . LEU B 1 106 ? 4.840 3.474 82.749 1.00 15.17 84 LEU B CA 1
ATOM 2607 C C . LEU B 1 106 ? 5.323 2.197 82.106 1.00 15.55 84 LEU B C 1
ATOM 2608 O O . LEU B 1 106 ? 5.117 1.104 82.646 1.00 18.29 84 LEU B O 1
ATOM 2613 N N . GLN B 1 107 ? 6.009 2.342 80.973 1.00 14.12 85 GLN B N 1
ATOM 2614 C CA . GLN B 1 107 ? 6.510 1.248 80.167 1.00 14.05 85 GLN B CA 1
ATOM 2615 C C . GLN B 1 107 ? 8.006 1.317 79.990 1.00 13.05 85 GLN B C 1
ATOM 2616 O O . GLN B 1 107 ? 8.619 2.376 80.079 1.00 11.86 85 GLN B O 1
ATOM 2622 N N . VAL B 1 108 ? 8.580 0.165 79.653 1.00 12.85 86 VAL B N 1
ATOM 2623 C CA . VAL B 1 108 ? 9.986 0.077 79.283 1.00 12.81 86 VAL B CA 1
ATOM 2624 C C . VAL B 1 108 ? 10.348 1.112 78.223 1.00 12.31 86 VAL B C 1
ATOM 2625 O O . VAL B 1 108 ? 9.662 1.227 77.176 1.00 13.14 86 VAL B O 1
ATOM 2629 N N . GLY B 1 109 ? 11.388 1.903 78.518 1.00 11.96 87 GLY B N 1
ATOM 2630 C CA . GLY B 1 109 ? 11.799 2.965 77.637 1.00 11.58 87 GLY B CA 1
ATOM 2631 C C . GLY B 1 109 ? 11.296 4.343 78.001 1.00 11.90 87 GLY B C 1
ATOM 2632 O O . GLY B 1 109 ? 11.850 5.334 77.520 1.00 12.27 87 GLY B O 1
ATOM 2633 N N . ASP B 1 110 ? 10.255 4.417 78.821 1.00 11.40 88 ASP B N 1
ATOM 2634 C CA . ASP B 1 110 ? 9.742 5.716 79.281 1.00 11.63 88 ASP B CA 1
ATOM 2635 C C . ASP B 1 110 ? 10.752 6.382 80.216 1.00 12.15 88 ASP B C 1
ATOM 2636 O O . ASP B 1 110 ? 11.612 5.733 80.824 1.00 11.55 88 ASP B O 1
ATOM 2654 N N . ILE B 1 112 ? 10.861 9.221 83.478 1.00 11.40 90 ILE B N 1
ATOM 2655 C CA . ILE B 1 112 ? 10.060 9.830 84.520 1.00 10.75 90 ILE B CA 1
ATOM 2656 C C . ILE B 1 112 ? 10.956 10.629 85.464 1.00 10.60 90 ILE B C 1
ATOM 2657 O O . ILE B 1 112 ? 11.944 10.117 85.988 1.00 10.73 90 ILE B O 1
ATOM 2662 N N . ALA B 1 113 ? 10.602 11.887 85.688 1.00 10.34 91 ALA B N 1
ATOM 2663 C CA . ALA B 1 113 ? 11.221 12.693 86.738 1.00 10.40 91 ALA B CA 1
ATOM 2664 C C . ALA B 1 113 ? 10.305 12.711 87.955 1.00 10.50 91 ALA B C 1
ATOM 2665 O O . ALA B 1 113 ? 9.082 12.889 87.823 1.00 10.91 91 ALA B O 1
ATOM 2667 N N . ALA B 1 114 ? 10.849 12.577 89.158 1.00 10.02 92 ALA B N 1
ATOM 2668 C CA . ALA B 1 114 ? 10.009 12.550 90.353 1.00 10.04 92 ALA B CA 1
ATOM 2669 C C . ALA B 1 114 ? 9.493 13.919 90.752 1.00 10.04 92 ALA B C 1
ATOM 2670 O O . ALA B 1 114 ? 10.244 14.898 90.761 1.00 9.99 92 ALA B O 1
ATOM 2672 N N . THR B 1 115 ? 8.217 13.972 91.081 1.00 10.34 93 THR B N 1
ATOM 2673 C CA . THR B 1 115 ? 7.651 15.092 91.798 1.00 10.73 93 THR B CA 1
ATOM 2674 C C . THR B 1 115 ? 7.948 15.008 93.292 1.00 10.34 93 THR B C 1
ATOM 2675 O O . THR B 1 115 ? 8.055 16.020 93.969 1.00 10.57 93 THR B O 1
ATOM 2679 N N . ALA B 1 116 ? 8.059 13.785 93.806 1.00 10.12 94 ALA B N 1
ATOM 2680 C CA . ALA B 1 116 ? 8.310 13.534 95.189 1.00 9.98 94 ALA B CA 1
ATOM 2681 C C . ALA B 1 116 ? 8.746 12.079 95.278 1.00 9.49 94 ALA B C 1
ATOM 2682 O O . ALA B 1 116 ? 8.507 11.295 94.343 1.00 9.70 94 ALA B O 1
ATOM 2684 N N . THR B 1 117 ? 9.330 11.724 96.411 1.00 9.03 95 THR B N 1
ATOM 2685 C CA . THR B 1 117 ? 9.774 10.373 96.646 1.00 9.19 95 THR B CA 1
ATOM 2686 C C . THR B 1 117 ? 9.216 9.819 97.949 1.00 8.68 95 THR B C 1
ATOM 2687 O O . THR B 1 117 ? 8.948 10.575 98.879 1.00 9.00 95 THR B O 1
ATOM 2691 N N . VAL B 1 118 ? 9.117 8.489 98.019 1.00 8.43 96 VAL B N 1
ATOM 2692 C CA . VAL B 1 118 ? 8.719 7.760 99.214 1.00 8.67 96 VAL B CA 1
ATOM 2693 C C . VAL B 1 118 ? 9.653 6.551 99.399 1.00 8.48 96 VAL B C 1
ATOM 2694 O O . VAL B 1 118 ? 10.147 6.008 98.432 1.00 8.36 96 VAL B O 1
ATOM 2698 N N . GLN B 1 119 ? 9.831 6.137 100.646 1.00 8.34 97 GLN B N 1
ATOM 2699 C CA . GLN B 1 119 ? 10.488 4.891 100.992 1.00 8.30 97 GLN B CA 1
ATOM 2700 C C . GLN B 1 119 ? 9.433 3.828 101.228 1.00 8.44 97 GLN B C 1
ATOM 2701 O O . GLN B 1 119 ? 8.836 3.726 102.315 1.00 9.05 97 GLN B O 1
ATOM 2707 N N . HIS B 1 120 ? 9.223 2.999 100.213 1.00 8.95 98 HIS B N 1
ATOM 2708 C CA . HIS B 1 120 ? 8.130 2.016 100.275 1.00 9.18 98 HIS B CA 1
ATOM 2709 C C . HIS B 1 120 ? 8.350 0.879 101.253 1.00 9.89 98 HIS B C 1
ATOM 2710 O O . HIS B 1 120 ? 7.366 0.187 101.625 1.00 11.03 98 HIS B O 1
ATOM 2717 N N . ASP B 1 121 ? 9.592 0.671 101.704 1.00 9.14 99 ASP B N 1
ATOM 2718 C CA . ASP B 1 121 ? 9.909 -0.409 102.614 1.00 9.24 99 ASP B CA 1
ATOM 2719 C C . ASP B 1 121 ? 9.991 -0.007 104.077 1.00 9.68 99 ASP B C 1
ATOM 2720 O O . ASP B 1 121 ? 10.240 -0.851 104.946 1.00 10.41 99 ASP B O 1
ATOM 2725 N N . VAL B 1 122 ? 9.742 1.264 104.369 1.00 9.61 100 VAL B N 1
ATOM 2726 C CA . VAL B 1 122 ? 9.707 1.740 105.777 1.00 10.21 100 VAL B CA 1
ATOM 2727 C C . VAL B 1 122 ? 8.412 1.302 106.430 1.00 10.65 100 VAL B C 1
ATOM 2728 O O . VAL B 1 122 ? 7.326 1.591 105.911 1.00 11.07 100 VAL B O 1
ATOM 2732 N N . ASP B 1 123 ? 8.514 0.615 107.565 1.00 11.13 101 ASP B N 1
ATOM 2733 C CA . ASP B 1 123 ? 7.334 0.056 108.236 1.00 12.32 101 ASP B CA 1
ATOM 2734 C C . ASP B 1 123 ? 7.470 0.162 109.742 1.00 11.78 101 ASP B C 1
ATOM 2735 O O . ASP B 1 123 ? 8.100 -0.691 110.372 1.00 12.24 101 ASP B O 1
ATOM 2740 N N . ILE B 1 124 ? 6.857 1.214 110.280 1.00 11.27 102 ILE B N 1
ATOM 2741 C CA . ILE B 1 124 ? 6.698 1.341 111.735 1.00 12.88 102 ILE B CA 1
ATOM 2742 C C . ILE B 1 124 ? 5.197 1.347 112.050 1.00 13.69 102 ILE B C 1
ATOM 2743 O O . ILE B 1 124 ? 4.732 2.018 112.993 1.00 13.66 102 ILE B O 1
ATOM 2748 N N . THR B 1 125 ? 4.469 0.552 111.288 1.00 14.58 103 THR B N 1
ATOM 2749 C CA . THR B 1 125 ? 3.026 0.469 111.479 1.00 15.37 103 THR B CA 1
ATOM 2750 C C . THR B 1 125 ? 2.692 -0.153 112.835 1.00 16.93 103 THR B C 1
ATOM 2751 O O . THR B 1 125 ? 1.550 0.003 113.316 1.00 16.45 103 THR B O 1
ATOM 2755 N N . ALA B 1 126 ? 3.629 -0.871 113.449 1.00 15.57 104 ALA B N 1
ATOM 2756 C CA . ALA B 1 126 ? 3.428 -1.419 114.808 1.00 16.10 104 ALA B CA 1
ATOM 2757 C C . ALA B 1 126 ? 3.044 -0.343 115.820 1.00 16.80 104 ALA B C 1
ATOM 2758 O O . ALA B 1 126 ? 2.400 -0.680 116.827 1.00 19.77 104 ALA B O 1
ATOM 2760 N N . PHE B 1 127 ? 3.430 0.909 115.597 1.00 15.63 105 PHE B N 1
ATOM 2761 C CA . PHE B 1 127 ? 3.128 2.029 116.491 1.00 16.41 105 PHE B CA 1
ATOM 2762 C C . PHE B 1 127 ? 2.136 3.023 115.882 1.00 17.69 105 PHE B C 1
ATOM 2763 O O . PHE B 1 127 ? 2.021 4.162 116.334 1.00 19.07 105 PHE B O 1
ATOM 2771 N N . GLY B 1 128 ? 1.452 2.597 114.824 1.00 18.18 106 GLY B N 1
ATOM 2772 C CA . GLY B 1 128 ? 0.338 3.367 114.269 1.00 20.01 106 GLY B CA 1
ATOM 2773 C C . GLY B 1 128 ? 0.690 4.330 113.154 1.00 20.62 106 GLY B C 1
ATOM 2774 O O . GLY B 1 128 ? -0.192 5.021 112.639 1.00 21.27 106 GLY B O 1
ATOM 2775 N N . TYR B 1 129 ? 1.975 4.386 112.782 1.00 17.33 107 TYR B N 1
ATOM 2776 C CA . TYR B 1 129 ? 2.431 5.248 111.702 1.00 17.87 107 TYR B CA 1
ATOM 2777 C C . TYR B 1 129 ? 2.031 4.641 110.359 1.00 17.12 107 TYR B C 1
ATOM 2778 O O . TYR B 1 129 ? 2.043 3.443 110.220 1.00 19.01 107 TYR B O 1
ATOM 2787 N N . PRO B 1 130 ? 1.695 5.496 109.372 1.00 17.70 108 PRO B N 1
ATOM 2788 C CA . PRO B 1 130 ? 1.493 4.942 108.028 1.00 18.28 108 PRO B CA 1
ATOM 2789 C C . PRO B 1 130 ? 2.749 4.260 107.461 1.00 17.33 108 PRO B C 1
ATOM 2790 O O . PRO B 1 130 ? 3.885 4.666 107.801 1.00 16.00 108 PRO B O 1
ATOM 2794 N N . TYR B 1 131 ? 2.552 3.296 106.573 1.00 16.41 109 TYR B N 1
ATOM 2795 C CA . TYR B 1 131 ? 3.652 2.790 105.757 1.00 15.75 109 TYR B CA 1
ATOM 2796 C C . TYR B 1 131 ? 4.378 3.974 105.130 1.00 14.24 109 TYR B C 1
ATOM 2797 O O . TYR B 1 131 ? 3.769 4.950 104.680 1.00 14.34 109 TYR B O 1
ATOM 2806 N N . GLY B 1 132 ? 5.722 3.893 105.127 1.00 13.06 110 GLY B N 1
ATOM 2807 C CA . GLY B 1 132 ? 6.564 4.940 104.576 1.00 13.23 110 GLY B CA 1
ATOM 2808 C C . GLY B 1 132 ? 6.965 6.049 105.512 1.00 12.34 110 GLY B C 1
ATOM 2809 O O . GLY B 1 132 ? 7.822 6.882 105.188 1.00 12.23 110 GLY B O 1
ATOM 2810 N N . LYS B 1 133 ? 6.314 6.125 106.683 1.00 13.16 111 LYS B N 1
ATOM 2811 C CA . LYS B 1 133 ? 6.509 7.235 107.611 1.00 12.90 111 LYS B CA 1
ATOM 2812 C C . LYS B 1 133 ? 7.612 6.944 108.640 1.00 12.32 111 LYS B C 1
ATOM 2813 O O . LYS B 1 133 ? 7.549 5.943 109.333 1.00 12.43 111 LYS B O 1
ATOM 2819 N N . ILE B 1 134 ? 8.569 7.857 108.705 1.00 12.48 112 ILE B N 1
ATOM 2820 C CA . ILE B 1 134 ? 9.515 7.939 109.786 1.00 12.63 112 ILE B CA 1
ATOM 2821 C C . ILE B 1 134 ? 9.063 9.116 110.672 1.00 13.25 112 ILE B C 1
ATOM 2822 O O . ILE B 1 134 ? 8.785 10.223 110.183 1.00 12.71 112 ILE B O 1
ATOM 2827 N N . PRO B 1 135 ? 8.988 8.919 111.998 1.00 13.68 113 PRO B N 1
ATOM 2828 C CA . PRO B 1 135 ? 8.553 10.027 112.845 1.00 14.44 113 PRO B CA 1
ATOM 2829 C C . PRO B 1 135 ? 9.463 11.237 112.713 1.00 14.83 113 PRO B C 1
ATOM 2830 O O . PRO B 1 135 ? 10.679 11.082 112.579 1.00 16.21 113 PRO B O 1
ATOM 2834 N N . ILE B 1 136 ? 8.886 12.432 112.729 1.00 15.90 114 ILE B N 1
ATOM 2835 C CA . ILE B 1 136 ? 9.618 13.688 112.609 1.00 17.23 114 ILE B CA 1
ATOM 2836 C C . ILE B 1 136 ? 9.907 14.014 111.132 1.00 15.67 114 ILE B C 1
ATOM 2837 O O . ILE B 1 136 ? 10.413 15.088 110.825 1.00 18.88 114 ILE B O 1
ATOM 2842 N N . SER B 1 137 ? 9.543 13.118 110.225 1.00 14.03 115 SER B N 1
ATOM 2843 C CA . SER B 1 137 ? 9.679 13.397 108.786 1.00 13.11 115 SER B CA 1
ATOM 2844 C C . SER B 1 137 ? 8.317 13.256 108.134 1.00 14.15 115 SER B C 1
ATOM 2845 O O . SER B 1 137 ? 7.300 13.285 108.831 1.00 16.64 115 SER B O 1
ATOM 2848 N N . GLU B 1 138 ? 8.290 13.230 106.812 1.00 13.16 116 GLU B N 1
ATOM 2849 C CA A GLU B 1 138 ? 7.055 13.128 106.053 0.50 13.21 116 GLU B CA 1
ATOM 2850 C CA B GLU B 1 138 ? 7.081 13.164 105.987 0.50 14.24 116 GLU B CA 1
ATOM 2851 C C . GLU B 1 138 ? 7.149 11.934 105.087 1.00 13.27 116 GLU B C 1
ATOM 2852 O O . GLU B 1 138 ? 8.250 11.526 104.650 1.00 12.91 116 GLU B O 1
ATOM 2863 N N . VAL B 1 139 ? 6.016 11.326 104.787 1.00 11.82 117 VAL B N 1
ATOM 2864 C CA . VAL B 1 139 ? 5.976 10.169 103.903 1.00 12.11 117 VAL B CA 1
ATOM 2865 C C . VAL B 1 139 ? 6.525 10.551 102.517 1.00 11.24 117 VAL B C 1
ATOM 2866 O O . VAL B 1 139 ? 7.367 9.822 101.941 1.00 10.77 117 VAL B O 1
ATOM 2870 N N . GLU B 1 140 ? 6.020 11.639 101.956 1.00 10.96 118 GLU B N 1
ATOM 2871 C CA . GLU B 1 140 ? 6.437 12.109 100.652 1.00 11.73 118 GLU B CA 1
ATOM 2872 C C . GLU B 1 140 ? 7.335 13.311 100.803 1.00 11.42 118 GLU B C 1
ATOM 2873 O O . GLU B 1 140 ? 6.931 14.324 101.413 1.00 12.38 118 GLU B O 1
ATOM 2879 N N . ILE B 1 141 ? 8.514 13.234 100.193 1.00 10.06 119 ILE B N 1
ATOM 2880 C CA . ILE B 1 141 ? 9.484 14.317 100.189 1.00 9.93 119 ILE B CA 1
ATOM 2881 C C . ILE B 1 141 ? 9.570 14.895 98.781 1.00 9.84 119 ILE B C 1
ATOM 2882 O O . ILE B 1 141 ? 9.831 14.181 97.825 1.00 9.21 119 ILE B O 1
ATOM 2887 N N . ALA B 1 142 ? 9.341 16.194 98.633 1.00 10.37 120 ALA B N 1
ATOM 2888 C CA . ALA B 1 142 ? 9.344 16.817 97.329 1.00 10.79 120 ALA B CA 1
ATOM 2889 C C . ALA B 1 142 ? 10.719 16.922 96.730 1.00 10.21 120 ALA B C 1
ATOM 2890 O O . ALA B 1 142 ? 11.726 17.062 97.438 1.00 11.42 120 ALA B O 1
ATOM 2892 N N . THR B 1 143 ? 10.785 16.884 95.405 1.00 10.26 121 THR B N 1
ATOM 2893 C CA . THR B 1 143 ? 11.995 17.268 94.717 1.00 10.68 121 THR B CA 1
ATOM 2894 C C . THR B 1 143 ? 11.952 18.785 94.411 1.00 10.68 121 THR B C 1
ATOM 2895 O O . THR B 1 143 ? 10.953 19.455 94.747 1.00 11.97 121 THR B O 1
ATOM 2899 N N . SER B 1 144 ? 12.991 19.342 93.778 1.00 10.75 122 SER B N 1
ATOM 2900 C CA . SER B 1 144 ? 12.999 20.782 93.433 1.00 11.38 122 SER B CA 1
ATOM 2901 C C . SER B 1 144 ? 11.931 21.100 92.402 1.00 11.68 122 SER B C 1
ATOM 2902 O O . SER B 1 144 ? 12.002 20.622 91.279 1.00 11.98 122 SER B O 1
ATOM 2905 N N . ALA B 1 145 ? 10.970 21.954 92.743 1.00 12.93 123 ALA B N 1
ATOM 2906 C CA . ALA B 1 145 ? 9.954 22.334 91.776 1.00 13.90 123 ALA B CA 1
ATOM 2907 C C . ALA B 1 145 ? 10.547 23.105 90.603 1.00 14.50 123 ALA B C 1
ATOM 2908 O O . ALA B 1 145 ? 10.142 22.948 89.443 1.00 14.35 123 ALA B O 1
ATOM 2910 N N . ARG B 1 146 ? 11.547 23.906 90.908 1.00 15.22 124 ARG B N 1
ATOM 2911 C CA A ARG B 1 146 ? 12.192 24.767 89.909 0.50 15.98 124 ARG B CA 1
ATOM 2912 C CA B ARG B 1 146 ? 12.152 24.767 89.941 0.50 16.06 124 ARG B CA 1
ATOM 2913 C C . ARG B 1 146 ? 12.937 23.933 88.886 1.00 15.56 124 ARG B C 1
ATOM 2914 O O . ARG B 1 146 ? 12.811 24.148 87.679 1.00 15.56 124 ARG B O 1
ATOM 2929 N N . ILE B 1 147 ? 13.698 22.938 89.327 1.00 13.50 125 ILE B N 1
ATOM 2930 C CA . ILE B 1 147 ? 14.428 22.117 88.359 1.00 13.47 125 ILE B CA 1
ATOM 2931 C C . ILE B 1 147 ? 13.448 21.258 87.577 1.00 12.88 125 ILE B C 1
ATOM 2932 O O . ILE B 1 147 ? 13.601 21.059 86.363 1.00 12.12 125 ILE B O 1
ATOM 2937 N N . LEU B 1 148 ? 12.424 20.738 88.249 1.00 13.09 126 LEU B N 1
ATOM 2938 C CA . LEU B 1 148 ? 11.452 19.894 87.560 1.00 13.45 126 LEU B CA 1
ATOM 2939 C C . LEU B 1 148 ? 10.744 20.670 86.447 1.00 14.38 126 LEU B C 1
ATOM 2940 O O . LEU B 1 148 ? 10.591 20.160 85.346 1.00 14.46 126 LEU B O 1
ATOM 2945 N N . GLU B 1 149 ? 10.350 21.907 86.737 1.00 14.62 127 GLU B N 1
ATOM 2946 C CA . GLU B 1 149 ? 9.693 22.740 85.717 1.00 16.30 127 GLU B CA 1
ATOM 2947 C C . GLU B 1 149 ? 10.645 22.986 84.560 1.00 15.13 127 GLU B C 1
ATOM 2948 O O . GLU B 1 149 ? 10.216 22.899 83.396 1.00 14.41 127 GLU B O 1
ATOM 2954 N N . GLN B 1 150 ? 11.916 23.256 84.818 1.00 15.65 128 GLN B N 1
ATOM 2955 C CA A GLN B 1 150 ? 12.893 23.446 83.750 0.50 16.06 128 GLN B CA 1
ATOM 2956 C CA B GLN B 1 150 ? 12.854 23.466 83.707 0.50 16.35 128 GLN B CA 1
ATOM 2957 C C . GLN B 1 150 ? 12.982 22.204 82.876 1.00 15.74 128 GLN B C 1
ATOM 2958 O O . GLN B 1 150 ? 13.057 22.282 81.651 1.00 15.67 128 GLN B O 1
ATOM 2969 N N . ALA B 1 151 ? 13.025 21.035 83.520 1.00 14.17 129 ALA B N 1
ATOM 2970 C CA . ALA B 1 151 ? 13.089 19.767 82.785 1.00 14.25 129 ALA B CA 1
ATOM 2971 C C . ALA B 1 151 ? 11.885 19.563 81.895 1.00 14.07 129 ALA B C 1
ATOM 2972 O O . ALA B 1 151 ? 12.040 19.118 80.758 1.00 13.35 129 ALA B O 1
ATOM 2974 N N . LYS B 1 152 ? 10.693 19.897 82.392 1.00 14.56 130 LYS B N 1
ATOM 2975 C CA . LYS B 1 152 ? 9.486 19.756 81.589 1.00 15.29 130 LYS B CA 1
ATOM 2976 C C . LYS B 1 152 ? 9.525 20.695 80.384 1.00 15.74 130 LYS B C 1
ATOM 2977 O O . LYS B 1 152 ? 9.110 20.326 79.293 1.00 15.82 130 LYS B O 1
ATOM 2983 N N . VAL B 1 153 ? 10.059 21.901 80.567 1.00 15.47 131 VAL B N 1
ATOM 2984 C CA . VAL B 1 153 ? 10.171 22.851 79.465 1.00 16.08 131 VAL B CA 1
ATOM 2985 C C . VAL B 1 153 ? 11.145 22.358 78.395 1.00 16.10 131 VAL B C 1
ATOM 2986 O O . VAL B 1 153 ? 10.852 22.442 77.188 1.00 16.67 131 VAL B O 1
ATOM 2990 N N . ILE B 1 154 ? 12.285 21.827 78.824 1.00 15.55 132 ILE B N 1
ATOM 2991 C CA . ILE B 1 154 ? 13.257 21.267 77.935 1.00 16.10 132 ILE B CA 1
ATOM 2992 C C . ILE B 1 154 ? 12.697 20.060 77.191 1.00 15.90 132 ILE B C 1
ATOM 2993 O O . ILE B 1 154 ? 12.864 19.953 75.971 1.00 15.28 132 ILE B O 1
ATOM 2998 N N . ALA B 1 155 ? 12.015 19.169 77.892 1.00 15.21 133 ALA B N 1
ATOM 2999 C CA . ALA B 1 155 ? 11.429 18.009 77.210 1.00 15.97 133 ALA B CA 1
ATOM 3000 C C . ALA B 1 155 ? 10.473 18.489 76.117 1.00 16.91 133 ALA B C 1
ATOM 3001 O O . ALA B 1 155 ? 10.498 17.964 74.989 1.00 17.29 133 ALA B O 1
ATOM 3003 N N . LYS B 1 156 ? 9.656 19.496 76.417 1.00 17.14 134 LYS B N 1
ATOM 3004 C CA . LYS B 1 156 ? 8.735 20.038 75.414 1.00 19.39 134 LYS B CA 1
ATOM 3005 C C . LYS B 1 156 ? 9.472 20.636 74.224 1.00 19.21 134 LYS B C 1
ATOM 3006 O O . LYS B 1 156 ? 9.111 20.370 73.070 1.00 18.98 134 LYS B O 1
ATOM 3012 N N . GLU B 1 157 ? 10.531 21.400 74.479 1.00 19.72 135 GLU B N 1
ATOM 3013 C CA A GLU B 1 157 ? 11.336 21.992 73.407 0.50 20.30 135 GLU B CA 1
ATOM 3014 C CA B GLU B 1 157 ? 11.367 21.990 73.417 0.50 20.60 135 GLU B CA 1
ATOM 3015 C C . GLU B 1 157 ? 11.895 20.911 72.484 1.00 20.63 135 GLU B C 1
ATOM 3016 O O . GLU B 1 157 ? 11.920 21.080 71.251 1.00 20.51 135 GLU B O 1
ATOM 3027 N N . LEU B 1 158 ? 12.322 19.795 73.076 1.00 19.06 136 LEU B N 1
ATOM 3028 C CA . LEU B 1 158 ? 12.953 18.704 72.358 1.00 18.26 136 LEU B CA 1
ATOM 3029 C C . LEU B 1 158 ? 11.966 17.661 71.819 1.00 16.74 136 LEU B C 1
ATOM 3030 O O . LEU B 1 158 ? 12.411 16.670 71.238 1.00 18.22 136 LEU B O 1
ATOM 3035 N N . ASN B 1 159 ? 10.672 17.885 72.009 1.00 16.99 137 ASN B N 1
ATOM 3036 C CA . ASN B 1 159 ? 9.630 16.948 71.575 1.00 16.70 137 ASN B CA 1
ATOM 3037 C C . ASN B 1 159 ? 9.792 15.558 72.184 1.00 16.98 137 ASN B C 1
ATOM 3038 O O . ASN B 1 159 ? 9.460 14.555 71.559 1.00 15.87 137 ASN B O 1
ATOM 3043 N N . LEU B 1 160 ? 10.248 15.513 73.429 1.00 15.61 138 LEU B N 1
ATOM 3044 C CA . LEU B 1 160 ? 10.441 14.267 74.172 1.00 15.66 138 LEU B CA 1
ATOM 3045 C C . LEU B 1 160 ? 9.296 14.097 75.135 1.00 14.76 138 LEU B C 1
ATOM 3046 O O . LEU B 1 160 ? 8.801 15.059 75.715 1.00 14.77 138 LEU B O 1
ATOM 3051 N N . ASN B 1 161 ? 8.894 12.857 75.345 1.00 13.93 139 ASN B N 1
ATOM 3052 C CA . ASN B 1 161 ? 7.901 12.525 76.329 1.00 13.61 139 ASN B CA 1
ATOM 3053 C C . ASN B 1 161 ? 8.600 12.281 77.671 1.00 13.64 139 ASN B C 1
ATOM 3054 O O . ASN B 1 161 ? 9.395 11.336 77.804 1.00 13.95 139 ASN B O 1
ATOM 3059 N N . LEU B 1 162 ? 8.316 13.160 78.624 1.00 13.25 140 LEU B N 1
ATOM 3060 C CA . LEU B 1 162 ? 8.830 13.064 80.000 1.00 13.34 140 LEU B CA 1
ATOM 3061 C C . LEU B 1 162 ? 7.629 12.931 80.912 1.00 13.12 140 LEU B C 1
ATOM 3062 O O . LEU B 1 162 ? 6.822 13.854 81.026 1.00 14.03 140 LEU B O 1
ATOM 3067 N N . HIS B 1 163 ? 7.498 11.780 81.569 1.00 12.40 141 HIS B N 1
ATOM 3068 C CA . HIS B 1 163 ? 6.506 11.602 82.623 1.00 12.71 141 HIS B CA 1
ATOM 3069 C C . HIS B 1 163 ? 6.996 12.244 83.932 1.00 12.36 141 HIS B C 1
ATOM 3070 O O . HIS B 1 163 ? 8.201 12.429 84.137 1.00 12.65 141 HIS B O 1
ATOM 3077 N N . THR B 1 164 ? 6.050 12.547 84.810 1.00 12.80 142 THR B N 1
ATOM 3078 C CA . THR B 1 164 ? 6.361 12.974 86.170 1.00 13.13 142 THR B CA 1
ATOM 3079 C C . THR B 1 164 ? 5.446 12.268 87.132 1.00 12.90 142 THR B C 1
ATOM 3080 O O . THR B 1 164 ? 4.288 11.925 86.822 1.00 13.95 142 THR B O 1
ATOM 3084 N N . GLY B 1 165 ? 5.951 12.041 88.335 1.00 12.27 143 GLY B N 1
ATOM 3085 C CA . GLY B 1 165 ? 5.126 11.438 89.354 1.00 11.54 143 GLY B CA 1
ATOM 3086 C C . GLY B 1 165 ? 5.932 10.993 90.539 1.00 11.48 143 GLY B C 1
ATOM 3087 O O . GLY B 1 165 ? 7.122 11.253 90.594 1.00 10.72 143 GLY B O 1
ATOM 3088 N N . VAL B 1 166 ? 5.295 10.306 91.468 1.00 10.64 144 VAL B N 1
ATOM 3089 C CA . VAL B 1 166 ? 5.956 9.867 92.686 1.00 10.57 144 VAL B CA 1
ATOM 3090 C C . VAL B 1 166 ? 6.804 8.638 92.377 1.00 10.43 144 VAL B C 1
ATOM 3091 O O . VAL B 1 166 ? 6.352 7.700 91.708 1.00 10.92 144 VAL B O 1
ATOM 3095 N N . ILE B 1 167 ? 8.047 8.641 92.853 1.00 9.80 145 ILE B N 1
ATOM 3096 C CA . ILE B 1 167 ? 8.933 7.493 92.739 1.00 9.34 145 ILE B CA 1
ATOM 3097 C C . ILE B 1 167 ? 9.151 6.880 94.109 1.00 9.09 145 ILE B C 1
ATOM 3098 O O . ILE B 1 167 ? 9.434 7.580 95.085 1.00 9.57 145 ILE B O 1
ATOM 3103 N N . ALA B 1 168 ? 8.984 5.562 94.173 1.00 8.89 146 ALA B N 1
ATOM 3104 C CA . ALA B 1 168 ? 9.117 4.792 95.385 1.00 8.64 146 ALA B CA 1
ATOM 3105 C C . ALA B 1 168 ? 10.457 4.079 95.432 1.00 8.97 146 ALA B C 1
ATOM 3106 O O . ALA B 1 168 ? 10.921 3.559 94.438 1.00 9.76 146 ALA B O 1
ATOM 3108 N N . THR B 1 169 ? 11.058 4.048 96.616 1.00 8.46 147 THR B N 1
ATOM 3109 C CA . THR B 1 169 ? 12.385 3.473 96.815 1.00 8.47 147 THR B CA 1
ATOM 3110 C C . THR B 1 169 ? 12.386 2.467 97.960 1.00 8.16 147 THR B C 1
ATOM 3111 O O . THR B 1 169 ? 11.787 2.709 99.013 1.00 8.80 147 THR B O 1
ATOM 3115 N N . GLY B 1 170 ? 13.163 1.402 97.808 1.00 8.32 148 GLY B N 1
ATOM 3116 C CA . GLY B 1 170 ? 13.372 0.432 98.855 1.00 8.25 148 GLY B CA 1
ATOM 3117 C C . GLY B 1 170 ? 14.626 -0.359 98.545 1.00 8.45 148 GLY B C 1
ATOM 3118 O O . GLY B 1 170 ? 15.096 -0.348 97.391 1.00 9.24 148 GLY B O 1
ATOM 3119 N N . ASP B 1 171 ? 15.128 -1.050 99.551 1.00 8.36 149 ASP B N 1
ATOM 3120 C CA . ASP B 1 171 ? 16.365 -1.838 99.405 1.00 8.47 149 ASP B CA 1
ATOM 3121 C C . ASP B 1 171 ? 16.119 -3.259 98.867 1.00 8.47 149 ASP B C 1
ATOM 3122 O O . ASP B 1 171 ? 16.851 -4.208 99.211 1.00 9.14 149 ASP B O 1
ATOM 3127 N N . GLN B 1 172 ? 15.143 -3.384 97.983 1.00 8.59 150 GLN B N 1
ATOM 3128 C CA . GLN B 1 172 ? 14.822 -4.649 97.306 1.00 8.46 150 GLN B CA 1
ATOM 3129 C C . GLN B 1 172 ? 14.644 -4.379 95.825 1.00 9.14 150 GLN B C 1
ATOM 3130 O O . GLN B 1 172 ? 14.110 -3.336 95.403 1.00 9.50 150 GLN B O 1
ATOM 3136 N N . PHE B 1 173 ? 15.111 -5.330 95.033 1.00 9.73 151 PHE B N 1
ATOM 3137 C CA . PHE B 1 173 ? 14.802 -5.347 93.622 1.00 10.16 151 PHE B CA 1
ATOM 3138 C C . PHE B 1 173 ? 13.458 -6.036 93.477 1.00 10.51 151 PHE B C 1
ATOM 3139 O O . PHE B 1 173 ? 13.352 -7.235 93.801 1.00 10.93 151 PHE B O 1
ATOM 3147 N N . VAL B 1 174 ? 12.429 -5.295 93.061 1.00 10.32 152 VAL B N 1
ATOM 3148 C CA . VAL B 1 174 ? 11.048 -5.773 93.095 1.00 10.83 152 VAL B CA 1
ATOM 3149 C C . VAL B 1 174 ? 10.713 -6.516 91.805 1.00 10.78 152 VAL B C 1
ATOM 3150 O O . VAL B 1 174 ? 10.899 -6.012 90.716 1.00 10.91 152 VAL B O 1
ATOM 3154 N N . HIS B 1 175 ? 10.190 -7.733 91.972 1.00 11.57 153 HIS B N 1
ATOM 3155 C CA . HIS B 1 175 ? 9.888 -8.604 90.830 1.00 12.78 153 HIS B CA 1
ATOM 3156 C C . HIS B 1 175 ? 8.689 -9.493 91.146 1.00 14.20 153 HIS B C 1
ATOM 3157 O O . HIS B 1 175 ? 8.732 -10.706 90.955 1.00 15.97 153 HIS B O 1
ATOM 3164 N N . SER B 1 176 ? 7.630 -8.858 91.604 1.00 14.51 154 SER B N 1
ATOM 3165 C CA . SER B 1 176 ? 6.374 -9.572 91.880 1.00 15.68 154 SER B CA 1
ATOM 3166 C 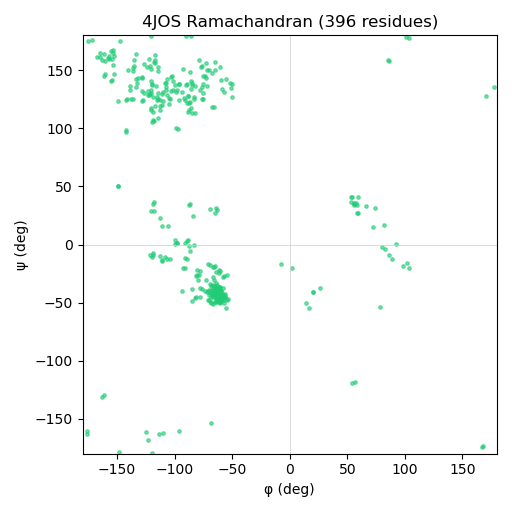C . SER B 1 176 ? 5.182 -8.655 91.797 1.00 16.30 154 SER B C 1
ATOM 3167 O O . SER B 1 176 ? 5.220 -7.518 92.229 1.00 15.58 154 SER B O 1
ATOM 3170 N N . ALA B 1 177 ? 4.086 -9.180 91.253 1.00 16.97 155 ALA B N 1
ATOM 3171 C CA . ALA B 1 177 ? 2.865 -8.424 91.139 1.00 17.19 155 ALA B CA 1
ATOM 3172 C C . ALA B 1 177 ? 2.316 -8.022 92.508 1.00 16.39 155 ALA B C 1
ATOM 3173 O O . ALA B 1 177 ? 1.760 -6.951 92.642 1.00 15.92 155 ALA B O 1
ATOM 3175 N N . GLU B 1 178 ? 2.460 -8.886 93.498 1.00 16.76 156 GLU B N 1
ATOM 3176 C CA . GLU B 1 178 ? 1.956 -8.624 94.846 1.00 18.66 156 GLU B CA 1
ATOM 3177 C C . GLU B 1 178 ? 2.638 -7.384 95.431 1.00 16.63 156 GLU B C 1
ATOM 3178 O O . GLU B 1 178 ? 1.973 -6.492 95.966 1.00 16.83 156 GLU B O 1
ATOM 3184 N N . ARG B 1 179 ? 3.959 -7.317 95.303 1.00 15.99 157 ARG B N 1
ATOM 3185 C CA . ARG B 1 179 ? 4.651 -6.157 95.857 1.00 14.86 157 ARG B CA 1
ATOM 3186 C C . ARG B 1 179 ? 4.345 -4.879 95.077 1.00 15.05 157 ARG B C 1
ATOM 3187 O O . ARG B 1 179 ? 4.134 -3.839 95.665 1.00 14.15 157 ARG B O 1
ATOM 3195 N N . LYS B 1 180 ? 4.304 -4.959 93.750 1.00 15.21 158 LYS B N 1
ATOM 3196 C CA . LYS B 1 180 ? 3.901 -3.825 92.944 1.00 16.14 158 LYS B CA 1
ATOM 3197 C C . LYS B 1 180 ? 2.571 -3.285 93.369 1.00 15.97 158 LYS B C 1
ATOM 3198 O O . LYS B 1 180 ? 2.380 -2.098 93.457 1.00 15.40 158 LYS B O 1
ATOM 3204 N N . ASP B 1 181 ? 1.601 -4.186 93.557 1.00 16.03 159 ASP B N 1
ATOM 3205 C CA A ASP B 1 181 ? 0.230 -3.802 93.864 0.50 17.33 159 ASP B CA 1
ATOM 3206 C CA B ASP B 1 181 ? 0.244 -3.766 93.836 0.50 16.89 159 ASP B CA 1
ATOM 3207 C C . ASP B 1 181 ? 0.189 -3.044 95.177 1.00 15.80 159 ASP B C 1
ATOM 3208 O O . ASP B 1 181 ? -0.546 -2.065 95.327 1.00 16.71 159 ASP B O 1
ATOM 3217 N N . PHE B 1 182 ? 0.973 -3.519 96.142 1.00 14.65 160 PHE B N 1
ATOM 3218 C CA . PHE B 1 182 ? 1.050 -2.840 97.435 1.00 14.62 160 PHE B CA 1
ATOM 3219 C C . PHE B 1 182 ? 1.587 -1.417 97.281 1.00 13.80 160 PHE B C 1
ATOM 3220 O O . PHE B 1 182 ? 1.029 -0.465 97.800 1.00 14.36 160 PHE B O 1
ATOM 3228 N N . VAL B 1 183 ? 2.677 -1.290 96.531 1.00 13.04 161 VAL B N 1
ATOM 3229 C CA . VAL B 1 183 ? 3.303 0.029 96.373 1.00 12.58 161 VAL B CA 1
ATOM 3230 C C . VAL B 1 183 ? 2.396 1.019 95.654 1.00 12.48 161 VAL B C 1
ATOM 3231 O O . VAL B 1 183 ? 2.291 2.190 96.046 1.00 12.02 161 VAL B O 1
ATOM 3235 N N . VAL B 1 184 ? 1.748 0.556 94.581 1.00 13.90 162 VAL B N 1
ATOM 3236 C CA . VAL B 1 184 ? 0.774 1.393 93.876 1.00 15.50 162 VAL B CA 1
ATOM 3237 C C . VAL B 1 184 ? -0.410 1.811 94.758 1.00 15.67 162 VAL B C 1
ATOM 3238 O O . VAL B 1 184 ? -0.783 2.989 94.795 1.00 15.33 162 VAL B O 1
ATOM 3242 N N . LYS B 1 185 ? -0.989 0.855 95.477 1.00 16.71 163 LYS B N 1
ATOM 3243 C CA A LYS B 1 185 ? -2.171 1.119 96.301 0.50 18.07 163 LYS B CA 1
ATOM 3244 C CA B LYS B 1 185 ? -2.178 1.135 96.275 0.50 18.17 163 LYS B CA 1
ATOM 3245 C C . LYS B 1 185 ? -1.817 2.059 97.447 1.00 17.75 163 LYS B C 1
ATOM 3246 O O . LYS B 1 185 ? -2.544 2.999 97.762 1.00 17.81 163 LYS B O 1
ATOM 3257 N N . GLU B 1 186 ? -0.666 1.815 98.074 1.00 15.89 164 GLU B N 1
ATOM 3258 C CA . GLU B 1 186 ? -0.311 2.575 99.257 1.00 15.84 164 GLU B CA 1
ATOM 3259 C C . GLU B 1 186 ? 0.209 3.975 98.950 1.00 14.85 164 GLU B C 1
ATOM 3260 O O . GLU B 1 186 ? -0.072 4.910 99.676 1.00 15.79 164 GLU B O 1
ATOM 3266 N N . PHE B 1 187 ? 0.978 4.114 97.870 1.00 12.96 165 PHE B N 1
ATOM 3267 C CA . PHE B 1 187 ? 1.712 5.330 97.605 1.00 13.02 165 PHE B CA 1
ATOM 3268 C C . PHE B 1 187 ? 1.393 6.022 96.283 1.00 12.65 165 PHE B C 1
ATOM 3269 O O . PHE B 1 187 ? 1.865 7.126 96.064 1.00 14.07 165 PHE B O 1
ATOM 3277 N N . ASP B 1 188 ? 0.612 5.367 95.411 1.00 13.84 166 ASP B N 1
ATOM 3278 C CA . ASP B 1 188 ? 0.307 5.908 94.082 1.00 14.64 166 ASP B CA 1
ATOM 3279 C C . ASP B 1 188 ? 1.576 6.215 93.297 1.00 12.97 166 ASP B C 1
ATOM 3280 O O . ASP B 1 188 ? 1.636 7.164 92.509 1.00 14.45 166 ASP B O 1
ATOM 3285 N N . ALA B 1 189 ? 2.606 5.380 93.489 1.00 12.16 167 ALA B N 1
ATOM 3286 C CA . ALA B 1 189 ? 3.885 5.593 92.818 1.00 11.44 167 ALA B CA 1
ATOM 3287 C C . ALA B 1 189 ? 3.821 5.166 91.365 1.00 11.11 167 ALA B C 1
ATOM 3288 O O . ALA B 1 189 ? 3.030 4.272 91.006 1.00 11.40 167 ALA B O 1
ATOM 3290 N N . LYS B 1 190 ? 4.657 5.790 90.536 1.00 10.80 168 LYS B N 1
ATOM 3291 C CA . LYS B 1 190 ? 4.743 5.498 89.112 1.00 11.51 168 LYS B CA 1
ATOM 3292 C C . LYS B 1 190 ? 6.016 4.758 88.725 1.00 11.25 168 LYS B C 1
ATOM 3293 O O . LYS B 1 190 ? 6.182 4.291 87.593 1.00 12.57 168 LYS B O 1
ATOM 3299 N N . ALA B 1 191 ? 6.960 4.671 89.650 1.00 10.43 169 ALA B N 1
ATOM 3300 C CA . ALA B 1 191 ? 8.204 3.932 89.383 1.00 10.49 169 ALA B CA 1
ATOM 3301 C C . ALA B 1 191 ? 8.761 3.455 90.714 1.00 10.40 169 ALA B C 1
ATOM 3302 O O . ALA B 1 191 ? 8.402 3.999 91.758 1.00 10.57 169 ALA B O 1
ATOM 3304 N N . ILE B 1 192 ? 9.623 2.442 90.661 1.00 9.97 170 ILE B N 1
ATOM 3305 C CA . ILE B 1 192 ? 10.174 1.792 91.858 1.00 9.78 170 ILE B CA 1
ATOM 3306 C C . ILE B 1 192 ? 11.655 1.523 91.624 1.00 9.29 170 ILE B C 1
ATOM 3307 O O . ILE B 1 192 ? 12.089 1.110 90.536 1.00 9.38 170 ILE B O 1
ATOM 3312 N N . GLU B 1 193 ? 12.440 1.819 92.644 1.00 8.82 171 GLU B N 1
ATOM 3313 C CA . GLU B 1 193 ? 13.887 1.805 92.521 1.00 8.25 171 GLU B CA 1
ATOM 3314 C C . GLU B 1 193 ? 14.531 1.766 93.904 1.00 8.34 171 GLU B C 1
ATOM 3315 O O . GLU B 1 193 ? 13.853 1.530 94.901 1.00 9.00 171 GLU B O 1
ATOM 3329 N N . GLU B 1 195 ? 17.302 3.953 95.170 1.00 8.51 173 GLU B N 1
ATOM 3330 C CA . GLU B 1 195 ? 18.104 5.084 95.661 1.00 8.41 173 GLU B CA 1
ATOM 3331 C C . GLU B 1 195 ? 17.430 6.444 95.641 1.00 8.84 173 GLU B C 1
ATOM 3332 O O . GLU B 1 195 ? 17.946 7.380 96.245 1.00 9.69 173 GLU B O 1
ATOM 3338 N N . GLY B 1 196 ? 16.352 6.619 94.902 1.00 8.11 174 GLY B N 1
ATOM 3339 C CA . GLY B 1 196 ? 15.843 7.984 94.709 1.00 8.26 174 GLY B CA 1
ATOM 3340 C C . GLY B 1 196 ? 15.397 8.676 95.984 1.00 8.42 174 GLY B C 1
ATOM 3341 O O . GLY B 1 196 ? 15.708 9.846 96.222 1.00 8.70 174 GLY B O 1
ATOM 3342 N N . ALA B 1 197 ? 14.678 7.958 96.832 1.00 8.07 175 ALA B N 1
ATOM 3343 C CA . ALA B 1 197 ? 14.118 8.583 98.030 1.00 7.81 175 ALA B CA 1
ATOM 3344 C C . ALA B 1 197 ? 15.190 8.874 99.074 1.00 7.83 175 ALA B C 1
ATOM 3345 O O . ALA B 1 197 ? 15.071 9.819 99.832 1.00 8.66 175 ALA B O 1
ATOM 3347 N N . SER B 1 198 ? 16.235 8.052 99.118 1.00 8.08 176 SER B N 1
ATOM 3348 C CA . SER B 1 198 ? 17.319 8.296 100.034 1.00 8.06 176 SER B CA 1
ATOM 3349 C C . SER B 1 198 ? 18.128 9.511 99.575 1.00 7.92 176 SER B C 1
ATOM 3350 O O . SER B 1 198 ? 18.372 10.431 100.368 1.00 8.34 176 SER B O 1
ATOM 3353 N N . VAL B 1 199 ? 18.481 9.558 98.291 1.00 8.09 177 VAL B N 1
ATOM 3354 C CA . VAL B 1 199 ? 19.180 10.708 97.751 1.00 8.64 177 VAL B CA 1
ATOM 3355 C C . VAL B 1 199 ? 18.341 12.000 97.935 1.00 8.30 177 VAL B C 1
ATOM 3356 O O . VAL B 1 199 ? 18.842 13.037 98.406 1.00 8.32 177 VAL B O 1
ATOM 3360 N N . ASN B 1 200 ? 17.046 11.923 97.620 1.00 8.36 178 ASN B N 1
ATOM 3361 C CA . ASN B 1 200 ? 16.189 13.086 97.687 1.00 8.35 178 ASN B CA 1
ATOM 3362 C C . ASN B 1 200 ? 16.058 13.557 99.141 1.00 8.87 178 ASN B C 1
ATOM 3363 O O . ASN B 1 200 ? 16.060 14.772 99.398 1.00 9.69 178 ASN B O 1
ATOM 3368 N N . LEU B 1 201 ? 15.951 12.625 100.089 1.00 9.21 179 LEU B N 1
ATOM 3369 C CA . LEU B 1 201 ? 15.854 13.028 101.500 1.00 9.48 179 LEU B CA 1
ATOM 3370 C C . LEU B 1 201 ? 17.137 13.703 101.968 1.00 9.53 179 LEU B C 1
ATOM 3371 O O . LEU B 1 201 ? 17.082 14.694 102.687 1.00 10.09 179 LEU B O 1
ATOM 3376 N N . ILE B 1 202 ? 18.306 13.187 101.579 1.00 8.97 180 ILE B N 1
ATOM 3377 C CA . ILE B 1 202 ? 19.554 13.867 101.962 1.00 9.20 180 ILE B CA 1
ATOM 3378 C C . ILE B 1 202 ? 19.526 15.303 101.454 1.00 8.92 180 ILE B C 1
ATOM 3379 O O . ILE B 1 202 ? 19.828 16.241 102.202 1.00 9.03 180 ILE B O 1
ATOM 3384 N N . CYS B 1 203 ? 19.167 15.472 100.185 1.00 9.11 181 CYS B N 1
ATOM 3385 C CA . CYS B 1 203 ? 19.109 16.812 99.612 1.00 9.16 181 CYS B CA 1
ATOM 3386 C C . CYS B 1 203 ? 18.152 17.695 100.410 1.00 9.66 181 CYS B C 1
ATOM 3387 O O . CYS B 1 203 ? 18.465 18.859 100.690 1.00 10.18 181 CYS B O 1
ATOM 3390 N N . ASN B 1 204 ? 17.002 17.158 100.787 1.00 9.75 182 ASN B N 1
ATOM 3391 C CA . ASN B 1 204 ? 16.024 17.916 101.557 1.00 10.43 182 ASN B CA 1
ATOM 3392 C C . ASN B 1 204 ? 16.580 18.367 102.891 1.00 10.01 182 ASN B C 1
ATOM 3393 O O . ASN B 1 204 ? 16.384 19.527 103.289 1.00 10.79 182 ASN B O 1
ATOM 3398 N N . GLU B 1 205 ? 17.248 17.462 103.595 1.00 9.72 183 GLU B N 1
ATOM 3399 C CA . GLU B 1 205 ? 17.816 17.776 104.894 1.00 10.20 183 GLU B CA 1
ATOM 3400 C C . GLU B 1 205 ? 18.931 18.824 104.836 1.00 10.85 183 GLU B C 1
ATOM 3401 O O . GLU B 1 205 ? 19.089 19.586 105.785 1.00 12.22 183 GLU B O 1
ATOM 3420 N N . ASN B 1 207 ? 19.110 21.164 102.395 1.00 12.31 185 ASN B N 1
ATOM 3421 C CA A ASN B 1 207 ? 18.626 22.329 101.643 0.50 13.41 185 ASN B CA 1
ATOM 3422 C CA B ASN B 1 207 ? 18.576 22.274 101.627 0.50 13.62 185 ASN B CA 1
ATOM 3423 C C . ASN B 1 207 ? 19.266 22.449 100.262 1.00 13.32 185 ASN B C 1
ATOM 3424 O O . ASN B 1 207 ? 19.639 23.552 99.838 1.00 14.06 185 ASN B O 1
ATOM 3433 N N . ILE B 1 208 ? 19.409 21.335 99.553 1.00 11.71 186 ILE B N 1
ATOM 3434 C CA . ILE B 1 208 ? 20.026 21.319 98.225 1.00 11.08 186 ILE B CA 1
ATOM 3435 C C . ILE B 1 208 ? 19.002 20.912 97.195 1.00 11.00 186 ILE B C 1
ATOM 3436 O O . ILE B 1 208 ? 18.370 19.874 97.360 1.00 11.35 186 ILE B O 1
ATOM 3441 N N . PRO B 1 209 ? 18.818 21.702 96.133 1.00 11.17 187 PRO B N 1
ATOM 3442 C CA . PRO B 1 209 ? 17.893 21.361 95.071 1.00 11.27 187 PRO B CA 1
ATOM 3443 C C . PRO B 1 209 ? 18.213 20.002 94.441 1.00 11.02 187 PRO B C 1
ATOM 3444 O O . PRO B 1 209 ? 19.350 19.784 94.036 1.00 11.75 187 PRO B O 1
ATOM 3448 N N . SER B 1 210 ? 17.185 19.168 94.311 1.00 10.75 188 SER B N 1
ATOM 3449 C CA A SER B 1 210 ? 17.321 17.830 93.749 0.50 10.29 188 SER B CA 1
ATOM 3450 C CA B SER B 1 210 ? 17.309 17.814 93.770 0.50 11.35 188 SER B CA 1
ATOM 3451 C C . SER B 1 210 ? 16.469 17.624 92.509 1.00 10.52 188 SER B C 1
ATOM 3452 O O . SER B 1 210 ? 15.407 18.242 92.334 1.00 11.45 188 SER B O 1
ATOM 3457 N N . PHE B 1 211 ? 16.926 16.715 91.663 1.00 10.22 189 PHE B N 1
ATOM 3458 C CA . PHE B 1 211 ? 16.209 16.276 90.477 1.00 10.17 189 PHE B CA 1
ATOM 3459 C C . PHE B 1 211 ? 16.484 14.785 90.392 1.00 10.18 189 PHE B C 1
ATOM 3460 O O . PHE B 1 211 ? 17.628 14.346 90.407 1.00 10.39 189 PHE B O 1
ATOM 3468 N N . ILE B 1 212 ? 15.416 14.009 90.342 1.00 10.12 190 ILE B N 1
ATOM 3469 C CA . ILE B 1 212 ? 15.517 12.537 90.328 1.00 9.98 190 ILE B CA 1
ATOM 3470 C C . ILE B 1 212 ? 14.928 12.036 89.015 1.00 9.87 190 ILE B C 1
ATOM 3471 O O . ILE B 1 212 ? 13.712 12.046 88.836 1.00 10.73 190 ILE B O 1
ATOM 3476 N N . LEU B 1 213 ? 15.787 11.597 88.103 1.00 10.00 191 LEU B N 1
ATOM 3477 C CA . LEU B 1 213 ? 15.376 11.083 86.802 1.00 10.67 191 LEU B CA 1
ATOM 3478 C C . LEU B 1 213 ? 15.602 9.583 86.671 1.00 10.35 191 LEU B C 1
ATOM 3479 O O . LEU B 1 213 ? 16.690 9.077 86.946 1.00 10.07 191 LEU B O 1
ATOM 3484 N N . ARG B 1 214 ? 14.565 8.877 86.248 1.00 10.06 192 ARG B N 1
ATOM 3485 C CA . ARG B 1 214 ? 14.664 7.460 85.986 1.00 10.03 192 ARG B CA 1
ATOM 3486 C C . ARG B 1 214 ? 14.125 7.155 84.603 1.00 10.04 192 ARG B C 1
ATOM 3487 O O . ARG B 1 214 ? 13.116 7.723 84.179 1.00 10.91 192 ARG B O 1
ATOM 3495 N N . SER B 1 215 ? 14.755 6.199 83.932 1.00 9.92 193 SER B N 1
ATOM 3496 C CA . SER B 1 215 ? 14.186 5.599 82.721 1.00 10.23 193 SER B CA 1
ATOM 3497 C C . SER B 1 215 ? 13.886 4.140 83.044 1.00 9.80 193 SER B C 1
ATOM 3498 O O . SER B 1 215 ? 14.537 3.501 83.866 1.00 9.68 193 SER B O 1
ATOM 3501 N N . ILE B 1 216 ? 12.849 3.621 82.385 1.00 9.85 194 ILE B N 1
ATOM 3502 C CA . ILE B 1 216 ? 12.220 2.350 82.761 1.00 10.22 194 ILE B CA 1
ATOM 3503 C C . ILE B 1 216 ? 12.869 1.165 82.082 1.00 10.22 194 ILE B C 1
ATOM 3504 O O . ILE B 1 216 ? 12.917 1.088 80.841 1.00 10.66 194 ILE B O 1
ATOM 3509 N N . SER B 1 217 ? 13.364 0.233 82.897 1.00 10.43 195 SER B N 1
ATOM 3510 C CA . SER B 1 217 ? 14.054 -0.950 82.397 1.00 10.50 195 SER B CA 1
ATOM 3511 C C . SER B 1 217 ? 13.217 -2.220 82.465 1.00 10.58 195 SER B C 1
ATOM 3512 O O . SER B 1 217 ? 13.601 -3.240 81.895 1.00 12.32 195 SER B O 1
ATOM 3515 N N . ASP B 1 218 ? 12.111 -2.162 83.187 1.00 11.02 196 ASP B N 1
ATOM 3516 C CA . ASP B 1 218 ? 11.259 -3.338 83.454 1.00 10.35 196 ASP B CA 1
ATOM 3517 C C . ASP B 1 218 ? 10.001 -2.856 84.123 1.00 11.86 196 ASP B C 1
ATOM 3518 O O . ASP B 1 218 ? 9.881 -1.654 84.412 1.00 11.41 196 ASP B O 1
ATOM 3523 N N . THR B 1 219 ? 9.043 -3.746 84.385 1.00 12.04 197 THR B N 1
ATOM 3524 C CA . THR B 1 219 ? 7.812 -3.357 85.057 1.00 13.17 197 THR B CA 1
ATOM 3525 C C . THR B 1 219 ? 7.649 -4.075 86.400 1.00 12.47 197 THR B C 1
ATOM 3526 O O . THR B 1 219 ? 6.532 -4.248 86.882 1.00 13.60 197 THR B O 1
ATOM 3530 N N . ALA B 1 220 ? 8.756 -4.425 87.033 1.00 12.82 198 ALA B N 1
ATOM 3531 C CA . ALA B 1 220 ? 8.793 -4.818 88.455 1.00 12.86 198 ALA B CA 1
ATOM 3532 C C . ALA B 1 220 ? 7.920 -6.027 88.813 1.00 14.06 198 ALA B C 1
ATOM 3533 O O . ALA B 1 220 ? 7.485 -6.191 89.951 1.00 14.44 198 ALA B O 1
ATOM 3535 N N . ASP B 1 221 ? 7.716 -6.887 87.821 1.00 13.73 199 ASP B N 1
ATOM 3536 C CA . ASP B 1 221 ? 6.933 -8.121 87.982 1.00 14.65 199 ASP B CA 1
ATOM 3537 C C . ASP B 1 221 ? 7.846 -9.321 87.814 1.00 14.64 199 ASP B C 1
ATOM 3538 O O . ASP B 1 221 ? 9.055 -9.211 87.873 1.00 14.23 199 ASP B O 1
ATOM 3543 N N . GLY B 1 222 ? 7.274 -10.504 87.574 1.00 16.51 200 GLY B N 1
ATOM 3544 C CA . GLY B 1 222 ? 8.089 -11.708 87.521 1.00 16.39 200 GLY B CA 1
ATOM 3545 C C . GLY B 1 222 ? 9.095 -11.718 86.388 1.00 16.61 200 GLY B C 1
ATOM 3546 O O . GLY B 1 222 ? 10.090 -12.413 86.470 1.00 17.83 200 GLY B O 1
ATOM 3547 N N . ASP B 1 223 ? 8.816 -10.948 85.334 1.00 17.36 201 ASP B N 1
ATOM 3548 C CA . ASP B 1 223 ? 9.746 -10.762 84.211 1.00 17.72 201 ASP B CA 1
ATOM 3549 C C . ASP B 1 223 ? 10.839 -9.700 84.420 1.00 15.58 201 ASP B C 1
ATOM 3550 O O . ASP B 1 223 ? 11.676 -9.486 83.549 1.00 14.93 201 ASP B O 1
ATOM 3555 N N . ALA B 1 224 ? 10.842 -9.047 85.583 1.00 13.96 202 ALA B N 1
ATOM 3556 C CA . ALA B 1 224 ? 11.711 -7.889 85.769 1.00 13.67 202 ALA B CA 1
ATOM 3557 C C . ALA B 1 224 ? 13.184 -8.224 85.678 1.00 13.92 202 ALA B C 1
ATOM 3558 O O . ALA B 1 224 ? 13.951 -7.444 85.126 1.00 13.36 202 ALA B O 1
ATOM 3560 N N . PRO B 1 225 ? 13.632 -9.362 86.231 1.00 13.28 203 PRO B N 1
ATOM 3561 C CA . PRO B 1 225 ? 15.059 -9.624 86.105 1.00 13.70 203 PRO B CA 1
ATOM 3562 C C . PRO B 1 225 ? 15.523 -9.752 84.638 1.00 14.61 203 PRO B C 1
ATOM 3563 O O . PRO B 1 225 ? 16.553 -9.189 84.253 1.00 14.58 203 PRO B O 1
ATOM 3567 N N . ASP B 1 226 ? 14.746 -10.457 83.825 1.00 15.77 204 ASP B N 1
ATOM 3568 C CA . ASP B 1 226 ? 15.110 -10.636 82.414 1.00 16.97 204 ASP B CA 1
ATOM 3569 C C . ASP B 1 226 ? 15.022 -9.305 81.672 1.00 14.65 204 ASP B C 1
ATOM 3570 O O . ASP B 1 226 ? 15.892 -8.988 80.856 1.00 14.20 204 ASP B O 1
ATOM 3575 N N . ASN B 1 227 ? 13.958 -8.552 81.932 1.00 13.72 205 ASN B N 1
ATOM 3576 C CA . ASN B 1 227 ? 13.768 -7.275 81.262 1.00 13.60 205 ASN B CA 1
ATOM 3577 C C . ASN B 1 227 ? 14.899 -6.321 81.653 1.00 13.04 205 ASN B C 1
ATOM 3578 O O . ASN B 1 227 ? 15.456 -5.623 80.803 1.00 12.21 205 ASN B O 1
ATOM 3583 N N . PHE B 1 228 ? 15.249 -6.263 82.938 1.00 12.41 206 PHE B N 1
ATOM 3584 C CA . PHE B 1 228 ? 16.347 -5.433 83.374 1.00 12.40 206 PHE B CA 1
ATOM 3585 C C . PHE B 1 228 ? 17.605 -5.792 82.642 1.00 12.84 206 PHE B C 1
ATOM 3586 O O . PHE B 1 228 ? 18.344 -4.939 82.197 1.00 12.69 206 PHE B O 1
ATOM 3594 N N . ASP B 1 229 ? 17.874 -7.090 82.519 1.00 13.50 207 ASP B N 1
ATOM 3595 C CA . ASP B 1 229 ? 19.083 -7.511 81.863 1.00 15.07 207 ASP B CA 1
ATOM 3596 C C . ASP B 1 229 ? 19.115 -7.027 80.404 1.00 14.72 207 ASP B C 1
ATOM 3597 O O . ASP B 1 229 ? 20.152 -6.588 79.926 1.00 13.86 207 ASP B O 1
ATOM 3602 N N . GLU B 1 230 ? 17.973 -7.035 79.727 1.00 15.06 208 GLU B N 1
ATOM 3603 C CA A GLU B 1 230 ? 17.863 -6.597 78.329 0.50 15.68 208 GLU B CA 1
ATOM 3604 C CA B GLU B 1 230 ? 17.966 -6.597 78.332 0.50 15.54 208 GLU B CA 1
ATOM 3605 C C . GLU B 1 230 ? 17.899 -5.075 78.149 1.00 14.91 208 GLU B C 1
ATOM 3606 O O . GLU B 1 230 ? 18.416 -4.574 77.165 1.00 15.98 208 GLU B O 1
ATOM 3617 N N . PHE B 1 231 ? 17.331 -4.354 79.113 1.00 13.04 209 PHE B N 1
ATOM 3618 C CA . PHE B 1 231 ? 16.994 -2.925 78.928 1.00 11.87 209 PHE B CA 1
ATOM 3619 C C . PHE B 1 231 ? 17.684 -1.944 79.854 1.00 11.58 209 PHE B C 1
ATOM 3620 O O . PHE B 1 231 ? 17.572 -0.745 79.660 1.00 11.27 209 PHE B O 1
ATOM 3628 N N . ALA B 1 232 ? 18.417 -2.413 80.850 1.00 11.04 210 ALA B N 1
ATOM 3629 C CA . ALA B 1 232 ? 19.038 -1.470 81.803 1.00 11.23 210 ALA B CA 1
ATOM 3630 C C . ALA B 1 232 ? 20.003 -0.520 81.137 1.00 12.25 210 ALA B C 1
ATOM 3631 O O . ALA B 1 232 ? 20.007 0.679 81.475 1.00 12.63 210 ALA B O 1
ATOM 3633 N N . LYS B 1 233 ? 20.833 -0.988 80.207 1.00 12.56 211 LYS B N 1
ATOM 3634 C CA A LYS B 1 233 ? 21.804 -0.076 79.576 0.50 13.26 211 LYS B CA 1
ATOM 3635 C CA B LYS B 1 233 ? 21.809 -0.105 79.534 0.50 13.89 211 LYS B CA 1
ATOM 3636 C C . LYS B 1 233 ? 21.095 0.960 78.704 1.00 13.42 211 LYS B C 1
ATOM 3637 O O . LYS B 1 233 ? 21.473 2.135 78.723 1.00 12.53 211 LYS B O 1
ATOM 3656 N N . ALA B 1 235 ? 18.093 2.102 79.188 1.00 10.32 213 ALA B N 1
ATOM 3657 C CA . ALA B 1 235 ? 17.426 3.046 80.086 1.00 10.18 213 ALA B CA 1
ATOM 3658 C C . ALA B 1 235 ? 18.467 4.000 80.696 1.00 10.70 213 ALA B C 1
ATOM 3659 O O . ALA B 1 235 ? 18.226 5.199 80.809 1.00 10.87 213 ALA B O 1
ATOM 3661 N N . ALA B 1 236 ? 19.625 3.480 81.079 1.00 10.93 214 ALA B N 1
ATOM 3662 C CA . ALA B 1 236 ? 20.670 4.313 81.630 1.00 10.98 214 ALA B CA 1
ATOM 3663 C C . ALA B 1 236 ? 21.097 5.378 80.635 1.00 11.85 214 ALA B C 1
ATOM 3664 O O . ALA B 1 236 ? 21.350 6.520 80.999 1.00 11.86 214 ALA B O 1
ATOM 3666 N N . ASN B 1 237 ? 21.181 4.991 79.373 1.00 12.61 215 ASN B N 1
ATOM 3667 C CA . ASN B 1 237 ? 21.597 5.918 78.341 1.00 13.92 215 ASN B CA 1
ATOM 3668 C C . ASN B 1 237 ? 20.541 7.004 78.131 1.00 12.67 215 ASN B C 1
ATOM 3669 O O . ASN B 1 237 ? 20.906 8.165 77.974 1.00 12.81 215 ASN B O 1
ATOM 3674 N N . ARG B 1 238 ? 19.258 6.681 78.182 1.00 11.94 216 ARG B N 1
ATOM 3675 C CA . ARG B 1 238 ? 18.241 7.699 78.051 1.00 12.14 216 ARG B CA 1
ATOM 3676 C C . ARG B 1 238 ? 18.350 8.724 79.175 1.00 11.48 216 ARG B C 1
ATOM 3677 O O . ARG B 1 238 ? 18.270 9.933 78.942 1.00 11.89 216 ARG B O 1
ATOM 3685 N N . SER B 1 239 ? 18.483 8.253 80.408 1.00 10.91 217 SER B N 1
ATOM 3686 C CA . SER B 1 239 ? 18.498 9.167 81.530 1.00 11.17 217 SER B CA 1
ATOM 3687 C C . SER B 1 239 ? 19.733 10.059 81.455 1.00 11.20 217 SER B C 1
ATOM 3688 O O . SER B 1 239 ? 19.640 11.282 81.669 1.00 11.14 217 SER B O 1
ATOM 3691 N N . ALA B 1 240 ? 20.894 9.476 81.174 1.00 11.64 218 ALA B N 1
ATOM 3692 C CA . ALA B 1 240 ? 22.135 10.258 81.090 1.00 11.68 218 ALA B CA 1
ATOM 3693 C C . ALA B 1 240 ? 22.081 11.286 79.964 1.00 12.41 218 ALA B C 1
ATOM 3694 O O . ALA B 1 240 ? 22.477 12.438 80.151 1.00 12.77 218 ALA B O 1
ATOM 3696 N N . ASP B 1 241 ? 21.510 10.908 78.829 1.00 13.17 219 ASP B N 1
ATOM 3697 C CA . ASP B 1 241 ? 21.367 11.837 77.713 1.00 13.78 219 ASP B CA 1
ATOM 3698 C C . ASP B 1 241 ? 20.522 13.014 78.164 1.00 13.48 219 ASP B C 1
ATOM 3699 O O . ASP B 1 241 ? 20.911 14.164 77.953 1.00 13.50 219 ASP B O 1
ATOM 3704 N N . PHE B 1 242 ? 19.371 12.757 78.782 1.00 11.85 220 PHE B N 1
ATOM 3705 C CA . PHE B 1 242 ? 18.480 13.846 79.172 1.00 12.32 220 PHE B CA 1
ATOM 3706 C C . PHE B 1 242 ? 19.101 14.733 80.268 1.00 12.46 220 PHE B C 1
ATOM 3707 O O . PHE B 1 242 ? 19.022 15.965 80.216 1.00 12.02 220 PHE B O 1
ATOM 3715 N N . VAL B 1 243 ? 19.748 14.135 81.266 1.00 12.02 221 VAL B N 1
ATOM 3716 C CA A VAL B 1 243 ? 20.377 14.933 82.322 0.50 11.94 221 VAL B CA 1
ATOM 3717 C CA B VAL B 1 243 ? 20.329 14.945 82.322 0.50 12.20 221 VAL B CA 1
ATOM 3718 C C . VAL B 1 243 ? 21.397 15.899 81.742 1.00 12.82 221 VAL B C 1
ATOM 3719 O O . VAL B 1 243 ? 21.498 17.050 82.188 1.00 13.37 221 VAL B O 1
ATOM 3734 N N . LYS B 1 245 ? 21.356 17.107 78.622 1.00 15.77 223 LYS B N 1
ATOM 3735 C CA A LYS B 1 245 ? 20.574 18.147 77.925 0.50 16.19 223 LYS B CA 1
ATOM 3736 C CA B LYS B 1 245 ? 20.575 18.144 77.919 0.50 16.23 223 LYS B CA 1
ATOM 3737 C C . LYS B 1 245 ? 20.103 19.201 78.907 1.00 16.25 223 LYS B C 1
ATOM 3738 O O . LYS B 1 245 ? 20.069 20.404 78.577 1.00 16.63 223 LYS B O 1
ATOM 3749 N N . LEU B 1 246 ? 19.734 18.776 80.122 1.00 15.56 224 LEU B N 1
ATOM 3750 C CA . LEU B 1 246 ? 19.357 19.686 81.201 1.00 16.65 224 LEU B CA 1
ATOM 3751 C C . LEU B 1 246 ? 20.546 20.547 81.607 1.00 17.67 224 LEU B C 1
ATOM 3752 O O . LEU B 1 246 ? 20.423 21.775 81.677 1.00 19.15 224 LEU B O 1
ATOM 3757 N N . VAL B 1 247 ? 21.699 19.925 81.816 1.00 17.22 225 VAL B N 1
ATOM 3758 C CA . VAL B 1 247 ? 22.908 20.660 82.169 1.00 17.43 225 VAL B CA 1
ATOM 3759 C C . VAL B 1 247 ? 23.295 21.690 81.071 1.00 17.86 225 VAL B C 1
ATOM 3760 O O . VAL B 1 247 ? 23.734 22.805 81.381 1.00 18.80 225 VAL B O 1
ATOM 3764 N N . ASP B 1 248 ? 23.141 21.303 79.806 1.00 18.65 226 ASP B N 1
ATOM 3765 C CA . ASP B 1 248 ? 23.440 22.173 78.650 1.00 20.12 226 ASP B CA 1
ATOM 3766 C C . ASP B 1 248 ? 22.647 23.478 78.702 1.00 21.87 226 ASP B C 1
ATOM 3767 O O . ASP B 1 248 ? 23.080 24.481 78.138 1.00 23.07 226 ASP B O 1
ATOM 3772 N N . ARG B 1 249 ? 21.489 23.460 79.352 1.00 23.54 227 ARG B N 1
ATOM 3773 C CA . ARG B 1 249 ? 20.534 24.569 79.320 1.00 27.20 227 ARG B CA 1
ATOM 3774 C C . ARG B 1 249 ? 20.428 25.215 80.695 1.00 32.64 227 ARG B C 1
ATOM 3775 O O . ARG B 1 249 ? 19.427 25.869 81.010 1.00 36.90 227 ARG B O 1
ATOM 3783 N N . ILE B 1 250 ? 21.469 25.038 81.515 1.00 36.68 228 ILE B N 1
ATOM 3784 C CA . ILE B 1 250 ? 21.628 25.833 82.740 1.00 40.07 228 ILE B CA 1
ATOM 3785 C C . ILE B 1 250 ? 22.427 27.092 82.400 1.00 43.25 228 ILE B C 1
ATOM 3786 O O . ILE B 1 250 ? 23.280 27.064 81.507 1.00 44.99 228 ILE B O 1
#

Organism: Francisella philomiragia subsp. philomiragia (strain ATCC 25017 / CCUG 19701 / FSC 153 / O#319-036) (NCBI:txid484022)